Protein AF-A0A521TNI0-F1 (afdb_monomer)

pLDDT: mean 93.72, std 7.67, range [44.06, 98.88]

Foldseek 3Di:
DFQEAEEEEQADPCQQAPLAGHQQQFDQFNAGLVLVVLVLLVVLRNQHYEYEHEPVCQVVQVVSQVPGNHHYHYFYDDDCLEDLVSLLSCVVCCVPVVQQHKYWYAYSQKDFDSVVSNVLVVCVVVDPFQKEWEWEADPFDDQAWAFQDDPQFGQATDGRDDGPPGNHRTGTHRGMIGRGSVLLSVLLVVADSHDNCSNRSSVNVCSNPTGYGYDYDHTDIQRPDYNLSVLVVLLVVLVPADWDEAEDPQEAEDPQEEEETREYYEACEYEDHLFYEYDSEYAHANEYREHVEYEYSERAYHCEYRAHCEYAESEYHEYQEYEHNEYHYSEYEYANEYEAAQEYWDFADPVLDFDWEDRPNDTDGPVDRTHTEYEHHCEYEHHNEYGYHHEYEHHCEYEYHNHDDDHHHYHNYYHYDDDDDDDDDDPDDPPVCVVVVVVVVVVVVVVVVVVVD

Sequence (453 aa):
MLTPVAIILAGGANRRFWPLTQKSLLSFGNDTLLDRRIDELARAGFSDVILVANPDNADRMREAASRASGRAHVVIQAEPFGMGDAVLQCATLLEGLYASSPVFVNQVHDLVDPAIFRTIRGRLDADDADAFVVGVRLDRYFPGGYLSVSGDLATSVVEKPPPGTEPSNLMKIVADLVREPHALLTALRAVNPNPSDQYEQAWAQLMANRRVRIVSYDGPWVPIKYAWDVLRATALILDGLPAGLERADDVVIHPHATVSGHVRLGRGVKIFAGGAVVGPAIIGDGTIIGNGALVRGSIVGARCIVGFGAEIARSYVGNGCEFHTNYVGDSVLGDDVAFGSGTVTANLRLDERSIRIAVDGSRVDTGMTKIGALIGAHARTGINVSLMPGVRIGSGSAVGPGVHLHRDVPNGRLVTARQDLEDRPNPFTIDGDGRGRFRNAIRNASSAVEKHA

Solvent-accessible surface area (backbone atoms only — not comparable to full-atom values): 22813 Å² total; per-residue (Å²): 131,86,63,36,37,30,37,38,54,56,36,74,81,49,77,62,19,59,40,44,79,54,78,52,65,40,51,69,28,87,42,25,49,48,51,49,49,54,52,44,36,36,77,34,63,32,45,32,36,36,38,27,22,17,77,92,45,40,68,63,50,48,56,49,36,71,69,46,95,37,58,54,44,77,43,73,36,84,66,78,58,39,70,37,53,47,56,56,69,43,42,70,49,36,70,51,88,34,44,89,22,24,35,32,41,32,40,64,51,55,43,57,62,60,65,54,52,35,55,60,52,51,39,72,81,73,46,91,56,51,26,38,37,31,24,38,61,48,97,61,89,69,94,44,31,22,30,30,70,57,92,63,32,36,50,34,51,45,71,53,54,61,85,94,62,57,74,42,57,29,33,51,54,62,48,32,36,33,54,48,36,64,62,56,52,49,30,46,70,74,40,67,72,84,48,93,54,30,44,52,54,16,47,26,55,44,23,68,77,42,56,25,33,56,46,78,38,84,69,68,73,44,68,52,66,38,49,71,35,48,50,57,47,49,51,55,56,40,70,68,50,66,89,36,80,49,66,40,93,63,47,45,72,34,98,56,35,46,78,45,57,29,30,39,38,26,48,50,20,35,33,31,53,48,10,33,42,37,35,35,29,33,38,6,36,49,18,36,36,24,41,48,11,38,39,29,51,22,36,34,12,26,50,19,36,41,20,50,55,14,36,38,32,46,21,41,34,25,35,45,24,37,39,31,38,28,43,40,30,40,21,37,38,29,36,41,26,37,41,28,45,50,23,34,33,38,24,62,49,96,82,61,48,62,44,66,39,76,52,97,92,39,75,43,77,68,85,33,47,62,33,3,37,34,31,5,33,50,19,39,36,27,39,43,20,40,37,34,54,56,27,35,34,15,33,54,14,36,35,34,52,63,26,76,42,81,61,69,40,61,62,65,38,78,49,70,65,90,79,88,82,86,87,69,85,74,91,68,89,82,77,76,53,63,61,54,56,50,53,50,52,51,54,54,54,56,60,55,55,68,71,75,112

Nearest PDB structures (foldseek):
  5z0a-assembly2_F  TM=8.951E-01  e=1.487E-29  Sulfurisphaera tokodaii str. 7
  5z0a-assembly2_C-3  TM=9.070E-01  e=3.464E-29  Sulfurisphaera tokodaii str. 7
  5z0a-assembly1_E-2  TM=9.016E-01  e=4.669E-29  Sulfurisphaera tokodaii str. 7
  5z09-assembly2_E-2  TM=8.896E-01  e=5.390E-25  Sulfurisphaera tokodaii str. 7
  5z09-assembly1_F-3  TM=8.885E-01  e=3.232E-24  Sulfurisphaera tokodaii str. 7

Structure (mmCIF, N/CA/C/O backbone):
data_AF-A0A521TNI0-F1
#
_entry.id   AF-A0A521TNI0-F1
#
loop_
_atom_site.group_PDB
_atom_site.id
_atom_site.type_symbol
_atom_site.label_atom_id
_atom_site.label_alt_id
_atom_site.label_comp_id
_atom_site.label_asym_id
_atom_site.label_entity_id
_atom_site.label_seq_id
_atom_site.pdbx_PDB_ins_code
_atom_site.Cartn_x
_atom_site.Cartn_y
_atom_site.Cartn_z
_atom_site.occupancy
_atom_site.B_iso_or_equiv
_atom_site.auth_seq_id
_atom_site.auth_comp_id
_atom_site.auth_asym_id
_atom_site.auth_atom_id
_atom_site.pdbx_PDB_model_num
ATOM 1 N N . MET A 1 1 ? -30.157 -6.305 17.703 1.00 61.44 1 MET A N 1
ATOM 2 C CA . MET A 1 1 ? -28.689 -6.142 17.667 1.00 61.44 1 MET A CA 1
ATOM 3 C C . MET A 1 1 ? -28.397 -4.679 17.424 1.00 61.44 1 MET A C 1
ATOM 5 O O . MET A 1 1 ? -29.073 -4.079 16.592 1.00 61.44 1 MET A O 1
ATOM 9 N N . LEU A 1 2 ? -27.458 -4.100 18.167 1.00 73.81 2 LEU A N 1
ATOM 10 C CA . LEU A 1 2 ? -26.985 -2.746 17.887 1.00 73.81 2 LEU A CA 1
ATOM 11 C C . LEU A 1 2 ? -26.289 -2.762 16.521 1.00 73.81 2 LEU A C 1
ATOM 13 O O . LEU A 1 2 ? -25.481 -3.651 16.264 1.00 73.81 2 LEU A O 1
ATOM 17 N N . THR A 1 3 ? -26.627 -1.825 15.639 1.00 88.38 3 THR A N 1
ATOM 18 C CA . THR A 1 3 ? -25.982 -1.724 14.321 1.00 88.38 3 THR A CA 1
ATOM 19 C C . THR A 1 3 ? -24.891 -0.663 14.419 1.00 88.38 3 THR A C 1
ATOM 21 O O . THR A 1 3 ? -25.231 0.507 14.582 1.00 88.38 3 THR A O 1
ATOM 24 N N . PRO A 1 4 ? -23.601 -1.042 14.416 1.00 94.31 4 PRO A N 1
ATOM 25 C CA . PRO A 1 4 ? -22.523 -0.074 14.537 1.00 94.31 4 PRO A CA 1
ATOM 26 C C . PRO A 1 4 ? -22.300 0.701 13.232 1.00 94.31 4 PRO A C 1
ATOM 28 O O . PRO A 1 4 ? -22.422 0.137 12.144 1.00 94.31 4 PRO A O 1
ATOM 31 N N . VAL A 1 5 ? -21.893 1.965 13.354 1.00 97.00 5 VAL A N 1
ATOM 32 C CA . VAL A 1 5 ? -21.365 2.778 12.248 1.00 97.00 5 VAL A CA 1
ATOM 33 C C . VAL A 1 5 ? -19.837 2.761 12.282 1.00 97.00 5 VAL A C 1
ATOM 35 O O . VAL A 1 5 ? -19.244 2.874 13.356 1.00 97.00 5 VAL A O 1
ATOM 38 N N . ALA A 1 6 ? -19.182 2.624 11.128 1.00 98.00 6 ALA A N 1
ATOM 39 C CA . ALA A 1 6 ? -17.723 2.655 11.044 1.00 98.00 6 ALA A CA 1
ATOM 40 C C . ALA A 1 6 ? -17.197 4.007 10.542 1.00 98.00 6 ALA A C 1
ATOM 42 O O . ALA A 1 6 ? -17.558 4.465 9.466 1.00 98.00 6 ALA A O 1
ATOM 43 N N . ILE A 1 7 ? -16.288 4.627 11.287 1.00 98.31 7 ILE A N 1
ATOM 44 C CA . ILE A 1 7 ? -15.498 5.781 10.864 1.00 98.31 7 ILE A CA 1
ATOM 45 C C . ILE A 1 7 ? -14.183 5.271 10.282 1.00 98.31 7 ILE A C 1
ATOM 47 O O . ILE A 1 7 ? -13.397 4.633 10.982 1.00 98.31 7 ILE A O 1
ATOM 51 N N . ILE A 1 8 ? -13.919 5.585 9.016 1.00 97.38 8 ILE A N 1
ATOM 52 C CA . ILE A 1 8 ? -12.669 5.248 8.333 1.00 97.38 8 ILE A CA 1
ATOM 53 C C . ILE A 1 8 ? -11.822 6.517 8.215 1.00 97.38 8 ILE A C 1
ATOM 55 O O . ILE A 1 8 ? -12.169 7.457 7.497 1.00 97.38 8 ILE A O 1
ATOM 59 N N . LEU A 1 9 ? -10.692 6.547 8.920 1.00 95.19 9 LEU A N 1
ATOM 60 C CA . LEU A 1 9 ? -9.788 7.695 8.972 1.00 95.19 9 LEU A CA 1
ATOM 61 C C . LEU A 1 9 ? -8.837 7.701 7.767 1.00 95.19 9 LEU A C 1
ATOM 63 O O . LEU A 1 9 ? -7.798 7.050 7.809 1.00 95.19 9 LEU A O 1
ATOM 67 N N . ALA A 1 10 ? -9.145 8.459 6.710 1.00 90.38 10 ALA A N 1
ATOM 68 C CA . ALA A 1 10 ? -8.391 8.448 5.448 1.00 90.38 10 ALA A CA 1
ATOM 69 C C . ALA A 1 10 ? -7.751 9.802 5.050 1.00 90.38 10 ALA A C 1
ATOM 71 O O . ALA A 1 10 ? -7.158 9.891 3.971 1.00 90.38 10 ALA A O 1
ATOM 72 N N . GLY A 1 11 ? -7.825 10.832 5.905 1.00 80.31 11 GLY A N 1
ATOM 73 C CA . GLY A 1 11 ? -7.433 12.226 5.616 1.00 80.31 11 GLY A CA 1
ATOM 74 C C . GLY A 1 11 ? -5.975 12.635 5.898 1.00 80.31 11 GLY A C 1
ATOM 75 O O . GLY A 1 11 ? -5.643 13.814 5.806 1.00 80.31 11 GLY A O 1
ATOM 76 N N . GLY A 1 12 ? -5.074 11.710 6.243 1.00 80.50 12 GLY A N 1
ATOM 77 C CA . GLY A 1 12 ? -3.698 12.051 6.650 1.00 80.50 12 GLY A CA 1
ATOM 78 C C . GLY A 1 12 ? -2.855 12.789 5.586 1.00 80.50 12 GLY A C 1
ATOM 79 O O . GLY A 1 12 ? -2.975 12.542 4.391 1.00 80.50 12 GLY A O 1
ATOM 80 N N . ALA A 1 13 ? -1.922 13.642 6.033 1.00 68.19 13 ALA A N 1
ATOM 81 C CA . ALA A 1 13 ? -1.147 14.578 5.197 1.00 68.19 13 ALA A CA 1
ATOM 82 C C . ALA A 1 13 ? -0.066 13.965 4.264 1.00 68.19 13 ALA A C 1
ATOM 84 O O . ALA A 1 13 ? 0.705 14.709 3.666 1.00 68.19 13 ALA A O 1
ATOM 85 N N . ASN A 1 14 ? 0.069 12.634 4.183 1.00 79.56 14 ASN A N 1
ATOM 86 C CA . ASN A 1 14 ? 0.976 11.875 3.289 1.00 79.56 14 ASN A CA 1
ATOM 87 C C . ASN A 1 14 ? 2.470 12.302 3.198 1.00 79.56 14 ASN A C 1
ATOM 89 O O . ASN A 1 14 ? 3.205 11.747 2.386 1.00 79.56 14 ASN A O 1
ATOM 93 N N . ARG A 1 15 ? 2.979 13.207 4.050 1.00 79.56 15 ARG A N 1
ATOM 94 C CA . ARG A 1 15 ? 4.335 13.801 3.932 1.00 79.56 15 ARG A CA 1
ATOM 95 C C . ARG A 1 15 ? 5.477 12.778 3.854 1.00 79.56 15 ARG A C 1
ATOM 97 O O . ARG A 1 15 ? 6.391 12.917 3.051 1.00 79.56 15 ARG A O 1
ATOM 104 N N . ARG A 1 16 ? 5.394 11.707 4.649 1.00 87.62 16 ARG A N 1
ATOM 105 C CA . ARG A 1 16 ? 6.407 10.631 4.720 1.00 87.62 16 ARG A CA 1
ATOM 106 C C . ARG A 1 16 ? 6.285 9.590 3.600 1.00 87.62 16 ARG A C 1
ATOM 108 O O . ARG A 1 16 ? 7.073 8.649 3.551 1.00 87.62 16 ARG A O 1
ATOM 115 N N . PHE A 1 17 ? 5.291 9.740 2.727 1.00 91.94 17 PHE A N 1
ATOM 116 C CA . PHE A 1 17 ? 4.939 8.767 1.696 1.00 91.94 17 PHE A CA 1
ATOM 117 C C . PHE A 1 17 ? 5.571 9.059 0.328 1.00 91.94 17 PHE A C 1
ATOM 119 O O . PHE A 1 17 ? 5.416 8.275 -0.605 1.00 91.94 17 PHE A O 1
ATOM 126 N N . TRP A 1 18 ? 6.329 10.152 0.213 1.00 93.94 18 TRP A N 1
ATOM 127 C CA . TRP A 1 18 ? 7.060 10.502 -1.003 1.00 93.94 18 TRP A CA 1
ATOM 128 C C . TRP A 1 18 ? 8.010 9.360 -1.447 1.00 93.94 18 TRP A C 1
ATOM 130 O O . TRP A 1 18 ? 8.704 8.787 -0.596 1.00 93.94 18 TRP A O 1
ATOM 140 N N . PRO A 1 19 ? 8.081 9.017 -2.753 1.00 94.62 19 PRO A N 1
ATOM 141 C CA . PRO A 1 19 ? 7.598 9.778 -3.916 1.00 94.62 19 PRO A CA 1
ATOM 142 C C . PRO A 1 19 ? 6.149 9.522 -4.349 1.00 94.62 19 PRO A C 1
ATOM 144 O O . PRO A 1 19 ? 5.709 10.091 -5.349 1.00 94.62 19 PRO A O 1
ATOM 147 N N . LEU A 1 20 ? 5.401 8.713 -3.599 1.00 92.25 20 LEU A N 1
ATOM 148 C CA . LEU A 1 20 ? 3.971 8.508 -3.813 1.00 92.25 20 LEU A CA 1
ATOM 149 C C . LEU A 1 20 ? 3.151 9.592 -3.102 1.00 92.25 20 LEU A C 1
ATOM 151 O O . LEU A 1 20 ? 3.594 10.191 -2.123 1.00 92.25 20 LEU A O 1
ATOM 155 N N . THR A 1 21 ? 1.937 9.841 -3.591 1.00 82.50 21 THR A N 1
ATOM 156 C CA . THR A 1 21 ? 1.111 10.977 -3.142 1.00 82.50 21 THR A CA 1
ATOM 157 C C . THR A 1 21 ? -0.192 10.570 -2.455 1.00 82.50 21 THR A C 1
ATOM 159 O O . THR A 1 21 ? -0.723 11.348 -1.666 1.00 82.50 21 THR A O 1
ATOM 162 N N . GLN A 1 22 ? -0.711 9.363 -2.708 1.00 81.75 22 GLN A N 1
ATOM 163 C CA . GLN A 1 22 ? -2.065 8.970 -2.302 1.00 81.75 22 GLN A CA 1
ATOM 164 C C . GLN A 1 22 ? -2.085 7.611 -1.600 1.00 81.75 22 GLN A C 1
ATOM 166 O O . GLN A 1 22 ? -2.324 6.579 -2.215 1.00 81.75 22 GLN A O 1
ATOM 171 N N . LYS A 1 23 ? -1.848 7.617 -0.286 1.00 86.50 23 LYS A N 1
ATOM 172 C CA . LYS A 1 23 ? -1.715 6.403 0.532 1.00 86.50 23 LYS A CA 1
ATOM 173 C C . LYS A 1 23 ? -3.016 5.604 0.671 1.00 86.50 23 LYS A C 1
ATOM 175 O O . LYS A 1 23 ? -3.023 4.402 0.435 1.00 86.50 23 LYS A O 1
ATOM 180 N N . SER A 1 24 ? -4.118 6.274 1.024 1.00 85.56 24 SER A N 1
ATOM 181 C CA . SER A 1 24 ? -5.442 5.645 1.204 1.00 85.56 24 SER A CA 1
ATOM 182 C C . SER A 1 24 ? -6.034 5.115 -0.104 1.00 85.56 24 SER A C 1
ATOM 184 O O . SER A 1 24 ? -6.932 4.284 -0.089 1.00 85.56 24 SER A O 1
ATOM 186 N N . LEU A 1 25 ? -5.546 5.626 -1.234 1.00 85.69 25 LEU A N 1
ATOM 187 C CA . LEU A 1 25 ? -6.103 5.395 -2.562 1.00 85.69 25 LEU A CA 1
ATOM 188 C C . LEU A 1 25 ? -5.115 4.672 -3.490 1.00 85.69 25 LEU A C 1
ATOM 190 O O . LEU A 1 25 ? -5.261 4.725 -4.714 1.00 85.69 25 LEU A O 1
ATOM 194 N N . LEU A 1 26 ? -4.104 4.012 -2.911 1.00 88.62 26 LEU A N 1
ATOM 195 C CA . LEU A 1 26 ? -3.270 3.058 -3.637 1.00 88.62 26 LEU A CA 1
ATOM 196 C C . LEU A 1 26 ? -4.129 1.911 -4.147 1.00 88.62 26 LEU A C 1
ATOM 198 O O . LEU A 1 26 ? -4.954 1.390 -3.399 1.00 88.62 26 LEU A O 1
ATOM 202 N N . SER A 1 27 ? -3.923 1.543 -5.408 1.00 89.19 27 SER A N 1
ATOM 203 C CA . SER A 1 27 ? -4.718 0.542 -6.118 1.00 89.19 27 SER A CA 1
ATOM 204 C C . SER A 1 27 ? -3.983 -0.789 -6.151 1.00 89.19 27 SER A C 1
ATOM 206 O O . SER A 1 27 ? -2.860 -0.872 -6.635 1.00 89.19 27 SER A O 1
ATOM 208 N N . PHE A 1 28 ? -4.624 -1.845 -5.668 1.00 86.19 28 PHE A N 1
ATOM 209 C CA . PHE A 1 28 ? -4.089 -3.199 -5.696 1.00 86.19 28 PHE A CA 1
ATOM 210 C C . PHE A 1 28 ? -4.916 -4.037 -6.674 1.00 86.19 28 PHE A C 1
ATOM 212 O O . PHE A 1 28 ? -5.870 -4.713 -6.292 1.00 86.19 28 PHE A O 1
ATOM 219 N N . GLY A 1 29 ? -4.574 -3.943 -7.962 1.00 83.25 29 GLY A N 1
ATOM 220 C CA . GLY A 1 29 ? -5.472 -4.344 -9.044 1.00 83.25 29 GLY A CA 1
ATOM 221 C C . GLY A 1 29 ? -6.491 -3.236 -9.308 1.00 83.25 29 GLY A C 1
ATOM 222 O O . GLY A 1 29 ? -6.096 -2.096 -9.537 1.00 83.25 29 GLY A O 1
ATOM 223 N N . ASN A 1 30 ? -7.782 -3.562 -9.256 1.00 81.62 30 ASN A N 1
ATOM 224 C CA . ASN A 1 30 ? -8.858 -2.595 -9.513 1.00 81.62 30 ASN A CA 1
ATOM 225 C C . ASN A 1 30 ? -9.362 -1.887 -8.251 1.00 81.62 30 ASN A C 1
ATOM 227 O O . ASN A 1 30 ? -10.001 -0.844 -8.353 1.00 81.62 30 ASN A O 1
ATOM 231 N N . ASP A 1 31 ? -9.068 -2.440 -7.074 1.00 86.88 31 ASP A N 1
ATOM 232 C CA . ASP A 1 31 ? -9.579 -1.926 -5.808 1.00 86.88 31 ASP A CA 1
ATOM 233 C C . ASP A 1 31 ? -8.527 -1.053 -5.131 1.00 86.88 31 ASP A C 1
ATOM 235 O O . ASP A 1 31 ? -7.357 -1.442 -5.013 1.00 86.88 31 ASP A O 1
ATOM 239 N N . THR A 1 32 ? -8.933 0.110 -4.625 1.00 91.44 32 THR A N 1
ATOM 240 C CA . THR A 1 32 ? -8.064 0.878 -3.735 1.00 91.44 32 THR A CA 1
ATOM 241 C C . THR A 1 32 ? -8.020 0.268 -2.337 1.00 91.44 32 THR A C 1
ATOM 243 O O . THR A 1 32 ? -8.906 -0.486 -1.937 1.00 91.44 32 THR A O 1
ATOM 246 N N . LEU A 1 33 ? -7.006 0.626 -1.544 1.00 92.06 33 LEU A N 1
ATOM 247 C CA . LEU A 1 33 ? -6.948 0.254 -0.128 1.00 92.06 33 LEU A CA 1
ATOM 248 C C . LEU A 1 33 ? -8.233 0.650 0.627 1.00 92.06 33 LEU A C 1
ATOM 250 O O . LEU A 1 33 ? -8.713 -0.104 1.471 1.00 92.06 33 LEU A O 1
ATOM 254 N N . LEU A 1 34 ? -8.811 1.806 0.291 1.00 93.56 34 LEU A N 1
ATOM 255 C CA . LEU A 1 34 ? -10.093 2.246 0.827 1.00 93.56 34 LEU A CA 1
ATOM 256 C C . LEU A 1 34 ? -11.262 1.362 0.380 1.00 93.56 34 LEU A C 1
ATOM 258 O O . LEU A 1 34 ? -12.048 0.964 1.236 1.00 93.56 34 LEU A O 1
ATOM 262 N N . ASP A 1 35 ? -11.379 1.051 -0.917 1.00 92.88 35 ASP A N 1
ATOM 263 C CA . ASP A 1 35 ? -12.467 0.200 -1.430 1.00 92.88 35 ASP A CA 1
ATOM 264 C C . ASP A 1 35 ? -12.463 -1.156 -0.711 1.00 92.88 35 ASP A C 1
ATOM 266 O O . ASP A 1 35 ? -13.493 -1.616 -0.219 1.00 92.88 35 ASP A O 1
ATOM 270 N N . ARG A 1 36 ? -11.269 -1.742 -0.549 1.00 92.38 36 ARG A N 1
ATOM 271 C CA . ARG A 1 36 ? -11.074 -2.989 0.199 1.00 92.38 36 ARG A CA 1
ATOM 272 C C . ARG A 1 36 ? -11.520 -2.858 1.648 1.00 92.38 36 ARG A C 1
ATOM 274 O O . ARG A 1 36 ? -12.224 -3.732 2.137 1.00 92.38 36 ARG A O 1
ATOM 281 N N . ARG A 1 37 ? -11.154 -1.773 2.338 1.00 94.75 37 ARG A N 1
ATOM 282 C CA . ARG A 1 37 ? -11.538 -1.581 3.742 1.00 94.75 37 ARG A CA 1
ATOM 283 C C . ARG A 1 37 ? -13.046 -1.393 3.909 1.00 94.75 37 ARG A C 1
ATOM 285 O O . ARG A 1 37 ? -13.611 -1.937 4.853 1.00 94.75 37 ARG A O 1
ATOM 292 N N . ILE A 1 38 ? -13.707 -0.676 3.000 1.00 95.25 38 ILE A N 1
ATOM 293 C CA . ILE A 1 38 ? -15.173 -0.543 3.003 1.00 95.25 38 ILE A CA 1
ATOM 294 C C . ILE A 1 38 ? -15.829 -1.927 2.859 1.00 95.25 38 ILE A C 1
ATOM 296 O O . ILE A 1 38 ? -16.704 -2.273 3.650 1.00 95.25 38 ILE A O 1
ATOM 300 N N . ASP A 1 39 ? -15.372 -2.742 1.906 1.00 93.94 39 ASP A N 1
ATOM 301 C CA . ASP A 1 39 ? -15.882 -4.100 1.667 1.00 93.94 39 ASP A CA 1
ATOM 302 C C . ASP A 1 39 ? -15.596 -5.063 2.840 1.00 93.94 39 ASP A C 1
ATOM 304 O O . ASP A 1 39 ? -16.486 -5.785 3.296 1.00 93.94 39 ASP A O 1
ATOM 308 N N . GLU A 1 40 ? -14.385 -5.033 3.404 1.00 95.06 40 GLU A N 1
ATOM 309 C CA . GLU A 1 40 ? -13.995 -5.809 4.591 1.00 95.06 40 GLU A CA 1
ATOM 310 C C . GLU A 1 40 ? -14.896 -5.501 5.796 1.00 95.06 40 GLU A C 1
ATOM 312 O O . GLU A 1 40 ? -15.369 -6.420 6.474 1.00 95.06 40 GLU A O 1
ATOM 317 N N . LEU A 1 41 ? -15.173 -4.219 6.048 1.00 96.06 41 LEU A N 1
ATOM 318 C CA . LEU A 1 41 ? -16.036 -3.782 7.145 1.00 96.06 41 LEU A CA 1
ATOM 319 C C . LEU A 1 41 ? -17.506 -4.118 6.887 1.00 96.06 41 LEU A C 1
ATOM 321 O O . LEU A 1 41 ? -18.178 -4.620 7.791 1.00 96.06 41 LEU A O 1
ATOM 325 N N . ALA A 1 42 ? -17.988 -3.957 5.654 1.00 95.25 42 ALA A N 1
ATOM 326 C CA . ALA A 1 42 ? -19.336 -4.362 5.277 1.00 95.25 42 ALA A CA 1
ATOM 327 C C . ALA A 1 42 ? -19.558 -5.868 5.499 1.00 95.25 42 ALA A C 1
ATOM 329 O O . ALA A 1 42 ? -20.534 -6.260 6.142 1.00 95.25 42 ALA A O 1
ATOM 330 N N . ARG A 1 43 ? -18.618 -6.722 5.062 1.00 94.62 43 ARG A N 1
ATOM 331 C CA . ARG A 1 43 ? -18.651 -8.177 5.318 1.00 94.62 43 ARG A CA 1
ATOM 332 C C . ARG A 1 43 ? -18.549 -8.524 6.798 1.00 94.62 43 ARG A C 1
ATOM 334 O O . ARG A 1 43 ? -19.070 -9.554 7.225 1.00 94.62 43 ARG A O 1
ATOM 341 N N . ALA A 1 44 ? -17.885 -7.678 7.580 1.00 95.31 44 ALA A N 1
ATOM 342 C CA . ALA A 1 44 ? -17.835 -7.815 9.024 1.00 95.31 44 ALA A CA 1
ATOM 343 C C . ALA A 1 44 ? -19.107 -7.331 9.730 1.00 95.31 44 ALA A C 1
ATOM 345 O O . ALA A 1 44 ? -19.224 -7.538 10.931 1.00 95.31 44 ALA A O 1
ATOM 346 N N . GLY A 1 45 ? -20.072 -6.750 9.010 1.00 93.44 45 GLY A N 1
ATOM 347 C CA . GLY A 1 45 ? -21.346 -6.288 9.550 1.00 93.44 45 GLY A CA 1
ATOM 348 C C . GLY A 1 45 ? -21.348 -4.827 10.009 1.00 93.44 45 GLY A C 1
ATOM 349 O O . GLY A 1 45 ? -22.183 -4.476 10.842 1.00 93.44 45 GLY A O 1
ATOM 350 N N . PHE A 1 46 ? -20.433 -4.004 9.492 1.00 94.69 46 PHE A N 1
ATOM 351 C CA . PHE A 1 46 ? -20.453 -2.542 9.577 1.00 94.69 46 PHE A CA 1
ATOM 352 C C . PHE A 1 46 ? -20.932 -1.979 8.230 1.00 94.69 46 PHE A C 1
ATOM 354 O O . PHE A 1 46 ? -20.127 -1.670 7.355 1.00 94.69 46 PHE A O 1
ATOM 361 N N . SER A 1 47 ? -22.248 -1.931 8.014 1.00 87.94 47 SER A N 1
ATOM 362 C CA . SER A 1 47 ? -22.817 -1.528 6.718 1.00 87.94 47 SER A CA 1
ATOM 363 C C . SER A 1 47 ? -22.773 -0.019 6.479 1.00 87.94 47 SER A C 1
ATOM 365 O O . SER A 1 47 ? -22.582 0.409 5.343 1.00 87.94 47 SER A O 1
ATOM 367 N N . ASP A 1 48 ? -22.945 0.776 7.536 1.00 95.88 48 ASP A N 1
ATOM 368 C CA . ASP A 1 48 ? -22.922 2.234 7.453 1.00 95.88 48 ASP A CA 1
ATOM 369 C C . ASP A 1 48 ? -21.516 2.751 7.776 1.00 95.88 48 ASP A C 1
ATOM 371 O O . ASP A 1 48 ? -20.905 2.357 8.777 1.00 95.88 48 ASP A O 1
ATOM 375 N N . VAL A 1 49 ? -21.001 3.640 6.926 1.00 97.12 49 VAL A N 1
ATOM 376 C CA . VAL A 1 49 ? -19.634 4.160 7.007 1.00 97.12 49 VAL A CA 1
ATOM 377 C C . VAL A 1 49 ? -19.586 5.688 6.952 1.00 97.12 49 VAL A C 1
ATOM 379 O O . VAL A 1 49 ? -20.350 6.348 6.246 1.00 97.12 49 VAL A O 1
ATOM 382 N N . ILE A 1 50 ? -18.635 6.266 7.677 1.00 98.00 50 ILE A N 1
ATOM 383 C CA . ILE A 1 50 ? -18.260 7.677 7.626 1.00 98.00 50 ILE A CA 1
ATOM 384 C C . ILE A 1 50 ? -16.792 7.734 7.202 1.00 98.00 50 ILE A C 1
ATOM 386 O O . ILE A 1 50 ? -15.901 7.307 7.932 1.00 98.00 50 ILE A O 1
ATOM 390 N N . LEU A 1 51 ? -16.531 8.240 6.003 1.00 97.12 51 LEU A N 1
ATOM 391 C CA . LEU A 1 51 ? -15.190 8.396 5.455 1.00 97.12 51 LEU A CA 1
ATOM 392 C C . LEU A 1 51 ? -14.665 9.782 5.819 1.00 97.12 51 LEU A C 1
ATOM 394 O O . LEU A 1 51 ? -15.224 10.790 5.377 1.00 97.12 51 LEU A O 1
ATOM 398 N N . VAL A 1 52 ? -13.586 9.839 6.599 1.00 95.75 52 VAL A N 1
ATOM 399 C CA . VAL A 1 52 ? -12.920 11.108 6.904 1.00 95.75 52 VAL A CA 1
ATOM 400 C C . VAL A 1 52 ? -11.867 11.389 5.842 1.00 95.75 52 VAL A C 1
ATOM 402 O O . VAL A 1 52 ? -10.834 10.720 5.767 1.00 95.75 52 VAL A O 1
ATOM 405 N N . ALA A 1 53 ? -12.165 12.382 5.017 1.00 93.81 53 ALA A N 1
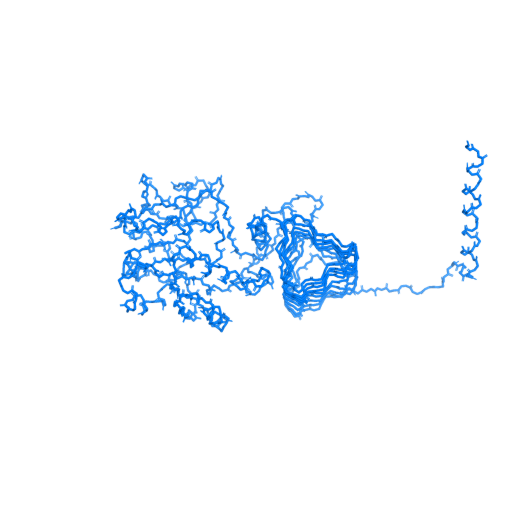ATOM 406 C CA . ALA A 1 53 ? -11.376 12.869 3.900 1.00 93.81 53 ALA A CA 1
ATOM 407 C C . ALA A 1 53 ? -10.567 14.115 4.289 1.00 93.81 53 ALA A C 1
ATOM 409 O O . ALA A 1 53 ? -10.809 14.733 5.323 1.00 93.81 53 ALA A O 1
ATOM 410 N N . ASN A 1 54 ? -9.653 14.524 3.417 1.00 91.12 54 ASN A N 1
ATOM 411 C CA . ASN A 1 54 ? -9.091 15.873 3.391 1.00 91.12 54 ASN A CA 1
ATOM 412 C C . ASN A 1 54 ? -9.499 16.568 2.075 1.00 91.12 54 ASN A C 1
ATOM 414 O O . ASN A 1 54 ? -10.056 15.905 1.191 1.00 91.12 54 ASN A O 1
ATOM 418 N N . PRO A 1 55 ? -9.264 17.884 1.914 1.00 90.62 55 PRO A N 1
ATOM 419 C CA . PRO A 1 55 ? -9.645 18.591 0.692 1.00 90.62 55 PRO A CA 1
ATOM 420 C C . PRO A 1 55 ? -9.082 17.950 -0.586 1.00 90.62 55 PRO A C 1
ATOM 422 O O . PRO A 1 55 ? -9.802 17.834 -1.575 1.00 90.62 55 PRO A O 1
ATOM 425 N N . ASP A 1 56 ? -7.845 17.447 -0.538 1.00 87.38 56 ASP A N 1
ATOM 426 C CA . ASP A 1 56 ? -7.143 16.879 -1.696 1.00 87.38 56 ASP A CA 1
ATOM 427 C C . ASP A 1 56 ? -7.714 15.534 -2.173 1.00 87.38 56 ASP A C 1
ATOM 429 O O . ASP A 1 56 ? -7.475 15.129 -3.313 1.00 87.38 56 ASP A O 1
ATOM 433 N N . ASN A 1 57 ? -8.428 14.796 -1.315 1.00 89.00 57 ASN A N 1
ATOM 434 C CA . ASN A 1 57 ? -8.958 13.470 -1.642 1.00 89.00 57 ASN A CA 1
ATOM 435 C C . ASN A 1 57 ? -10.490 13.362 -1.588 1.00 89.00 57 ASN A C 1
ATOM 437 O O . ASN A 1 57 ? -11.024 12.285 -1.862 1.00 89.00 57 ASN A O 1
ATOM 441 N N . ALA A 1 58 ? -11.196 14.459 -1.303 1.00 91.25 58 ALA A N 1
ATOM 442 C CA . ALA A 1 58 ? -12.642 14.476 -1.092 1.00 91.25 58 ALA A CA 1
ATOM 443 C C . ALA A 1 58 ? -13.445 13.861 -2.252 1.00 91.25 58 ALA A C 1
ATOM 445 O O . ALA A 1 58 ? -14.341 13.053 -2.011 1.00 91.25 58 ALA A O 1
ATOM 446 N N . ASP A 1 59 ? -13.116 14.184 -3.504 1.00 91.38 59 ASP A N 1
ATOM 447 C CA . ASP A 1 59 ? -13.862 13.671 -4.661 1.00 91.38 59 ASP A CA 1
ATOM 448 C C . ASP A 1 59 ? -13.695 12.160 -4.834 1.00 91.38 59 ASP A C 1
ATOM 450 O O . ASP A 1 59 ? -14.674 11.440 -5.022 1.00 91.38 59 ASP A O 1
ATOM 454 N N . ARG A 1 60 ? -12.472 11.654 -4.653 1.00 89.19 60 ARG A N 1
ATOM 455 C CA . ARG A 1 60 ? -12.190 10.211 -4.706 1.00 89.19 60 ARG A CA 1
ATOM 456 C C . ARG A 1 60 ? -12.840 9.463 -3.537 1.00 89.19 60 ARG A C 1
ATOM 458 O O . ARG A 1 60 ? -13.290 8.336 -3.711 1.00 89.19 60 ARG A O 1
ATOM 465 N N . MET A 1 61 ? -12.942 10.093 -2.363 1.00 91.50 61 MET A N 1
ATOM 466 C CA . MET A 1 61 ? -13.679 9.543 -1.217 1.00 91.50 61 MET A CA 1
ATOM 467 C C . MET A 1 61 ? -15.181 9.459 -1.499 1.00 91.50 61 MET A C 1
ATOM 469 O O . MET A 1 61 ? -15.805 8.463 -1.146 1.00 91.50 61 MET A O 1
ATOM 473 N N . ARG A 1 62 ? -15.768 10.462 -2.167 1.00 94.00 62 ARG A N 1
ATOM 474 C CA . ARG A 1 62 ? -17.181 10.426 -2.594 1.00 94.00 62 ARG A CA 1
ATOM 475 C C . ARG A 1 62 ? -17.437 9.333 -3.622 1.00 94.00 62 ARG A C 1
ATOM 477 O O . ARG A 1 62 ? -18.456 8.653 -3.547 1.00 94.00 62 ARG A O 1
ATOM 484 N N . GLU A 1 63 ? -16.505 9.134 -4.546 1.00 92.12 63 GLU A N 1
ATOM 485 C CA . GLU A 1 63 ? -16.588 8.052 -5.522 1.00 92.12 63 GLU A CA 1
ATOM 486 C C . GLU A 1 63 ? -16.568 6.674 -4.836 1.00 92.12 63 GLU A C 1
ATOM 488 O O . GLU A 1 63 ? -17.443 5.847 -5.090 1.00 92.12 63 GLU A O 1
ATOM 493 N N . ALA A 1 64 ? -15.645 6.452 -3.894 1.00 90.31 64 ALA A N 1
ATOM 494 C CA . ALA A 1 64 ? -15.597 5.224 -3.097 1.00 90.31 64 ALA A CA 1
ATOM 495 C C . ALA A 1 64 ? -16.861 5.032 -2.242 1.00 90.31 64 ALA A C 1
ATOM 497 O O . ALA A 1 64 ? -17.435 3.945 -2.218 1.00 90.31 64 ALA A O 1
ATOM 498 N N . ALA A 1 65 ? -17.351 6.100 -1.605 1.00 91.94 65 ALA A N 1
ATOM 499 C CA . ALA A 1 65 ? -18.602 6.089 -0.849 1.00 91.94 65 ALA A CA 1
ATOM 500 C C . ALA A 1 65 ? -19.802 5.661 -1.712 1.00 91.94 65 ALA A C 1
ATOM 502 O O . ALA A 1 65 ? -20.660 4.928 -1.231 1.00 91.94 65 ALA A O 1
ATOM 503 N N . SER A 1 66 ? -19.849 6.058 -2.989 1.00 92.56 66 SER A N 1
ATOM 504 C CA . SER A 1 66 ? -20.940 5.682 -3.904 1.00 92.56 66 SER A CA 1
ATOM 505 C C . SER A 1 66 ? -21.004 4.182 -4.221 1.00 92.56 66 SER A C 1
ATOM 507 O O . SER A 1 66 ? -22.049 3.694 -4.646 1.00 92.56 66 SER A O 1
ATOM 509 N N . ARG A 1 67 ? -19.903 3.451 -3.999 1.00 88.88 67 ARG A N 1
ATOM 510 C CA . ARG A 1 67 ? -19.808 1.995 -4.179 1.00 88.88 67 ARG A CA 1
ATOM 511 C C . ARG A 1 67 ? -20.039 1.207 -2.888 1.00 88.88 67 ARG A C 1
ATOM 513 O O . ARG A 1 67 ? -20.035 -0.022 -2.929 1.00 88.88 67 ARG A O 1
ATOM 520 N N . ALA A 1 68 ? -20.206 1.882 -1.750 1.00 90.12 68 ALA A N 1
ATOM 521 C CA . ALA A 1 68 ? -20.478 1.217 -0.485 1.00 90.12 68 ALA A CA 1
ATOM 522 C C . ALA A 1 68 ? -21.825 0.477 -0.536 1.00 90.12 68 ALA A C 1
ATOM 524 O O . ALA A 1 68 ? -22.779 0.923 -1.170 1.00 90.12 68 ALA A O 1
ATOM 525 N N . SER A 1 69 ? -21.909 -0.661 0.151 1.00 87.19 69 SER A N 1
ATOM 526 C CA . SER A 1 69 ? -23.127 -1.479 0.188 1.00 87.19 69 SER A CA 1
ATOM 527 C C . SER A 1 69 ? -24.231 -0.902 1.087 1.00 87.19 69 SER A C 1
ATOM 529 O O . SER A 1 69 ? -25.400 -1.228 0.886 1.00 87.19 69 SER A O 1
ATOM 531 N N . GLY A 1 70 ? -23.875 -0.064 2.068 1.00 89.81 70 GLY A N 1
ATOM 532 C CA . GLY A 1 70 ? -24.796 0.644 2.965 1.00 89.81 70 GLY A CA 1
ATOM 533 C C . GLY A 1 70 ? -24.673 2.167 2.869 1.00 89.81 70 GLY A C 1
ATOM 534 O O . GLY A 1 70 ? -24.210 2.700 1.859 1.00 89.81 70 GLY A O 1
ATOM 535 N N . ARG A 1 71 ? -25.112 2.900 3.905 1.00 94.44 71 ARG A N 1
ATOM 536 C CA . ARG A 1 71 ? -25.025 4.371 3.884 1.00 94.44 71 ARG A CA 1
ATOM 537 C C . ARG A 1 71 ? -23.573 4.800 4.022 1.00 94.44 71 ARG A C 1
ATOM 539 O O . ARG A 1 71 ? -22.891 4.384 4.951 1.00 94.44 71 ARG A O 1
ATOM 546 N N . ALA A 1 72 ? -23.123 5.686 3.144 1.00 96.38 72 ALA A N 1
ATOM 547 C CA . ALA A 1 72 ? -21.788 6.254 3.220 1.00 96.38 72 ALA A CA 1
ATOM 548 C C . ALA A 1 72 ? -21.853 7.780 3.305 1.00 96.38 72 ALA A C 1
ATOM 550 O O . ALA A 1 72 ? -22.494 8.441 2.486 1.00 96.38 72 ALA A O 1
ATOM 551 N N . HIS A 1 73 ? -21.165 8.341 4.294 1.00 97.00 73 HIS A N 1
ATOM 552 C CA . HIS A 1 73 ? -20.998 9.780 4.466 1.00 97.00 73 HIS A CA 1
ATOM 553 C C . HIS A 1 73 ? -19.539 10.155 4.241 1.00 97.00 73 HIS A C 1
ATOM 555 O O . HIS A 1 73 ? -18.646 9.432 4.670 1.00 97.00 73 HIS A O 1
ATOM 561 N N . VAL A 1 74 ? -19.286 11.303 3.616 1.00 97.31 74 VAL A N 1
ATOM 562 C CA . VAL A 1 74 ? -17.935 11.864 3.502 1.00 97.31 74 VAL A CA 1
ATOM 563 C C . VAL A 1 74 ? -17.867 13.126 4.345 1.00 97.31 74 VAL A C 1
ATOM 565 O O . VAL A 1 74 ? -18.629 14.065 4.120 1.00 97.31 74 VAL A O 1
ATOM 568 N N . VAL A 1 75 ? -16.949 13.139 5.306 1.00 96.88 75 VAL A N 1
ATOM 569 C CA . VAL A 1 75 ? -16.660 14.278 6.182 1.00 96.88 75 VAL A CA 1
ATOM 570 C C . VAL A 1 75 ? -15.269 14.789 5.837 1.00 96.88 75 VAL A C 1
ATOM 572 O O . VAL A 1 75 ? -14.336 14.001 5.722 1.00 96.88 75 VAL A O 1
ATOM 575 N N . ILE A 1 76 ? -15.119 16.098 5.648 1.00 95.38 76 ILE A N 1
ATOM 576 C CA . ILE A 1 76 ? -13.843 16.697 5.246 1.00 95.38 76 ILE A CA 1
ATOM 577 C C . ILE A 1 76 ? -13.177 17.312 6.473 1.00 95.38 76 ILE A C 1
ATOM 579 O O . ILE A 1 76 ? -13.675 18.285 7.031 1.00 95.38 76 ILE A O 1
ATOM 583 N N . GLN A 1 77 ? -12.022 16.774 6.849 1.00 92.19 77 GLN A N 1
ATOM 584 C CA . GLN A 1 77 ? -11.091 17.407 7.771 1.00 92.19 77 GLN A CA 1
ATOM 585 C C . GLN A 1 77 ? -10.254 18.419 6.978 1.00 92.19 77 GLN A C 1
ATOM 587 O O . GLN A 1 77 ? -9.362 18.031 6.225 1.00 92.19 77 GLN A O 1
ATOM 592 N N . ALA A 1 78 ? -10.573 19.710 7.104 1.00 87.50 78 ALA A N 1
ATOM 593 C CA . ALA A 1 78 ? -9.910 20.770 6.339 1.00 87.50 78 ALA A CA 1
ATOM 594 C C . ALA A 1 78 ? -8.405 20.860 6.644 1.00 87.50 78 ALA A C 1
ATOM 596 O O . ALA A 1 78 ? -7.600 20.976 5.724 1.00 87.50 78 ALA A O 1
ATOM 597 N N . GLU A 1 79 ? -8.042 20.746 7.923 1.00 85.62 79 GLU A N 1
ATOM 598 C CA . GLU A 1 79 ? -6.663 20.791 8.408 1.00 85.62 79 GLU A CA 1
ATOM 599 C C . GLU A 1 79 ? -6.329 19.495 9.164 1.00 85.62 79 GLU A C 1
ATOM 601 O O . GLU A 1 79 ? -7.099 19.084 10.034 1.00 85.62 79 GLU A O 1
ATOM 606 N N . PRO A 1 80 ? -5.201 18.822 8.877 1.00 80.38 80 PRO A N 1
ATOM 607 C CA . PRO A 1 80 ? -4.900 17.496 9.412 1.00 80.38 80 PRO A CA 1
ATOM 608 C C . PRO A 1 80 ? -4.336 17.557 10.845 1.00 80.38 80 PRO A C 1
ATOM 610 O O . PRO A 1 80 ? -3.187 17.173 11.079 1.00 80.38 80 PRO A O 1
ATOM 613 N N . PHE A 1 81 ? -5.137 18.009 11.817 1.00 84.69 81 PHE A N 1
ATOM 614 C CA . PHE A 1 81 ? -4.739 18.130 13.231 1.00 84.69 81 PHE A CA 1
ATOM 615 C C . PHE A 1 81 ? -4.620 16.793 13.981 1.00 84.69 81 PHE A C 1
ATOM 617 O O . PHE A 1 81 ? -4.236 16.763 15.144 1.00 84.69 81 PHE A O 1
ATOM 624 N N . GLY A 1 82 ? -4.878 15.670 13.311 1.00 87.31 82 GLY A N 1
ATOM 625 C CA . GLY A 1 82 ? -4.681 14.329 13.857 1.00 87.31 82 GLY A CA 1
ATOM 626 C C . GLY A 1 82 ? -5.949 13.484 13.828 1.00 87.31 82 GLY A C 1
ATOM 627 O O . GLY A 1 82 ? -6.986 13.891 13.305 1.00 87.31 82 GLY A O 1
ATOM 628 N N . MET A 1 83 ? -5.843 12.266 14.366 1.00 91.06 83 MET A N 1
ATOM 629 C CA . MET A 1 83 ? -6.938 11.288 14.355 1.00 91.06 83 MET A CA 1
ATOM 630 C C . MET A 1 83 ? -8.084 11.682 15.293 1.00 91.06 83 MET A C 1
ATOM 632 O O . MET A 1 83 ? -9.241 11.449 14.959 1.00 91.06 83 MET A O 1
ATOM 636 N N . GLY A 1 84 ? -7.779 12.303 16.437 1.00 92.31 84 GLY A N 1
ATOM 637 C CA . GLY A 1 84 ? -8.797 12.782 17.373 1.00 92.31 84 GLY A CA 1
ATOM 638 C C . GLY A 1 84 ? -9.676 13.867 16.756 1.00 92.31 84 GLY A C 1
ATOM 639 O O . GLY A 1 84 ? -10.896 13.718 16.719 1.00 92.31 84 GLY A O 1
ATOM 640 N N . ASP A 1 85 ? -9.057 14.896 16.175 1.00 91.81 85 ASP A N 1
ATOM 641 C CA . ASP A 1 85 ? -9.760 15.918 15.397 1.00 91.81 85 ASP A CA 1
ATOM 642 C C . ASP A 1 85 ? -10.565 15.313 14.234 1.00 91.81 85 ASP A C 1
ATOM 644 O O . ASP A 1 85 ? -11.736 15.643 14.069 1.00 91.81 85 ASP A O 1
ATOM 648 N N . ALA A 1 86 ? -10.004 14.350 13.495 1.00 92.88 86 ALA A N 1
ATOM 649 C CA . ALA A 1 86 ? -10.710 13.667 12.407 1.00 92.88 86 ALA A CA 1
ATOM 650 C C . ALA A 1 86 ? -12.024 13.004 12.874 1.00 92.88 86 ALA A C 1
ATOM 652 O O . ALA A 1 86 ? -13.041 13.078 12.181 1.00 92.88 86 ALA A O 1
ATOM 653 N N . VAL A 1 87 ? -12.034 12.398 14.067 1.00 95.69 87 VAL A N 1
ATOM 654 C CA . VAL A 1 87 ? -13.256 11.853 14.680 1.00 95.69 87 VAL A CA 1
ATOM 655 C C . VAL A 1 87 ? -14.201 12.973 15.132 1.00 95.69 87 VAL A C 1
ATOM 657 O O . VAL A 1 87 ? -15.410 12.860 14.931 1.00 95.69 87 VAL A O 1
ATOM 660 N N . LEU A 1 88 ? -13.684 14.076 15.686 1.00 95.25 88 LEU A N 1
ATOM 661 C CA . LEU A 1 88 ? -14.499 15.232 16.087 1.00 95.25 88 LEU A CA 1
ATOM 662 C C . LEU A 1 88 ? -15.229 15.885 14.906 1.00 95.25 88 LEU A C 1
ATOM 664 O O . LEU A 1 88 ? -16.364 16.328 15.082 1.00 95.25 88 LEU A O 1
ATOM 668 N N . GLN A 1 89 ? -14.658 15.870 13.697 1.00 95.81 89 GLN A N 1
ATOM 669 C CA . GLN A 1 89 ? -15.355 16.339 12.489 1.00 95.81 89 GLN A CA 1
ATOM 670 C C . GLN A 1 89 ? -16.641 15.536 12.198 1.00 95.81 89 GLN A C 1
ATOM 672 O O . GLN A 1 89 ? -17.547 16.022 11.523 1.00 95.81 89 GLN A O 1
ATOM 677 N N . CYS A 1 90 ? -16.766 14.318 12.736 1.00 97.50 90 CYS A N 1
ATOM 678 C CA . CYS A 1 90 ? -17.955 13.479 12.595 1.00 97.50 90 CYS A CA 1
ATOM 679 C C . CYS A 1 90 ? -19.044 13.775 13.647 1.00 97.50 90 CYS A C 1
ATOM 681 O O . CYS A 1 90 ? -20.104 13.148 13.600 1.00 97.50 90 CYS A O 1
ATOM 683 N N . ALA A 1 91 ? -18.819 14.705 14.588 1.00 97.31 91 ALA A N 1
ATOM 684 C CA . ALA A 1 91 ? -19.687 14.922 15.750 1.00 97.31 91 ALA A CA 1
ATOM 685 C C . ALA A 1 91 ? -21.160 15.149 15.383 1.00 97.31 91 ALA A C 1
ATOM 687 O O . ALA A 1 91 ? -22.024 14.521 15.978 1.00 97.31 91 ALA A O 1
ATOM 688 N N . THR A 1 92 ? -21.466 15.950 14.356 1.00 97.62 92 THR A N 1
ATOM 689 C CA . THR A 1 92 ? -22.857 16.193 13.930 1.00 97.62 92 THR A CA 1
ATOM 690 C C . THR A 1 92 ? -23.588 14.909 13.522 1.00 97.62 92 THR A C 1
ATOM 692 O O . THR A 1 92 ? -24.764 14.738 13.837 1.00 97.62 92 THR A O 1
ATOM 695 N N . LEU A 1 93 ? -22.904 13.981 12.843 1.00 97.69 93 LEU A N 1
ATOM 696 C CA . LEU A 1 93 ? -23.486 12.688 12.471 1.00 97.69 93 LEU A CA 1
ATOM 697 C C . LEU A 1 93 ? -23.628 11.774 13.691 1.00 97.69 93 LEU A C 1
ATOM 699 O O . LEU A 1 93 ? -24.648 11.103 13.829 1.00 97.69 93 LEU A O 1
ATOM 703 N N . LEU A 1 94 ? -22.625 11.766 14.571 1.00 97.44 94 LEU A N 1
ATOM 704 C CA . LEU A 1 94 ? -22.594 10.930 15.771 1.00 97.44 94 LEU A CA 1
ATOM 705 C C . LEU A 1 94 ? -23.568 11.388 16.861 1.00 97.44 94 LEU A C 1
ATOM 707 O O . LEU A 1 94 ? -24.075 10.548 17.585 1.00 97.44 94 LEU A O 1
ATOM 711 N N . GLU A 1 95 ? -23.842 12.684 16.984 1.00 96.75 95 GLU A N 1
ATOM 712 C CA . GLU A 1 95 ? -24.802 13.255 17.944 1.00 96.75 95 GLU A CA 1
ATOM 713 C C . GLU A 1 95 ? -26.223 13.328 17.369 1.00 96.75 95 GLU A C 1
ATOM 715 O O . GLU A 1 95 ? -27.188 13.449 18.120 1.00 96.75 95 GLU A O 1
ATOM 720 N N . GLY A 1 96 ? -26.357 13.246 16.043 1.00 96.38 96 GLY A N 1
ATOM 721 C CA . GLY A 1 96 ? -27.631 13.201 15.336 1.00 96.38 96 GLY A CA 1
ATOM 722 C C . GLY A 1 96 ? -27.988 11.783 14.901 1.00 96.38 96 GLY A C 1
ATOM 723 O O . GLY A 1 96 ? -28.528 10.991 15.669 1.00 96.38 96 GLY A O 1
ATOM 724 N N . LEU A 1 97 ? -27.694 11.468 13.637 1.00 96.12 97 LEU A N 1
ATOM 725 C CA . LEU A 1 97 ? -28.130 10.236 12.971 1.00 96.12 97 LEU A CA 1
ATOM 726 C C . LEU A 1 97 ? -27.696 8.952 13.698 1.00 96.12 97 LEU A C 1
ATOM 728 O O . LEU A 1 97 ? -28.454 7.985 13.727 1.00 96.12 97 LEU A O 1
ATOM 732 N N . TYR A 1 98 ? -26.500 8.947 14.286 1.00 96.75 98 TYR A N 1
ATOM 733 C CA . TYR A 1 98 ? -25.896 7.773 14.917 1.00 96.75 98 TYR A CA 1
ATOM 734 C C . TYR A 1 98 ? -25.830 7.867 16.452 1.00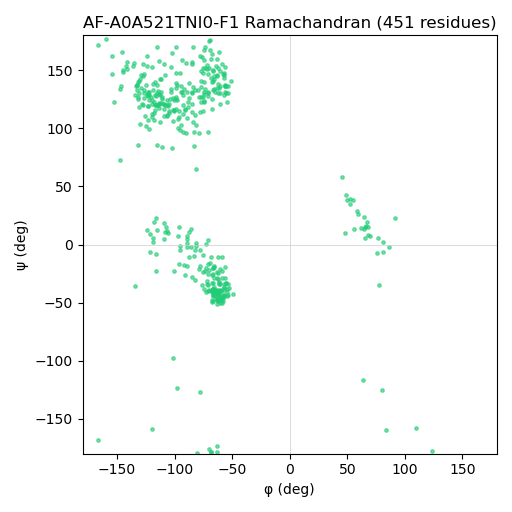 96.75 98 TYR A C 1
ATOM 736 O O . TYR A 1 98 ? -25.111 7.085 17.066 1.00 96.75 98 TYR A O 1
ATOM 744 N N . ALA A 1 99 ? -26.613 8.749 17.090 1.00 95.38 99 ALA A N 1
ATOM 745 C CA . ALA A 1 99 ? -26.578 8.985 18.544 1.00 95.38 99 ALA A CA 1
ATOM 746 C C . ALA A 1 99 ? -26.751 7.726 19.408 1.00 95.38 99 ALA A C 1
ATOM 748 O O . ALA A 1 99 ? -26.159 7.617 20.480 1.00 95.38 99 ALA A O 1
ATOM 749 N N . SER A 1 100 ? -27.547 6.764 18.936 1.00 93.81 100 SER A N 1
ATOM 750 C CA . SER A 1 100 ? -27.808 5.489 19.622 1.00 93.81 100 SER A CA 1
ATOM 751 C C . SER A 1 100 ? -27.110 4.290 18.970 1.00 93.81 100 SER A C 1
ATOM 753 O O . SER A 1 100 ? -27.447 3.145 19.268 1.00 93.81 100 SER A O 1
ATOM 755 N N . SER A 1 101 ? -26.176 4.531 18.047 1.00 95.62 101 SER A N 1
ATOM 756 C CA . SER A 1 101 ? -25.427 3.481 17.349 1.00 95.62 101 SER A CA 1
ATOM 757 C C . SER A 1 101 ? -24.017 3.376 17.927 1.00 95.62 101 SER A C 1
ATOM 759 O O . SER A 1 101 ? -23.359 4.406 18.061 1.00 95.62 101 SER A O 1
ATOM 761 N N . PRO A 1 102 ? -23.497 2.170 18.222 1.00 97.19 102 PRO A N 1
ATOM 762 C CA . PRO A 1 102 ? -22.083 2.015 18.531 1.00 97.19 102 PRO A CA 1
ATOM 763 C C . PRO A 1 102 ? -21.216 2.531 17.384 1.00 97.19 102 PRO A C 1
ATOM 765 O O . PRO A 1 102 ? -21.584 2.421 16.214 1.00 97.19 102 PRO A O 1
ATOM 768 N N . VAL A 1 103 ? -20.047 3.063 17.712 1.00 97.75 103 VAL A N 1
ATOM 769 C CA . VAL A 1 103 ? -19.105 3.605 16.733 1.00 97.75 103 VAL A CA 1
ATOM 770 C C . VAL A 1 103 ? -17.846 2.757 16.693 1.00 97.75 103 VAL A C 1
ATOM 772 O O . VAL A 1 103 ? -17.250 2.467 17.729 1.00 97.75 103 VAL A O 1
ATOM 775 N N . PHE A 1 104 ? -17.444 2.360 15.490 1.00 98.25 104 PHE A N 1
ATOM 776 C CA . PHE A 1 104 ? -16.175 1.700 15.222 1.00 98.25 104 PHE A CA 1
ATOM 777 C C . PHE A 1 104 ? -15.230 2.672 14.522 1.00 98.25 104 PHE A C 1
ATOM 779 O O . PHE A 1 104 ? -15.554 3.155 13.447 1.00 98.25 104 PHE A O 1
ATOM 786 N N . VAL A 1 105 ? -14.070 2.974 15.091 1.00 98.25 105 VAL A N 1
ATOM 787 C CA . VAL A 1 105 ? -13.066 3.850 14.477 1.00 98.25 105 VAL A CA 1
ATOM 788 C C . VAL A 1 105 ? -11.934 3.000 13.932 1.00 98.25 105 VAL A C 1
ATOM 790 O O . VAL A 1 105 ? -11.320 2.224 14.667 1.00 98.25 105 VAL A O 1
ATOM 793 N N . ASN A 1 106 ? -11.632 3.161 12.645 1.00 97.25 106 ASN A N 1
ATOM 794 C CA . ASN A 1 106 ? -10.581 2.412 11.984 1.00 97.25 106 ASN A CA 1
ATOM 795 C C . ASN A 1 106 ? -9.642 3.286 11.151 1.00 97.25 106 ASN A C 1
ATOM 797 O O . ASN A 1 106 ? -10.069 4.157 10.393 1.00 97.25 106 ASN A O 1
ATOM 801 N N . GLN A 1 107 ? -8.345 2.999 11.256 1.00 93.69 107 GLN A N 1
ATOM 802 C CA . GLN A 1 107 ? -7.334 3.536 10.356 1.00 93.69 107 GLN A CA 1
ATOM 803 C C . GLN A 1 107 ? -7.172 2.611 9.139 1.00 93.69 107 GLN A C 1
ATOM 805 O O . GLN A 1 107 ? -6.779 1.451 9.262 1.00 93.69 107 GLN A O 1
ATOM 810 N N . VAL A 1 108 ? -7.454 3.139 7.943 1.00 93.06 108 VAL A N 1
ATOM 811 C CA . VAL A 1 108 ? -7.342 2.416 6.662 1.00 93.06 108 VAL A CA 1
ATOM 812 C C . VAL A 1 108 ? -5.908 1.967 6.357 1.00 93.06 108 VAL A C 1
ATOM 814 O O . VAL A 1 108 ? -5.697 1.001 5.632 1.00 93.06 108 VAL A O 1
ATOM 817 N N . HIS A 1 109 ? -4.903 2.646 6.913 1.00 92.69 109 HIS A N 1
ATOM 818 C CA . HIS A 1 109 ? -3.488 2.343 6.673 1.00 92.69 109 HIS A CA 1
ATOM 819 C C . HIS A 1 109 ? -2.914 1.202 7.520 1.00 92.69 109 HIS A C 1
ATOM 821 O O . HIS A 1 109 ? -1.755 0.842 7.306 1.00 92.69 109 HIS A O 1
ATOM 827 N N . ASP A 1 110 ? -3.696 0.656 8.451 1.00 93.75 110 ASP A N 1
ATOM 828 C CA . ASP A 1 110 ? -3.356 -0.545 9.208 1.00 93.75 110 ASP A CA 1
ATOM 829 C C . ASP A 1 110 ? -3.977 -1.767 8.523 1.00 93.75 110 ASP A C 1
ATOM 831 O O . ASP A 1 110 ? -5.188 -2.028 8.602 1.00 93.75 110 ASP A O 1
ATOM 835 N N . LEU A 1 111 ? -3.133 -2.510 7.804 1.00 94.62 111 LEU A N 1
ATOM 836 C CA . LEU A 1 111 ? -3.534 -3.761 7.175 1.00 94.62 111 LEU A CA 1
ATOM 837 C C . LEU A 1 111 ? -3.406 -4.887 8.196 1.00 94.62 111 LEU A C 1
ATOM 839 O O . LEU A 1 111 ? -2.377 -5.032 8.856 1.00 94.62 111 LEU A O 1
ATOM 843 N N . VAL A 1 112 ? -4.473 -5.666 8.296 1.00 95.12 112 VAL A N 1
ATOM 844 C CA . VAL A 1 112 ? -4.670 -6.781 9.224 1.00 95.12 112 VAL A CA 1
ATOM 845 C C . VAL A 1 112 ? -5.499 -7.850 8.516 1.00 95.12 112 VAL A C 1
ATOM 847 O O . VAL A 1 112 ? -6.113 -7.565 7.487 1.00 95.12 112 VAL A O 1
ATOM 850 N N . ASP A 1 113 ? -5.552 -9.062 9.064 1.00 94.12 113 ASP A N 1
ATOM 851 C CA . ASP A 1 113 ? -6.517 -10.077 8.645 1.00 94.12 113 ASP A CA 1
ATOM 852 C C . ASP A 1 113 ? -7.945 -9.546 8.886 1.00 94.12 113 ASP A C 1
ATOM 854 O O . ASP A 1 113 ? -8.297 -9.258 10.038 1.00 94.12 113 ASP A O 1
ATOM 858 N N . PRO A 1 114 ? -8.798 -9.443 7.847 1.00 93.69 114 PRO A N 1
ATOM 859 C CA . PRO A 1 114 ? -10.166 -8.940 7.976 1.00 93.69 114 PRO A CA 1
ATOM 860 C C . PRO A 1 114 ? -11.039 -9.692 8.993 1.00 93.69 114 PRO A C 1
ATOM 862 O O . PRO A 1 114 ? -12.053 -9.159 9.454 1.00 93.69 114 PRO A O 1
ATOM 865 N N . ALA A 1 115 ? -10.674 -10.920 9.381 1.00 95.06 115 ALA A N 1
ATOM 866 C CA . ALA A 1 115 ? -11.361 -11.666 10.430 1.00 95.06 115 ALA A CA 1
ATOM 867 C C . ALA A 1 115 ? -11.414 -10.905 11.767 1.00 95.06 115 ALA A C 1
ATOM 869 O O . ALA A 1 115 ? -12.398 -11.054 12.497 1.00 95.06 115 ALA A O 1
ATOM 870 N N . ILE A 1 116 ? -10.435 -10.038 12.065 1.00 96.81 116 ILE A N 1
ATOM 871 C CA . ILE A 1 116 ? -10.428 -9.246 13.304 1.00 96.81 116 ILE A CA 1
ATOM 872 C C . ILE A 1 116 ? -11.639 -8.314 13.410 1.00 96.81 116 ILE A C 1
ATOM 874 O O . ILE A 1 116 ? -12.175 -8.138 14.504 1.00 96.81 116 ILE A O 1
ATOM 878 N N . PHE A 1 117 ? -12.136 -7.783 12.286 1.00 97.12 117 PHE A N 1
ATOM 879 C CA . PHE A 1 117 ? -13.307 -6.903 12.270 1.00 97.12 117 PHE A CA 1
ATOM 880 C C . PHE A 1 117 ? -14.581 -7.651 12.670 1.00 97.12 117 PHE A C 1
ATOM 882 O O . PHE A 1 117 ? -15.392 -7.130 13.435 1.00 97.12 117 PHE A O 1
ATOM 889 N N . ARG A 1 118 ? -14.730 -8.910 12.234 1.00 96.25 118 ARG A N 1
ATOM 890 C CA . ARG A 1 118 ? -15.826 -9.782 12.691 1.00 96.25 118 ARG A CA 1
ATOM 891 C C . ARG A 1 118 ? -15.699 -10.094 14.177 1.00 96.25 118 ARG A C 1
ATOM 893 O O . ARG A 1 118 ? -16.694 -10.029 14.896 1.00 96.25 118 ARG A O 1
ATOM 900 N N . THR A 1 119 ? -14.484 -10.390 14.637 1.00 96.81 119 THR A N 1
ATOM 901 C CA . THR A 1 119 ? -14.208 -10.697 16.045 1.00 96.81 119 THR A CA 1
ATOM 902 C C . THR A 1 119 ? -14.573 -9.532 16.960 1.00 96.81 119 THR A C 1
ATOM 904 O O . THR A 1 119 ? -15.304 -9.738 17.926 1.00 96.81 119 THR A O 1
ATOM 907 N N . ILE A 1 120 ? -14.115 -8.309 16.664 1.00 96.69 120 ILE A N 1
ATOM 908 C CA . ILE A 1 120 ? -14.424 -7.141 17.502 1.00 96.69 120 ILE A CA 1
ATOM 909 C C . ILE A 1 120 ? -15.907 -6.769 17.439 1.00 96.69 120 ILE A C 1
ATOM 911 O O . ILE A 1 120 ? -16.498 -6.492 18.479 1.00 96.69 120 ILE A O 1
ATOM 915 N N . ARG A 1 121 ? -16.552 -6.852 16.266 1.00 95.75 121 ARG A N 1
ATOM 916 C CA . ARG A 1 121 ? -18.001 -6.629 16.151 1.00 95.75 121 ARG A CA 1
ATOM 917 C C . ARG A 1 121 ? -18.790 -7.617 17.009 1.00 95.75 121 ARG A C 1
ATOM 919 O O . ARG A 1 121 ? -19.701 -7.209 17.721 1.00 95.75 121 ARG A O 1
ATOM 926 N N . GLY A 1 122 ? -18.425 -8.901 16.973 1.00 95.44 122 GLY A N 1
ATOM 927 C CA . GLY A 1 122 ? -19.083 -9.951 17.755 1.00 95.44 122 GLY A CA 1
ATOM 928 C C . GLY A 1 122 ? -19.042 -9.709 19.267 1.00 95.44 122 GLY A C 1
ATOM 929 O O . GLY A 1 122 ? -19.915 -10.188 19.988 1.00 95.44 122 GLY A O 1
ATOM 930 N N . ARG A 1 123 ? -18.089 -8.905 19.761 1.00 94.94 123 ARG A N 1
ATOM 931 C CA . ARG A 1 123 ? -18.039 -8.508 21.174 1.00 94.94 123 ARG A CA 1
ATOM 932 C C . ARG A 1 123 ? -19.199 -7.608 21.599 1.00 94.94 123 ARG A C 1
ATOM 934 O O . ARG A 1 123 ? -19.568 -7.659 22.766 1.00 94.94 123 ARG A O 1
ATOM 941 N N . LEU A 1 124 ? -19.827 -6.861 20.683 1.00 91.50 124 LEU A N 1
ATOM 942 C CA . LEU A 1 124 ? -21.010 -6.053 21.019 1.00 91.50 124 LEU A CA 1
ATOM 943 C C . LEU A 1 124 ? -22.182 -6.893 21.517 1.00 91.50 124 LEU A C 1
ATOM 945 O O . LEU A 1 124 ? -22.947 -6.416 22.356 1.00 91.50 124 LEU A O 1
ATOM 949 N N . ASP A 1 125 ? -22.324 -8.106 20.990 1.00 89.38 125 ASP A N 1
ATOM 950 C CA . ASP A 1 125 ? -23.415 -9.009 21.344 1.00 89.38 125 ASP A CA 1
ATOM 951 C C . ASP A 1 125 ? -23.029 -9.936 22.513 1.00 89.38 125 ASP A C 1
ATOM 953 O O . ASP A 1 125 ? -23.900 -10.389 23.250 1.00 89.38 125 ASP A O 1
ATOM 957 N N . ALA A 1 126 ? -21.732 -10.213 22.698 1.00 92.81 126 ALA A N 1
ATOM 958 C CA . ALA A 1 126 ? -21.239 -11.216 23.646 1.00 92.81 126 ALA A CA 1
ATOM 959 C C . ALA A 1 126 ? -20.807 -10.673 25.021 1.00 92.81 126 ALA A C 1
ATOM 961 O O . ALA A 1 126 ? -20.625 -11.461 25.945 1.00 92.81 126 ALA A O 1
ATOM 962 N N . ASP A 1 127 ? -20.578 -9.367 25.159 1.00 92.44 127 ASP A N 1
ATOM 963 C CA . ASP A 1 127 ? -19.924 -8.788 26.336 1.00 92.44 127 ASP A CA 1
ATOM 964 C C . ASP A 1 127 ? -20.484 -7.401 26.648 1.00 92.44 127 ASP A C 1
ATOM 966 O O . ASP A 1 127 ? -20.644 -6.608 25.737 1.00 92.44 127 ASP A O 1
ATOM 970 N N . ASP A 1 128 ? -20.762 -7.060 27.901 1.00 93.44 128 ASP A N 1
ATOM 971 C CA . ASP A 1 128 ? -21.380 -5.792 28.306 1.00 93.44 128 ASP A CA 1
ATOM 972 C C . ASP 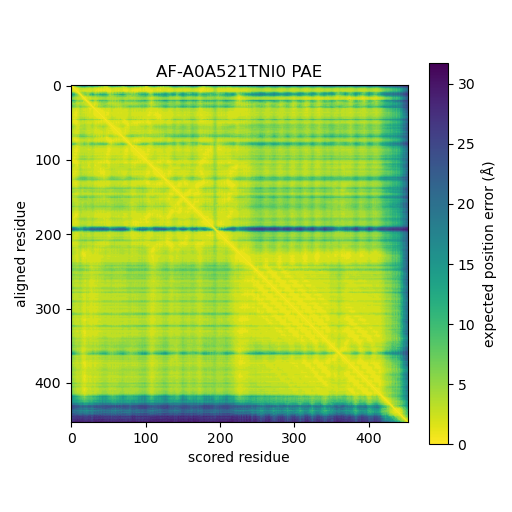A 1 128 ? -20.374 -4.641 28.550 1.00 93.44 128 ASP A C 1
ATOM 974 O O . ASP A 1 128 ? -20.740 -3.600 29.097 1.00 93.44 128 ASP A O 1
ATOM 978 N N . ALA A 1 129 ? -19.099 -4.789 28.172 1.00 96.38 129 ALA A N 1
ATOM 979 C CA . ALA A 1 129 ? -18.091 -3.727 28.258 1.00 96.38 129 ALA A CA 1
ATOM 980 C C . ALA A 1 129 ? -18.466 -2.457 27.471 1.00 96.38 129 ALA A C 1
ATOM 982 O O . ALA A 1 129 ? -19.084 -2.530 26.409 1.00 96.38 129 ALA A O 1
ATOM 983 N N . ASP A 1 130 ? -18.062 -1.289 27.982 1.00 97.38 130 ASP A N 1
ATOM 984 C CA . ASP A 1 130 ? -18.369 0.020 27.390 1.00 97.38 130 ASP A CA 1
ATOM 985 C C . ASP A 1 130 ? -17.686 0.214 26.025 1.00 97.38 130 ASP A C 1
ATOM 987 O O . ASP A 1 130 ? -18.219 0.879 25.129 1.00 97.38 130 ASP A O 1
ATOM 991 N N . ALA A 1 131 ? -16.489 -0.361 25.872 1.00 97.88 131 ALA A N 1
ATOM 992 C CA . ALA A 1 131 ? -15.689 -0.270 24.662 1.00 97.88 131 ALA A CA 1
ATOM 993 C C . ALA A 1 131 ? -14.735 -1.462 24.495 1.00 97.88 131 ALA A C 1
ATOM 995 O O . ALA A 1 131 ? -14.401 -2.169 25.450 1.00 97.88 131 ALA A O 1
ATOM 996 N N . PHE A 1 132 ? -14.254 -1.638 23.268 1.00 98.19 132 PHE A N 1
ATOM 997 C CA . PHE A 1 132 ? -13.286 -2.652 22.873 1.00 98.19 132 PHE A CA 1
ATOM 998 C C . PHE A 1 132 ? -12.175 -2.013 22.047 1.00 98.19 132 PHE A C 1
ATOM 1000 O O . PHE A 1 132 ? -12.442 -1.180 21.183 1.00 98.19 132 PHE A O 1
ATOM 1007 N N . VAL A 1 133 ? -10.935 -2.429 22.280 1.00 98.00 133 VAL A N 1
ATOM 1008 C CA . VAL A 1 133 ? -9.767 -1.995 21.501 1.00 98.00 133 VAL A CA 1
ATOM 1009 C C . VAL A 1 133 ? -9.016 -3.211 20.983 1.00 98.00 133 VAL A C 1
ATOM 1011 O O . VAL A 1 133 ? -8.964 -4.240 21.661 1.00 98.00 133 VAL A O 1
ATOM 1014 N N . VAL A 1 134 ? -8.411 -3.107 19.800 1.00 98.19 134 VAL A N 1
ATOM 1015 C CA . VAL A 1 134 ? -7.525 -4.162 19.293 1.00 98.19 134 VAL A CA 1
ATOM 1016 C C . VAL A 1 134 ? -6.094 -3.921 19.770 1.00 98.19 134 VAL A C 1
ATOM 1018 O O . VAL A 1 134 ? -5.501 -2.875 19.499 1.00 98.19 134 VAL A O 1
ATOM 1021 N N . GLY A 1 135 ? -5.538 -4.916 20.463 1.00 97.69 135 GLY A N 1
ATOM 1022 C CA . GLY A 1 135 ? -4.137 -4.954 20.875 1.00 97.69 135 GLY A CA 1
ATOM 1023 C C . GLY A 1 135 ? -3.359 -5.963 20.038 1.00 97.69 135 GLY A C 1
ATOM 1024 O O . GLY A 1 135 ? -3.565 -7.167 20.185 1.00 97.69 135 GLY A O 1
ATOM 1025 N N . VAL A 1 136 ? -2.462 -5.481 19.181 1.00 97.69 136 VAL A N 1
ATOM 1026 C CA . VAL A 1 136 ? -1.544 -6.315 18.399 1.00 97.69 136 VAL A CA 1
ATOM 1027 C C . VAL A 1 136 ? -0.413 -6.790 19.301 1.00 97.69 136 VAL A C 1
ATOM 1029 O O . VAL A 1 136 ? 0.240 -5.974 19.955 1.00 97.69 136 VAL A O 1
ATOM 1032 N N . ARG A 1 137 ? -0.165 -8.099 19.340 1.00 97.19 137 ARG A N 1
ATOM 1033 C CA . ARG A 1 137 ? 0.962 -8.657 20.088 1.00 97.19 137 ARG A CA 1
ATOM 1034 C C . ARG A 1 137 ? 2.256 -8.478 19.308 1.00 97.19 137 ARG A C 1
ATOM 1036 O O . ARG A 1 137 ? 2.346 -8.880 18.152 1.00 97.19 137 ARG A O 1
ATOM 1043 N N . LEU A 1 138 ? 3.259 -7.888 19.950 1.00 95.50 138 LEU A N 1
ATOM 1044 C CA . LEU A 1 138 ? 4.561 -7.639 19.345 1.00 95.50 138 LEU A CA 1
ATOM 1045 C C . LEU A 1 138 ? 5.675 -8.364 20.101 1.00 95.50 138 LEU A C 1
ATOM 1047 O O . LEU A 1 138 ? 5.799 -8.237 21.316 1.00 95.50 138 LEU A O 1
ATOM 1051 N N . ASP A 1 139 ? 6.542 -9.042 19.352 1.00 92.88 139 ASP A N 1
ATOM 1052 C CA . ASP A 1 139 ? 7.763 -9.665 19.889 1.00 92.88 139 ASP A CA 1
ATOM 1053 C C . ASP A 1 139 ? 8.958 -8.700 19.916 1.00 92.88 139 ASP A C 1
ATOM 1055 O O . ASP A 1 139 ? 10.024 -9.010 20.450 1.00 92.88 139 ASP A O 1
ATOM 1059 N N . ARG A 1 140 ? 8.817 -7.535 19.276 1.00 92.06 140 ARG A N 1
ATOM 1060 C CA . ARG A 1 140 ? 9.849 -6.500 19.175 1.00 92.06 140 ARG A CA 1
ATOM 1061 C C . ARG A 1 140 ? 9.213 -5.125 19.285 1.00 92.06 140 ARG A C 1
ATOM 1063 O O . ARG A 1 140 ? 8.075 -4.931 18.865 1.00 92.06 140 ARG A O 1
ATOM 1070 N N . TYR A 1 141 ? 9.980 -4.167 19.797 1.00 93.81 141 TYR A N 1
ATOM 1071 C CA . TYR A 1 141 ? 9.532 -2.784 19.900 1.00 93.81 141 TYR A CA 1
ATOM 1072 C C . TYR A 1 141 ? 9.095 -2.215 18.544 1.00 93.81 141 TYR A C 1
ATOM 1074 O O . TYR A 1 141 ? 9.798 -2.350 17.537 1.00 93.81 141 TYR A O 1
ATOM 1082 N N . PHE A 1 142 ? 7.970 -1.508 18.557 1.00 92.50 142 PHE A N 1
ATOM 1083 C CA . PHE A 1 142 ? 7.492 -0.667 17.474 1.00 92.50 142 PHE A CA 1
ATOM 1084 C C . PHE A 1 142 ? 7.071 0.691 18.055 1.00 92.50 142 PHE A C 1
ATOM 1086 O O . PHE A 1 142 ? 6.414 0.732 19.091 1.00 92.50 142 PHE A O 1
ATOM 1093 N N . PRO A 1 143 ? 7.399 1.826 17.414 1.00 90.81 143 PRO A N 1
ATOM 1094 C CA . PRO A 1 143 ? 7.005 3.136 17.922 1.00 90.81 143 PRO A CA 1
ATOM 1095 C C . PRO A 1 143 ? 5.491 3.376 17.763 1.00 90.81 143 PRO A C 1
ATOM 1097 O O . PRO A 1 143 ? 5.044 3.822 16.702 1.00 90.81 143 PRO A O 1
ATOM 1100 N N . GLY A 1 144 ? 4.726 3.129 18.829 1.00 91.69 144 GLY A N 1
ATOM 1101 C CA . GLY A 1 144 ? 3.277 3.350 18.919 1.00 91.69 144 GLY A CA 1
ATOM 1102 C C . GLY A 1 144 ? 2.755 3.289 20.360 1.00 91.69 144 GLY A C 1
ATOM 1103 O O . GLY A 1 144 ? 3.547 3.303 21.307 1.00 91.69 144 GLY A O 1
ATOM 1104 N N . GLY A 1 145 ? 1.432 3.230 20.518 1.00 94.00 145 GLY A N 1
ATOM 1105 C CA . GLY A 1 145 ? 0.762 3.218 21.819 1.00 94.00 145 GLY A CA 1
ATOM 1106 C C . GLY A 1 145 ? 0.668 1.819 22.419 1.00 94.00 145 GLY A C 1
ATOM 1107 O O . GLY A 1 145 ? -0.044 0.971 21.890 1.00 94.00 145 GLY A O 1
ATOM 1108 N N . TYR A 1 146 ? 1.344 1.568 23.539 1.00 97.19 146 TYR A N 1
ATOM 1109 C CA . TYR A 1 146 ? 1.290 0.283 24.245 1.00 97.19 146 TYR A CA 1
ATOM 1110 C C . TYR A 1 146 ? 0.237 0.293 25.351 1.00 97.19 146 TYR A C 1
ATOM 1112 O O . TYR A 1 146 ? 0.130 1.257 26.107 1.00 97.19 146 TYR A O 1
ATOM 1120 N N . LEU A 1 147 ? -0.537 -0.786 25.457 1.00 97.81 147 LEU A N 1
ATOM 1121 C CA . LEU A 1 147 ? -1.604 -0.918 26.446 1.00 97.81 147 LEU A CA 1
ATOM 1122 C C . LEU A 1 147 ? -1.038 -1.293 27.817 1.00 97.81 147 LEU A C 1
ATOM 1124 O O . LEU A 1 147 ? -0.263 -2.244 27.941 1.00 97.81 147 LEU A O 1
ATOM 1128 N N . SER A 1 148 ? -1.496 -0.601 28.855 1.00 97.50 148 SER A N 1
ATOM 1129 C CA . SER A 1 148 ? -1.429 -1.091 30.233 1.00 97.50 148 SER A CA 1
ATOM 1130 C C . SER A 1 148 ? -2.611 -2.025 30.478 1.00 97.50 148 SER A C 1
ATOM 1132 O O . SER A 1 148 ? -3.743 -1.702 30.110 1.00 97.50 148 SER A O 1
ATOM 1134 N N . VAL A 1 149 ? -2.354 -3.191 31.075 1.00 96.94 149 VAL A N 1
ATOM 1135 C CA . VAL A 1 149 ? -3.323 -4.296 31.126 1.00 96.94 149 VAL A CA 1
ATOM 1136 C C . VAL A 1 149 ? -3.571 -4.750 32.560 1.00 96.94 149 VAL A C 1
ATOM 1138 O O . VAL A 1 149 ? -2.631 -4.915 33.335 1.00 96.94 149 VAL A O 1
ATOM 1141 N N . SER A 1 150 ? -4.837 -4.995 32.899 1.00 96.31 150 SER A N 1
ATOM 1142 C CA . SER A 1 150 ? -5.252 -5.683 34.126 1.00 96.31 150 SER A CA 1
ATOM 1143 C C . SER A 1 150 ? -6.246 -6.786 33.765 1.00 96.31 150 SER A C 1
ATOM 1145 O O . SER A 1 150 ? -7.395 -6.509 33.425 1.00 96.31 150 SER A O 1
ATOM 1147 N N . GLY A 1 151 ? -5.790 -8.042 33.768 1.00 93.25 151 GLY A N 1
ATOM 1148 C CA . GLY A 1 151 ? -6.569 -9.158 33.227 1.00 93.25 151 GLY A CA 1
ATOM 1149 C C . GLY A 1 151 ? -6.804 -8.997 31.723 1.00 93.25 151 GLY A C 1
ATOM 1150 O O . GLY A 1 151 ? -5.855 -8.999 30.944 1.00 93.25 151 GLY A O 1
ATOM 1151 N N . ASP A 1 152 ? -8.062 -8.850 31.318 1.00 93.06 152 ASP A N 1
ATOM 1152 C CA . ASP A 1 152 ? -8.496 -8.613 29.935 1.00 93.06 152 ASP A CA 1
ATOM 1153 C C . ASP A 1 152 ? -8.950 -7.159 29.678 1.00 93.06 152 ASP A C 1
ATOM 1155 O O . ASP A 1 152 ? -9.489 -6.842 28.610 1.00 93.06 152 ASP A O 1
ATOM 1159 N N . LEU A 1 153 ? -8.709 -6.267 30.644 1.00 97.00 153 LEU A N 1
ATOM 1160 C CA . LEU A 1 153 ? -9.025 -4.845 30.566 1.00 97.00 153 LEU A CA 1
ATOM 1161 C C . LEU A 1 153 ? -7.802 -4.015 30.179 1.00 97.00 153 LEU A C 1
ATOM 1163 O O . LEU A 1 153 ? -6.704 -4.211 30.706 1.00 97.00 153 LEU A O 1
ATOM 1167 N N . ALA A 1 154 ? -8.023 -3.032 29.308 1.00 97.38 154 ALA A N 1
ATOM 1168 C CA . ALA A 1 154 ? -7.085 -1.948 29.061 1.00 97.38 154 ALA A CA 1
ATOM 1169 C C . ALA A 1 154 ? -7.307 -0.846 30.102 1.00 97.38 154 ALA A C 1
ATOM 1171 O O . ALA A 1 154 ? -8.403 -0.298 30.197 1.00 97.38 154 ALA A O 1
ATOM 1172 N N . THR A 1 155 ? -6.271 -0.521 30.876 1.00 96.94 155 THR A N 1
ATOM 1173 C CA . THR A 1 155 ? -6.340 0.494 31.943 1.00 96.94 155 THR A CA 1
ATOM 1174 C C . THR A 1 155 ? -5.748 1.837 31.530 1.00 96.94 155 THR A C 1
ATOM 1176 O O . THR A 1 155 ? -6.091 2.863 32.108 1.00 96.94 155 THR A O 1
ATOM 1179 N N . SER A 1 156 ? -4.860 1.847 30.535 1.00 96.31 156 SER A N 1
ATOM 1180 C CA . SER A 1 156 ? -4.282 3.052 29.937 1.00 96.31 156 SER A CA 1
ATOM 1181 C C . SER A 1 156 ? -3.577 2.704 28.620 1.00 96.31 156 SER A C 1
ATOM 1183 O O . SER A 1 156 ? -3.381 1.527 28.301 1.00 96.31 156 SER A O 1
ATOM 1185 N N . VAL A 1 157 ? -3.153 3.724 27.876 1.00 95.62 157 VAL A N 1
ATOM 1186 C CA . VAL A 1 157 ? -2.267 3.609 26.715 1.00 95.62 157 VAL A CA 1
ATOM 1187 C C . VAL A 1 157 ? -1.076 4.550 26.895 1.00 95.62 157 VAL A C 1
ATOM 1189 O O . VAL A 1 157 ? -1.240 5.724 27.218 1.00 95.62 157 VAL A O 1
ATOM 1192 N N . VAL A 1 158 ? 0.132 4.023 26.708 1.00 93.75 158 VAL A N 1
ATOM 1193 C CA . VAL A 1 158 ? 1.388 4.774 26.799 1.00 93.75 158 VAL A CA 1
ATOM 1194 C C . VAL A 1 158 ? 1.924 4.970 25.389 1.00 93.75 158 VAL A C 1
ATOM 1196 O O . VAL A 1 158 ? 2.323 4.005 24.737 1.00 93.75 158 VAL A O 1
ATOM 1199 N N . GLU A 1 159 ? 1.916 6.211 24.906 1.00 93.56 159 GLU A N 1
ATOM 1200 C CA . GLU A 1 159 ? 2.371 6.543 23.556 1.00 93.56 159 GLU A CA 1
ATOM 1201 C C . GLU A 1 159 ? 3.901 6.566 23.472 1.00 93.56 159 GLU A C 1
ATOM 1203 O O . GLU A 1 159 ? 4.563 7.320 24.184 1.00 93.56 159 GLU A O 1
ATOM 1208 N N . LYS A 1 160 ? 4.458 5.748 22.570 1.00 92.94 160 LYS A N 1
ATOM 1209 C CA . LYS A 1 160 ? 5.896 5.659 22.261 1.00 92.94 160 LYS A CA 1
ATOM 1210 C C . LYS A 1 160 ? 6.792 5.619 23.515 1.00 92.94 160 LYS A C 1
ATOM 1212 O O . LYS A 1 160 ? 7.688 6.461 23.642 1.00 92.94 160 LYS A O 1
ATOM 1217 N N . PRO A 1 161 ? 6.606 4.644 24.428 1.00 94.62 161 PRO A N 1
ATOM 1218 C CA . PRO A 1 161 ? 7.533 4.462 25.537 1.00 94.62 161 PRO A CA 1
ATOM 1219 C C . PRO A 1 161 ? 8.953 4.199 25.004 1.00 94.62 161 PRO A C 1
ATOM 1221 O O . PRO A 1 161 ? 9.108 3.717 23.871 1.00 94.62 161 PRO A O 1
ATOM 1224 N N . PRO A 1 162 ? 9.999 4.497 25.793 1.00 95.56 162 PRO A N 1
ATOM 1225 C CA . PRO A 1 162 ? 11.345 4.028 25.496 1.00 95.56 162 PRO A CA 1
ATOM 1226 C C . PRO A 1 162 ? 11.369 2.507 25.231 1.00 95.56 162 PRO A C 1
ATOM 1228 O O . PRO A 1 162 ? 10.668 1.759 25.915 1.00 95.56 162 PRO A O 1
ATOM 1231 N N . PRO A 1 163 ? 12.164 2.024 24.257 1.00 95.25 163 PRO A N 1
ATOM 1232 C CA . PRO A 1 163 ? 12.298 0.588 24.020 1.00 95.25 163 PRO A CA 1
ATOM 1233 C C . PRO A 1 163 ? 12.747 -0.151 25.288 1.00 95.25 163 PRO A C 1
ATOM 1235 O O . PRO A 1 163 ? 13.717 0.260 25.927 1.00 95.25 163 PRO A O 1
ATOM 1238 N N . GLY A 1 164 ? 12.065 -1.241 25.638 1.00 95.12 164 GLY A N 1
ATOM 1239 C CA . GLY A 1 164 ? 12.301 -2.011 26.864 1.00 95.12 164 GLY A CA 1
ATOM 1240 C C . GLY A 1 164 ? 11.550 -1.512 28.104 1.00 95.12 164 GLY A C 1
ATOM 1241 O O . GLY A 1 164 ? 11.685 -2.121 29.165 1.00 95.12 164 GLY A O 1
ATOM 1242 N N . THR A 1 165 ? 10.781 -0.422 28.007 1.00 96.62 165 THR A N 1
ATOM 1243 C CA . THR A 1 165 ? 9.919 0.073 29.097 1.00 96.62 165 THR A CA 1
ATOM 1244 C C . THR A 1 165 ? 8.435 0.017 28.733 1.00 96.62 165 THR A C 1
ATOM 1246 O O . THR A 1 165 ? 7.632 0.792 29.255 1.00 96.62 165 THR A O 1
ATOM 1249 N N . GLU A 1 166 ? 8.065 -0.838 27.784 1.00 97.00 166 GLU A N 1
ATOM 1250 C CA . GLU A 1 166 ? 6.687 -1.030 27.357 1.00 97.00 166 GLU A CA 1
ATOM 1251 C C . GLU A 1 166 ? 5.855 -1.631 28.512 1.00 97.00 166 GLU A C 1
ATOM 1253 O O . GLU A 1 166 ? 6.289 -2.594 29.146 1.00 97.00 166 GLU A O 1
ATOM 1258 N N . PRO A 1 167 ? 4.648 -1.108 28.808 1.00 96.75 167 PRO A N 1
ATOM 1259 C CA . PRO A 1 167 ? 3.804 -1.610 29.902 1.00 96.75 167 PRO A CA 1
ATOM 1260 C C . PRO A 1 167 ? 3.275 -3.034 29.664 1.00 96.75 167 PRO A C 1
ATOM 1262 O O . PRO A 1 167 ? 2.868 -3.717 30.602 1.00 96.75 167 PRO A O 1
ATOM 1265 N N . SER A 1 168 ? 3.256 -3.479 28.408 1.00 97.06 168 SER A N 1
ATOM 1266 C CA . SER A 1 168 ? 2.965 -4.847 27.989 1.00 97.06 168 SER A CA 1
ATOM 1267 C C . SER A 1 168 ? 3.514 -5.079 26.578 1.00 97.06 168 SER A C 1
ATOM 1269 O O . SER A 1 168 ? 4.000 -4.151 25.932 1.00 97.06 168 SER A O 1
ATOM 1271 N N . ASN A 1 169 ? 3.388 -6.302 26.059 1.00 96.56 169 ASN A N 1
ATOM 1272 C CA . ASN A 1 169 ? 3.684 -6.609 24.656 1.00 96.56 169 ASN A CA 1
ATOM 1273 C C . ASN A 1 169 ? 2.500 -6.358 23.703 1.00 96.56 169 ASN A C 1
ATOM 1275 O O . ASN A 1 169 ? 2.529 -6.827 22.565 1.00 96.56 169 ASN A O 1
ATOM 1279 N N . LEU A 1 170 ? 1.450 -5.663 24.154 1.00 97.44 170 LEU A N 1
ATOM 1280 C CA . LEU A 1 170 ? 0.274 -5.347 23.349 1.00 97.44 170 LEU A CA 1
ATOM 1281 C C . LEU A 1 170 ? 0.307 -3.882 22.922 1.00 97.44 170 LEU A C 1
ATOM 1283 O O . LEU A 1 170 ? 0.182 -2.976 23.746 1.00 97.44 170 LEU A O 1
ATOM 1287 N N . MET A 1 171 ? 0.431 -3.655 21.619 1.00 96.69 171 MET A N 1
ATOM 1288 C CA . MET A 1 171 ? 0.354 -2.329 21.022 1.00 96.69 171 MET A CA 1
ATOM 1289 C C . MET A 1 171 ? -1.048 -2.095 20.455 1.00 96.69 171 MET A C 1
ATOM 1291 O O . MET A 1 171 ? -1.565 -2.898 19.679 1.00 96.69 171 MET A O 1
ATOM 1295 N N . LYS A 1 172 ? -1.677 -0.991 20.843 1.00 96.38 172 LYS A N 1
ATOM 1296 C CA . LYS A 1 172 ? -2.993 -0.583 20.362 1.00 96.38 172 LYS A CA 1
ATOM 1297 C C . LYS A 1 172 ? -2.895 -0.130 18.904 1.00 96.38 172 LYS A C 1
ATOM 1299 O O . LYS A 1 172 ? -2.108 0.759 18.585 1.00 96.38 172 LYS A O 1
ATOM 1304 N N . ILE A 1 173 ? -3.739 -0.689 18.041 1.00 96.38 173 ILE A N 1
ATOM 1305 C CA . ILE A 1 173 ? -4.009 -0.130 16.706 1.00 96.38 173 ILE A CA 1
ATOM 1306 C C . ILE A 1 173 ? -5.345 0.612 16.712 1.00 96.38 173 ILE A C 1
ATOM 1308 O O . ILE A 1 173 ? -6.154 0.454 17.628 1.00 96.38 173 ILE A O 1
ATOM 1312 N N . VAL A 1 174 ? -5.601 1.427 15.688 1.00 96.00 174 VAL A N 1
ATOM 1313 C CA . VAL A 1 174 ? -6.901 2.094 15.538 1.00 96.00 174 VAL A CA 1
ATOM 1314 C C . VAL A 1 174 ? -7.876 1.134 14.863 1.00 96.00 174 VAL A C 1
ATOM 1316 O O . VAL A 1 174 ? -8.037 1.100 13.641 1.00 96.00 174 VAL A O 1
ATOM 1319 N N . ALA A 1 175 ? -8.486 0.307 15.700 1.00 97.06 175 ALA A N 1
ATOM 1320 C CA . ALA A 1 175 ? -9.622 -0.551 15.408 1.00 97.06 175 ALA A CA 1
ATOM 1321 C C . ALA A 1 175 ? -10.429 -0.623 16.705 1.00 97.06 175 ALA A C 1
ATOM 1323 O O . ALA A 1 175 ? -10.367 -1.598 17.451 1.00 97.06 175 ALA A O 1
ATOM 1324 N N . ASP A 1 176 ? -11.102 0.479 17.014 1.00 97.50 176 ASP A N 1
ATOM 1325 C CA . ASP A 1 176 ? -11.685 0.710 18.326 1.00 97.50 176 ASP A CA 1
ATOM 1326 C C . ASP A 1 176 ? -13.201 0.782 18.242 1.00 97.50 176 ASP A C 1
ATOM 1328 O O . ASP A 1 176 ? -13.740 1.432 17.355 1.00 97.50 176 ASP A O 1
ATOM 1332 N N . LEU A 1 177 ? -13.898 0.149 19.177 1.00 97.88 177 LEU A N 1
ATOM 1333 C CA . LEU A 1 177 ? -15.351 0.073 19.199 1.00 97.88 177 LEU A CA 1
ATOM 1334 C C . LEU A 1 177 ? -15.887 0.651 20.503 1.00 97.88 177 LEU A C 1
ATOM 1336 O O . LEU A 1 177 ? -15.524 0.176 21.573 1.00 97.88 177 LEU A O 1
ATOM 1340 N N . VAL A 1 178 ? -16.776 1.637 20.429 1.00 97.31 178 VAL A N 1
ATOM 1341 C CA . VAL A 1 178 ? -17.393 2.280 21.599 1.00 97.31 178 VAL A CA 1
ATOM 1342 C C . VAL A 1 178 ? -18.908 2.155 21.494 1.00 97.31 178 VAL A C 1
ATOM 1344 O O . VAL A 1 178 ? -19.477 2.460 20.447 1.00 97.31 178 VAL A O 1
ATOM 1347 N N . ARG A 1 179 ? -19.580 1.712 22.564 1.00 96.19 179 ARG A N 1
ATOM 1348 C CA . ARG A 1 179 ? -21.048 1.552 22.570 1.00 96.19 179 ARG A CA 1
ATOM 1349 C C . ARG A 1 179 ? -21.794 2.872 22.437 1.00 96.19 179 ARG A C 1
ATOM 1351 O O . ARG A 1 179 ? -22.807 2.929 21.748 1.00 96.19 179 ARG A O 1
ATOM 1358 N N . GLU A 1 180 ? -21.281 3.907 23.090 1.00 95.19 180 GLU A N 1
ATOM 1359 C CA . GLU A 1 180 ? -21.891 5.231 23.152 1.00 95.19 180 GLU A CA 1
ATOM 1360 C C . GLU A 1 180 ? -20.959 6.270 22.513 1.00 95.19 180 GLU A C 1
ATOM 1362 O O . GLU A 1 180 ? -19.951 6.646 23.122 1.00 95.19 180 GLU A O 1
ATOM 1367 N N . PRO A 1 181 ? -21.279 6.790 21.314 1.00 95.31 181 PRO A N 1
ATOM 1368 C CA . PRO A 1 181 ? -20.444 7.786 20.640 1.00 95.31 181 PRO A CA 1
ATOM 1369 C C . PRO A 1 181 ? -20.166 9.027 21.495 1.00 95.31 181 PRO A C 1
ATOM 1371 O O . PRO A 1 181 ? -19.075 9.596 21.437 1.00 95.31 181 PRO A O 1
ATOM 1374 N N . HIS A 1 182 ? -21.126 9.424 22.337 1.00 95.44 182 HIS A N 1
ATOM 1375 C CA . HIS A 1 182 ? -20.989 10.576 23.224 1.00 95.44 182 HIS A CA 1
ATOM 1376 C C . HIS A 1 182 ? -19.830 10.434 24.224 1.00 95.44 182 HIS A C 1
ATOM 1378 O O . HIS A 1 182 ? -19.160 11.425 24.523 1.00 95.44 182 HIS A O 1
ATOM 1384 N N . ALA A 1 183 ? -19.538 9.217 24.699 1.00 95.62 183 ALA A N 1
ATOM 1385 C CA . ALA A 1 183 ? -18.409 8.977 25.595 1.00 95.62 183 ALA A CA 1
ATOM 1386 C C . ALA A 1 183 ? -17.074 9.278 24.894 1.00 95.62 183 ALA A C 1
ATOM 1388 O O . ALA A 1 183 ? -16.230 9.983 25.448 1.00 95.62 183 ALA A O 1
ATOM 1389 N N . LEU A 1 184 ? -16.920 8.817 23.647 1.00 95.62 184 LEU A N 1
ATOM 1390 C CA . LEU A 1 184 ? -15.730 9.076 22.834 1.00 95.62 184 LEU A CA 1
ATOM 1391 C C . LEU A 1 184 ? -15.568 10.568 22.519 1.00 95.62 184 LEU A C 1
ATOM 1393 O O . LEU A 1 184 ? -14.489 11.124 22.714 1.00 95.62 184 LEU A O 1
ATOM 1397 N N . LEU A 1 185 ? -16.643 11.231 22.085 1.00 96.56 185 LEU A N 1
ATOM 1398 C CA . LEU A 1 185 ? -16.622 12.666 21.789 1.00 96.56 185 LEU A CA 1
ATOM 1399 C C .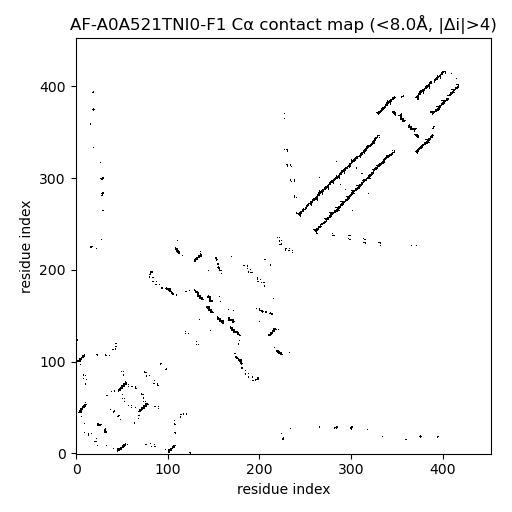 LEU A 1 185 ? -16.287 13.508 23.025 1.00 96.56 185 LEU A C 1
ATOM 1401 O O . LEU A 1 185 ? -15.534 14.474 22.921 1.00 96.56 185 LEU A O 1
ATOM 1405 N N . THR A 1 186 ? -16.813 13.139 24.194 1.00 95.81 186 THR A N 1
ATOM 1406 C CA . THR A 1 186 ? -16.517 13.829 25.457 1.00 95.81 186 THR A CA 1
ATOM 1407 C C . THR A 1 186 ? -15.039 13.711 25.816 1.00 95.81 186 THR A C 1
ATOM 1409 O O . THR A 1 186 ? -14.405 14.726 26.094 1.00 95.81 186 THR A O 1
ATOM 1412 N N . ALA A 1 187 ? -14.468 12.505 25.737 1.00 94.75 187 ALA A N 1
ATOM 1413 C CA . ALA A 1 187 ? -13.046 12.294 26.006 1.00 94.75 187 ALA A CA 1
ATOM 1414 C C . ALA A 1 187 ? -12.148 13.068 25.025 1.00 94.75 187 ALA A C 1
ATOM 1416 O O . ALA A 1 187 ? -11.170 13.686 25.435 1.00 94.75 187 ALA A O 1
ATOM 1417 N N . LEU A 1 188 ? -12.511 13.104 23.738 1.00 94.06 188 LEU A N 1
ATOM 1418 C CA . LEU A 1 188 ? -11.779 13.858 22.714 1.00 94.06 188 LEU A CA 1
ATOM 1419 C C . LEU A 1 188 ? -11.839 15.378 22.922 1.00 94.06 188 LEU A C 1
ATOM 1421 O O . LEU A 1 188 ? -10.853 16.068 22.674 1.00 94.06 188 LEU A O 1
ATOM 1425 N N . ARG A 1 189 ? -12.976 15.910 23.385 1.00 94.12 189 ARG A N 1
ATOM 1426 C CA . ARG A 1 189 ? -13.142 17.343 23.696 1.00 94.12 189 ARG A CA 1
ATOM 1427 C C . ARG A 1 189 ? -12.425 17.760 24.983 1.00 94.12 189 ARG A C 1
ATOM 1429 O O . ARG A 1 189 ? -12.133 18.940 25.150 1.00 94.12 189 ARG A O 1
ATOM 1436 N N . ALA A 1 190 ? -12.161 16.817 25.886 1.00 91.62 190 ALA A N 1
ATOM 1437 C CA . ALA A 1 190 ? -11.504 17.065 27.168 1.00 91.62 190 ALA A CA 1
ATOM 1438 C C . ALA A 1 190 ? -9.966 17.107 27.084 1.00 91.62 190 ALA A C 1
ATOM 1440 O O . ALA A 1 190 ? -9.310 17.486 28.055 1.00 91.62 190 ALA A O 1
ATOM 1441 N N . VAL A 1 191 ? -9.379 16.720 25.950 1.00 87.81 191 VAL A N 1
ATOM 1442 C CA . VAL A 1 191 ? -7.929 16.762 25.708 1.00 87.81 191 VAL A CA 1
ATOM 1443 C C . VAL A 1 191 ? -7.551 17.940 24.815 1.00 87.81 191 VAL A C 1
ATOM 1445 O O . VAL A 1 191 ? -8.344 18.412 24.001 1.00 87.81 191 VAL A O 1
ATOM 1448 N N . ASN A 1 192 ? -6.316 18.425 24.955 1.00 75.69 192 ASN A N 1
ATOM 1449 C CA . ASN A 1 192 ? -5.803 19.491 24.100 1.00 75.69 192 ASN A CA 1
ATOM 1450 C C . ASN A 1 192 ? -5.767 19.007 22.635 1.00 75.69 192 ASN A C 1
ATOM 1452 O O . ASN A 1 192 ? -5.213 17.937 22.384 1.00 75.69 192 ASN A O 1
ATOM 1456 N N . PRO A 1 193 ? -6.301 19.769 21.664 1.00 64.81 193 PRO A N 1
ATOM 1457 C CA . PRO A 1 193 ? -6.326 19.364 20.258 1.00 64.81 193 PRO A CA 1
ATOM 1458 C C . PRO A 1 193 ? -4.952 19.314 19.570 1.00 64.81 193 PRO A C 1
ATOM 1460 O O . PRO A 1 193 ? -4.874 18.843 18.442 1.00 64.81 193 PRO A O 1
ATOM 1463 N N . ASN A 1 194 ? -3.885 19.829 20.198 1.00 64.94 194 ASN A N 1
ATOM 1464 C CA . ASN A 1 194 ? -2.653 20.195 19.490 1.00 64.94 194 ASN A CA 1
ATOM 1465 C C . ASN A 1 194 ? -1.385 19.322 19.675 1.00 64.94 194 ASN A C 1
ATOM 1467 O O . ASN A 1 194 ? -0.325 19.747 19.208 1.00 64.94 194 ASN A O 1
ATOM 1471 N N . PRO A 1 195 ? -1.410 18.123 20.290 1.00 62.22 195 PRO A N 1
ATOM 1472 C CA . PRO A 1 195 ? -0.333 17.156 20.105 1.00 62.22 195 PRO A CA 1
ATOM 1473 C C . PRO A 1 195 ? -0.775 15.939 19.270 1.00 62.22 195 PRO A C 1
ATOM 1475 O O . PRO A 1 195 ? -1.949 15.579 19.195 1.00 62.22 195 PRO A O 1
ATOM 1478 N N . SER A 1 196 ? 0.195 15.280 18.624 1.00 68.56 196 SER A N 1
ATOM 1479 C CA . SER A 1 196 ? -0.042 14.133 17.729 1.00 68.56 196 SER A CA 1
ATOM 1480 C C . SER A 1 196 ? -0.667 12.906 18.404 1.00 68.56 196 SER A C 1
ATOM 1482 O O . SER A 1 196 ? -1.022 11.966 17.702 1.00 68.56 196 SER A O 1
ATOM 1484 N N . ASP A 1 197 ? -0.737 12.904 19.734 1.00 81.44 197 ASP A N 1
ATOM 1485 C CA . ASP A 1 197 ? -1.237 11.840 20.604 1.00 81.44 197 ASP A CA 1
ATOM 1486 C C . ASP A 1 197 ? -2.608 12.174 21.235 1.00 81.44 197 ASP A C 1
ATOM 1488 O O . ASP A 1 197 ? -3.024 11.521 22.190 1.00 81.44 197 ASP A O 1
ATOM 1492 N N . GLN A 1 198 ? -3.335 13.186 20.728 1.00 88.81 198 GLN A N 1
ATOM 1493 C CA . GLN A 1 198 ? -4.675 13.556 21.223 1.00 88.81 198 GLN A CA 1
ATOM 1494 C C . GLN A 1 198 ? -5.610 12.337 21.330 1.00 88.81 198 GLN A C 1
ATOM 1496 O O . GLN A 1 198 ? -6.356 12.192 22.300 1.00 88.81 198 GLN A O 1
ATOM 1501 N N . TYR A 1 199 ? -5.582 11.461 20.323 1.00 91.50 199 TYR A N 1
ATOM 1502 C CA . TYR A 1 199 ? -6.446 10.286 20.269 1.00 91.50 199 TYR A CA 1
ATOM 1503 C C . TYR A 1 199 ? -6.094 9.288 21.381 1.00 91.50 199 TYR A C 1
ATOM 1505 O O . TYR A 1 199 ? -6.975 8.792 22.080 1.00 91.50 199 TYR A O 1
ATOM 1513 N N . GLU A 1 200 ? -4.805 9.043 21.596 1.00 91.75 200 GLU A N 1
ATOM 1514 C CA . GLU A 1 200 ? -4.276 8.194 22.658 1.00 91.75 200 GLU A CA 1
ATOM 1515 C C . GLU A 1 200 ? -4.586 8.773 24.047 1.00 91.75 200 GLU A C 1
ATOM 1517 O O . GLU A 1 200 ? -5.039 8.037 24.923 1.00 91.75 200 GLU A O 1
ATOM 1522 N N . GLN A 1 201 ? -4.450 10.089 24.242 1.00 91.38 201 GLN A N 1
ATOM 1523 C CA . GLN A 1 201 ? -4.823 10.755 25.498 1.00 91.38 201 GLN A CA 1
ATOM 1524 C C . GLN A 1 201 ? -6.322 10.615 25.803 1.00 91.38 201 GLN A C 1
ATOM 1526 O O . GLN A 1 201 ? -6.695 10.327 26.942 1.00 91.38 201 GLN A O 1
ATOM 1531 N N . ALA A 1 202 ? -7.192 10.764 24.799 1.00 93.75 202 ALA A N 1
ATOM 1532 C CA . ALA A 1 202 ? -8.631 10.553 24.966 1.00 93.75 202 ALA A CA 1
ATOM 1533 C C . ALA A 1 202 ? -8.950 9.095 25.339 1.00 93.75 202 ALA A C 1
ATOM 1535 O O . ALA A 1 202 ? -9.774 8.839 26.219 1.00 93.75 202 ALA A O 1
ATOM 1536 N N . TRP A 1 203 ? -8.254 8.128 24.734 1.00 95.44 203 TRP A N 1
ATOM 1537 C CA . TRP A 1 203 ? -8.379 6.719 25.108 1.00 95.44 203 TRP A CA 1
ATOM 1538 C C . TRP A 1 203 ? -7.889 6.431 26.524 1.00 95.44 203 TRP A C 1
ATOM 1540 O O . TRP A 1 203 ? -8.557 5.685 27.236 1.00 95.44 203 TRP A O 1
ATOM 1550 N N . ALA A 1 204 ? -6.793 7.047 26.970 1.00 93.50 204 ALA A N 1
ATOM 1551 C CA . ALA A 1 204 ? -6.341 6.928 28.353 1.00 93.50 204 ALA A CA 1
ATOM 1552 C C . ALA A 1 204 ? -7.410 7.439 29.342 1.00 93.50 204 ALA A C 1
ATOM 1554 O O . ALA A 1 204 ? -7.667 6.791 30.357 1.00 93.50 204 ALA A O 1
ATOM 1555 N N . GLN A 1 205 ? -8.102 8.542 29.023 1.00 92.69 205 GLN A N 1
ATOM 1556 C CA . GLN A 1 205 ? -9.227 9.034 29.833 1.00 92.69 205 GLN A CA 1
ATOM 1557 C C . GLN A 1 205 ? -10.435 8.085 29.822 1.00 92.69 205 GLN A C 1
ATOM 1559 O O . GLN A 1 205 ? -11.055 7.875 30.867 1.00 92.69 205 GLN A O 1
ATOM 1564 N N . LEU A 1 206 ? -10.778 7.501 28.668 1.00 94.75 206 LEU A N 1
ATOM 1565 C CA . LEU A 1 206 ? -11.850 6.505 28.576 1.00 94.75 206 LEU A CA 1
ATOM 1566 C C . LEU A 1 206 ? -11.526 5.262 29.409 1.00 94.75 206 LEU A C 1
ATOM 1568 O O . LEU A 1 206 ? -12.357 4.839 30.206 1.00 94.75 206 LEU A O 1
ATOM 1572 N N . MET A 1 207 ? -10.315 4.718 29.275 1.00 96.62 207 MET A N 1
ATOM 1573 C CA . MET A 1 207 ? -9.856 3.527 30.003 1.00 96.62 207 MET A CA 1
ATOM 1574 C C . MET A 1 207 ? -9.826 3.730 31.523 1.00 96.62 207 MET A C 1
ATOM 1576 O O . MET A 1 207 ? -10.062 2.785 32.269 1.00 96.62 207 MET A O 1
ATOM 1580 N N . ALA A 1 208 ? -9.597 4.960 31.991 1.00 93.62 208 ALA A N 1
ATOM 1581 C CA . ALA A 1 208 ? -9.625 5.278 33.417 1.00 93.62 208 ALA A CA 1
ATOM 1582 C C . ALA A 1 208 ? -11.039 5.247 34.031 1.00 93.62 208 ALA A C 1
ATOM 1584 O O . ALA A 1 208 ? -11.174 5.046 35.236 1.00 93.62 208 ALA A O 1
ATOM 1585 N N . ASN A 1 209 ? -12.086 5.459 33.226 1.00 93.06 209 ASN A N 1
ATOM 1586 C CA . ASN A 1 209 ? -13.454 5.678 33.715 1.00 93.06 209 ASN A CA 1
ATOM 1587 C C . ASN A 1 209 ? -14.478 4.658 33.194 1.00 93.06 209 ASN A C 1
ATOM 1589 O O . ASN A 1 209 ? -15.642 4.700 33.591 1.00 93.06 209 ASN A O 1
ATOM 1593 N N . ARG A 1 210 ? -14.083 3.778 32.272 1.00 95.69 210 ARG A N 1
ATOM 1594 C CA . ARG A 1 210 ? -14.965 2.838 31.571 1.00 95.69 210 ARG A CA 1
ATOM 1595 C C . ARG A 1 210 ? -14.325 1.460 31.502 1.00 95.69 210 ARG A C 1
ATOM 1597 O O . ARG A 1 210 ? -13.103 1.326 31.483 1.00 95.69 210 ARG A O 1
ATOM 1604 N N . ARG A 1 211 ? -15.150 0.420 31.403 1.00 97.06 211 ARG A N 1
ATOM 1605 C CA . ARG A 1 211 ? -14.679 -0.950 31.201 1.00 97.06 211 ARG A CA 1
ATOM 1606 C C . ARG A 1 211 ? -14.320 -1.137 29.729 1.00 97.06 211 ARG A C 1
ATOM 1608 O O . ARG A 1 211 ? -15.188 -1.413 28.904 1.00 97.06 211 ARG A O 1
ATOM 1615 N N . VAL A 1 212 ? -13.035 -0.976 29.413 1.00 98.12 212 VAL A N 1
ATOM 1616 C CA . VAL A 1 212 ? -12.487 -1.162 28.063 1.00 98.12 212 VAL A CA 1
ATOM 1617 C C . VAL A 1 212 ? -11.817 -2.528 27.964 1.00 98.12 212 VAL A C 1
ATOM 1619 O O . VAL A 1 212 ? -10.822 -2.783 28.641 1.00 98.12 212 VAL A O 1
ATOM 1622 N N . ARG A 1 213 ? -12.344 -3.413 27.117 1.00 98.06 213 ARG A N 1
ATOM 1623 C CA . ARG A 1 213 ? -11.794 -4.762 26.919 1.00 98.06 213 ARG A CA 1
ATOM 1624 C C . ARG A 1 213 ? -10.841 -4.839 25.740 1.00 98.06 213 ARG A C 1
ATOM 1626 O O . ARG A 1 213 ? -11.022 -4.174 24.720 1.00 98.06 213 ARG A O 1
ATOM 1633 N N . ILE A 1 214 ? -9.844 -5.704 25.870 1.00 98.12 214 ILE A N 1
ATOM 1634 C CA . ILE A 1 214 ? -8.849 -5.936 24.826 1.00 98.12 214 ILE A CA 1
ATOM 1635 C C . ILE A 1 214 ? -9.298 -7.096 23.940 1.00 98.12 214 ILE A C 1
ATOM 1637 O O . ILE A 1 214 ? -9.577 -8.198 24.411 1.00 98.12 214 ILE A O 1
ATOM 1641 N N . VAL A 1 215 ? -9.308 -6.865 22.631 1.00 97.62 215 VAL A N 1
ATOM 1642 C CA . VAL A 1 215 ? -9.334 -7.920 21.618 1.00 97.62 215 VAL A CA 1
ATOM 1643 C C . VAL A 1 215 ? -7.895 -8.135 21.159 1.00 97.62 215 VAL A C 1
ATOM 1645 O O . VAL A 1 215 ? -7.355 -7.340 20.392 1.00 97.62 215 VAL A O 1
ATOM 1648 N N . SER A 1 216 ? -7.242 -9.177 21.674 1.00 96.25 216 SER A N 1
ATOM 1649 C CA . SER A 1 216 ? -5.870 -9.506 21.274 1.00 96.25 216 SER A CA 1
ATOM 1650 C C . SER A 1 216 ? -5.815 -9.972 19.819 1.00 96.25 216 SER A C 1
ATOM 1652 O O . SER A 1 216 ? -6.689 -10.713 19.365 1.00 96.25 216 SER A O 1
ATOM 1654 N N . TYR A 1 217 ? -4.780 -9.540 19.105 1.00 97.31 217 TYR A N 1
ATOM 1655 C CA . TYR A 1 217 ? -4.528 -9.901 17.718 1.00 97.31 217 TYR A CA 1
ATOM 1656 C C . TYR A 1 217 ? -3.079 -10.363 17.539 1.00 97.31 217 TYR A C 1
ATOM 1658 O O . TYR A 1 217 ? -2.143 -9.593 17.752 1.00 97.31 217 TYR A O 1
ATOM 1666 N N . ASP A 1 218 ? -2.918 -11.618 17.127 1.00 96.00 218 ASP A N 1
ATOM 1667 C CA . ASP A 1 218 ? -1.619 -12.266 16.890 1.00 96.00 218 ASP A CA 1
ATOM 1668 C C . ASP A 1 218 ? -1.348 -12.492 15.385 1.00 96.00 218 ASP A C 1
ATOM 1670 O O . ASP A 1 218 ? -0.374 -13.138 15.005 1.00 96.00 218 ASP A O 1
ATOM 1674 N N . GLY A 1 219 ? -2.239 -11.998 14.516 1.00 94.38 219 GLY A N 1
ATOM 1675 C CA . GLY A 1 219 ? -2.125 -12.139 13.066 1.00 94.38 219 GLY A CA 1
ATOM 1676 C C . GLY A 1 219 ? -1.165 -11.127 12.423 1.00 94.38 219 GLY A C 1
ATOM 1677 O O . GLY A 1 219 ? -0.591 -10.270 13.100 1.00 94.38 219 GLY A O 1
ATOM 1678 N N . PRO A 1 220 ? -1.002 -11.175 11.089 1.00 93.38 220 PRO A N 1
ATOM 1679 C CA . PRO A 1 220 ? -0.135 -10.246 10.373 1.00 93.38 220 PRO A CA 1
ATOM 1680 C C . PRO A 1 220 ? -0.634 -8.803 10.500 1.00 93.38 220 PRO A C 1
ATOM 1682 O O . PRO A 1 220 ? -1.819 -8.527 10.312 1.00 93.38 220 PRO A O 1
ATOM 1685 N N . TRP A 1 221 ? 0.272 -7.870 10.779 1.00 95.06 221 TRP A N 1
ATOM 1686 C CA . TRP A 1 221 ? -0.023 -6.439 10.821 1.00 95.06 221 TRP A CA 1
ATOM 1687 C C . TRP A 1 221 ? 1.015 -5.664 10.013 1.00 95.06 221 TRP A C 1
ATOM 1689 O O . TRP A 1 221 ? 2.221 -5.786 10.238 1.00 95.06 221 TRP A O 1
ATOM 1699 N N . VAL A 1 222 ? 0.539 -4.872 9.053 1.00 94.56 222 VAL A N 1
ATOM 1700 C CA . VAL A 1 222 ? 1.381 -4.020 8.209 1.00 94.56 222 VAL A CA 1
ATOM 1701 C C . VAL A 1 222 ? 0.887 -2.576 8.311 1.00 94.56 222 VAL A C 1
ATOM 1703 O O . VAL A 1 222 ? -0.096 -2.219 7.654 1.00 94.56 222 VAL A O 1
ATOM 1706 N N . PRO A 1 223 ? 1.573 -1.720 9.092 1.00 93.38 223 PRO A N 1
ATOM 1707 C CA . PRO A 1 223 ? 1.309 -0.293 9.087 1.00 93.38 223 PRO A CA 1
ATOM 1708 C C . PRO A 1 223 ? 1.963 0.320 7.853 1.00 93.38 223 PRO A C 1
ATOM 1710 O O . PRO A 1 223 ? 3.190 0.369 7.733 1.00 93.38 223 PRO A O 1
ATOM 1713 N N . ILE A 1 224 ? 1.164 0.837 6.926 1.00 93.19 224 ILE A N 1
ATOM 1714 C CA . ILE A 1 224 ? 1.720 1.630 5.832 1.00 93.19 224 ILE A CA 1
ATOM 1715 C C . ILE A 1 224 ? 2.101 2.981 6.434 1.00 93.19 224 ILE A C 1
ATOM 1717 O O . ILE A 1 224 ? 1.251 3.657 7.001 1.00 93.19 224 ILE A O 1
ATOM 1721 N N . LYS A 1 225 ? 3.354 3.421 6.337 1.00 90.94 225 LYS A N 1
ATOM 1722 C CA . LYS A 1 225 ? 3.794 4.745 6.826 1.00 90.94 225 LYS A CA 1
ATOM 1723 C C . LYS A 1 225 ? 4.666 5.470 5.808 1.00 90.94 225 LYS A C 1
ATOM 1725 O O . LYS A 1 225 ? 4.549 6.689 5.669 1.00 90.94 225 LYS A O 1
ATOM 1730 N N . TYR A 1 226 ? 5.478 4.713 5.089 1.00 94.50 226 TYR A N 1
ATOM 1731 C CA . TYR A 1 226 ? 6.418 5.146 4.070 1.00 94.50 226 TYR A CA 1
ATOM 1732 C C . TYR A 1 226 ? 6.150 4.420 2.749 1.00 94.50 226 TYR A C 1
ATOM 1734 O O . TYR A 1 226 ? 5.516 3.367 2.728 1.00 94.50 226 TYR A O 1
ATOM 1742 N N . ALA A 1 227 ? 6.670 4.950 1.640 1.00 95.19 227 ALA A N 1
ATOM 1743 C CA . ALA A 1 227 ? 6.468 4.361 0.313 1.00 95.19 227 ALA A CA 1
ATOM 1744 C C . ALA A 1 227 ? 6.947 2.900 0.208 1.00 95.19 227 ALA A C 1
ATOM 1746 O O . ALA A 1 227 ? 6.327 2.106 -0.488 1.00 95.19 227 ALA A O 1
ATOM 1747 N N . TRP A 1 228 ? 8.014 2.515 0.916 1.00 96.69 228 TRP A N 1
ATOM 1748 C CA . TRP A 1 228 ? 8.504 1.130 0.902 1.00 96.69 228 TRP A CA 1
ATOM 1749 C C . TRP A 1 228 ? 7.603 0.152 1.667 1.00 96.69 228 TRP A C 1
ATOM 1751 O O . TRP A 1 228 ? 7.640 -1.042 1.381 1.00 96.69 228 TRP A O 1
ATOM 1761 N N . ASP A 1 229 ? 6.752 0.623 2.588 1.00 96.19 229 ASP A N 1
ATOM 1762 C CA . ASP A 1 229 ? 5.809 -0.257 3.296 1.00 96.19 229 ASP A CA 1
ATOM 1763 C C . ASP A 1 229 ? 4.764 -0.852 2.337 1.00 96.19 229 ASP A C 1
ATOM 1765 O O . ASP A 1 229 ? 4.182 -1.898 2.625 1.00 96.19 229 ASP A O 1
ATOM 1769 N N . VAL A 1 230 ? 4.589 -0.252 1.153 1.00 97.12 230 VAL A N 1
ATOM 1770 C CA . VAL A 1 230 ? 3.762 -0.795 0.066 1.00 97.12 230 VAL A CA 1
ATOM 1771 C C . VAL A 1 230 ? 4.239 -2.180 -0.373 1.00 97.12 230 VAL A C 1
ATOM 1773 O O . VAL A 1 230 ? 3.414 -2.996 -0.770 1.00 97.12 230 VAL A O 1
ATOM 1776 N N . LEU A 1 231 ? 5.530 -2.503 -0.249 1.00 97.88 231 LEU A N 1
ATOM 1777 C CA . LEU A 1 231 ? 6.040 -3.846 -0.554 1.00 97.88 231 LEU A CA 1
ATOM 1778 C C . LEU A 1 231 ? 5.504 -4.891 0.432 1.00 97.88 231 LEU A C 1
ATOM 1780 O O . LEU A 1 231 ? 5.058 -5.959 0.020 1.00 97.88 231 LEU A O 1
ATOM 1784 N N . ARG A 1 232 ? 5.487 -4.568 1.733 1.00 96.56 232 ARG A N 1
ATOM 1785 C CA . ARG A 1 232 ? 4.899 -5.441 2.764 1.00 96.56 232 ARG A CA 1
ATOM 1786 C C . ARG A 1 232 ? 3.385 -5.546 2.598 1.00 96.56 232 ARG A C 1
ATOM 1788 O O . ARG A 1 232 ? 2.838 -6.634 2.730 1.00 96.56 232 ARG A O 1
ATOM 1795 N N . ALA A 1 233 ? 2.723 -4.438 2.258 1.00 95.75 233 ALA A N 1
ATOM 1796 C CA . ALA A 1 233 ? 1.292 -4.430 1.963 1.00 95.75 233 ALA A CA 1
ATOM 1797 C C . ALA A 1 233 ? 0.963 -5.300 0.740 1.00 95.75 233 ALA A C 1
ATOM 1799 O O . ALA A 1 233 ? 0.017 -6.079 0.775 1.00 95.75 233 ALA A O 1
ATOM 1800 N N . THR A 1 234 ? 1.784 -5.215 -0.309 1.00 96.50 234 THR A N 1
ATOM 1801 C CA . THR A 1 234 ? 1.684 -6.049 -1.514 1.00 96.50 234 THR A CA 1
ATOM 1802 C C . THR A 1 234 ? 1.794 -7.522 -1.150 1.00 96.50 234 THR A C 1
ATOM 1804 O O . THR A 1 234 ? 0.918 -8.290 -1.527 1.00 96.50 234 THR A O 1
ATOM 1807 N N . ALA A 1 235 ? 2.810 -7.908 -0.372 1.00 96.44 235 ALA A N 1
ATOM 1808 C CA . ALA A 1 235 ? 2.972 -9.288 0.081 1.00 96.44 235 ALA A CA 1
ATOM 1809 C C . ALA A 1 235 ? 1.748 -9.780 0.871 1.00 96.44 235 ALA A C 1
ATOM 1811 O O . ALA A 1 235 ? 1.179 -10.805 0.520 1.00 96.44 235 ALA A O 1
ATOM 1812 N N . LEU A 1 236 ? 1.272 -9.005 1.852 1.00 95.19 236 LEU A N 1
ATOM 1813 C CA . LEU A 1 236 ? 0.110 -9.382 2.661 1.00 95.19 236 LEU A CA 1
ATOM 1814 C C . LEU A 1 236 ? -1.177 -9.532 1.827 1.00 95.19 236 LEU A C 1
ATOM 1816 O O . LEU A 1 236 ? -1.962 -10.449 2.051 1.00 95.19 236 LEU A O 1
ATOM 1820 N N . ILE A 1 237 ? -1.400 -8.647 0.852 1.00 94.50 237 ILE A N 1
ATOM 1821 C CA . ILE A 1 237 ? -2.560 -8.727 -0.050 1.00 94.50 237 ILE A CA 1
ATOM 1822 C C . ILE A 1 237 ? -2.463 -9.955 -0.960 1.00 94.50 237 ILE A C 1
ATOM 1824 O O . ILE A 1 237 ? -3.470 -10.617 -1.206 1.00 94.50 237 ILE A O 1
ATOM 1828 N N . LEU A 1 238 ? -1.263 -10.255 -1.454 1.00 95.81 238 LEU A N 1
ATOM 1829 C CA . LEU A 1 238 ? -0.986 -11.419 -2.288 1.00 95.81 238 LEU A CA 1
ATOM 1830 C C . LEU A 1 238 ? -1.153 -12.739 -1.522 1.00 95.81 238 LEU A C 1
ATOM 1832 O O . LEU A 1 238 ? -1.715 -13.681 -2.076 1.00 95.81 238 LEU A O 1
ATOM 1836 N N . ASP A 1 239 ? -0.735 -12.789 -0.257 1.00 94.19 239 ASP A N 1
ATOM 1837 C CA . ASP A 1 239 ? -0.902 -13.952 0.625 1.00 94.19 239 ASP A CA 1
ATOM 1838 C C . ASP A 1 239 ? -2.382 -14.240 0.930 1.00 94.19 239 ASP A C 1
ATOM 1840 O O . AS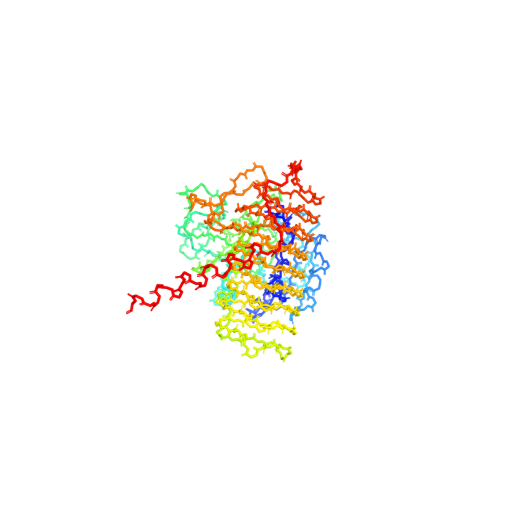P A 1 239 ? -2.765 -15.389 1.142 1.00 94.19 239 ASP A O 1
ATOM 1844 N N . GLY A 1 240 ? -3.230 -13.207 0.912 1.00 91.62 240 GLY A N 1
ATOM 1845 C CA . GLY A 1 240 ? -4.677 -13.327 1.096 1.00 91.62 240 GLY A CA 1
ATOM 1846 C C . GLY A 1 240 ? -5.459 -13.749 -0.154 1.00 91.62 240 GLY A C 1
ATOM 1847 O O . GLY A 1 240 ? -6.690 -13.800 -0.102 1.00 91.62 240 GLY A O 1
ATOM 1848 N N . LEU A 1 241 ? -4.796 -14.005 -1.290 1.00 93.12 241 LEU A N 1
ATOM 1849 C CA . LEU A 1 241 ? -5.482 -14.440 -2.507 1.00 93.12 241 LEU A CA 1
ATOM 1850 C C . LEU A 1 241 ? -6.055 -15.858 -2.361 1.00 93.12 241 LEU A C 1
ATOM 1852 O O . LEU A 1 241 ? -5.411 -16.734 -1.779 1.00 93.12 241 LEU A O 1
ATOM 1856 N N . PRO A 1 242 ? -7.240 -16.128 -2.940 1.00 92.25 242 PRO A N 1
ATOM 1857 C CA . PRO A 1 242 ? -7.773 -17.480 -2.986 1.00 92.25 242 PRO A CA 1
ATOM 1858 C C . PRO A 1 242 ? -6.868 -18.398 -3.816 1.00 92.25 242 PRO A C 1
ATOM 1860 O O . PRO A 1 242 ? -6.169 -17.973 -4.741 1.00 92.25 242 PRO A O 1
ATOM 1863 N N . ALA A 1 243 ? -6.910 -19.693 -3.505 1.00 94.81 243 ALA A N 1
ATOM 1864 C CA . ALA A 1 243 ? -6.104 -20.671 -4.211 1.00 94.81 243 ALA A CA 1
ATOM 1865 C C . ALA A 1 243 ? -6.557 -20.841 -5.672 1.00 94.81 243 ALA A C 1
ATOM 1867 O O . ALA A 1 243 ? -7.707 -21.181 -5.941 1.00 94.81 243 ALA A O 1
ATOM 1868 N N . GLY A 1 244 ? -5.622 -20.679 -6.610 1.00 96.62 244 GLY A N 1
ATOM 1869 C CA . GLY A 1 244 ? -5.817 -20.981 -8.030 1.00 96.62 244 GLY A CA 1
ATOM 1870 C C . GLY A 1 244 ? -5.869 -19.730 -8.904 1.00 96.62 244 GLY A C 1
ATOM 1871 O O . GLY A 1 244 ? -5.334 -18.687 -8.536 1.00 96.62 244 GLY A O 1
ATOM 1872 N N . LEU A 1 245 ? -6.479 -19.858 -10.082 1.00 97.38 245 LEU A N 1
ATOM 1873 C CA . LEU A 1 245 ? -6.632 -18.770 -11.047 1.00 97.38 245 LEU A CA 1
ATOM 1874 C C . LEU A 1 245 ? -8.045 -18.181 -10.968 1.00 97.38 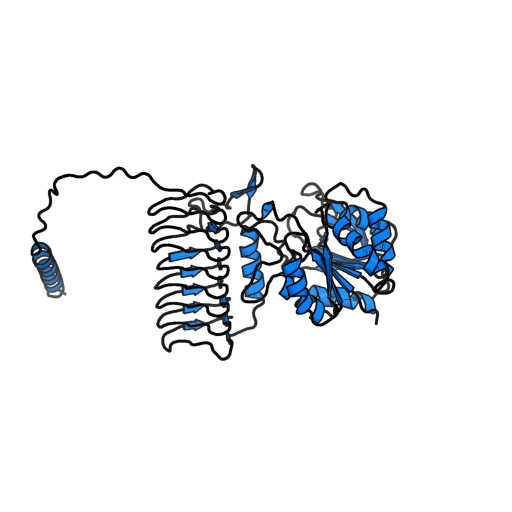245 LEU A C 1
ATOM 1876 O O . LEU A 1 245 ? -9.014 -18.837 -11.341 1.00 97.38 245 LEU A O 1
ATOM 1880 N N . GLU A 1 246 ? -8.138 -16.923 -10.554 1.00 96.69 246 GLU A N 1
ATOM 1881 C CA . GLU A 1 246 ? -9.324 -16.077 -10.672 1.00 96.69 246 GLU A CA 1
ATOM 1882 C C . GLU A 1 246 ? -9.160 -15.177 -11.905 1.00 96.69 246 GLU A C 1
ATOM 1884 O O . GLU A 1 246 ? -8.151 -14.484 -12.043 1.00 96.69 246 GLU A O 1
ATOM 1889 N N . ARG A 1 247 ? -10.116 -15.184 -12.837 1.00 96.00 247 ARG A N 1
ATOM 1890 C CA . ARG A 1 247 ? -10.034 -14.359 -14.051 1.00 96.00 247 ARG A CA 1
ATOM 1891 C C . ARG A 1 247 ? -11.397 -13.842 -14.484 1.00 96.00 247 ARG A C 1
ATOM 1893 O O . ARG A 1 247 ? -12.391 -14.542 -14.318 1.00 96.00 247 ARG A O 1
ATOM 1900 N N . ALA A 1 248 ? -11.410 -12.660 -15.088 1.00 95.31 248 ALA A N 1
ATOM 1901 C CA . ALA A 1 248 ? -12.557 -12.173 -15.845 1.00 95.31 248 ALA A CA 1
ATOM 1902 C C . ALA A 1 248 ? -12.778 -12.980 -17.144 1.00 95.31 248 ALA A C 1
ATOM 1904 O O . ALA A 1 248 ? -11.861 -13.631 -17.656 1.00 95.31 248 ALA A O 1
ATOM 1905 N N . ASP A 1 249 ? -13.994 -12.912 -17.691 1.00 94.50 249 ASP A N 1
ATOM 1906 C CA . ASP A 1 249 ? -14.417 -13.712 -18.852 1.00 94.50 249 ASP A CA 1
ATOM 1907 C C . ASP A 1 249 ? -13.697 -13.344 -20.161 1.00 94.50 249 ASP A C 1
ATOM 1909 O O . ASP A 1 249 ? -13.547 -14.180 -21.049 1.00 94.50 249 ASP A O 1
ATOM 1913 N N . ASP A 1 250 ? -13.230 -12.102 -20.291 1.00 97.38 250 ASP A N 1
ATOM 1914 C CA . ASP A 1 250 ? -12.604 -11.544 -21.497 1.00 97.38 250 ASP A CA 1
ATOM 1915 C C . ASP A 1 250 ? -11.062 -11.605 -21.482 1.00 97.38 250 ASP A C 1
ATOM 1917 O O . ASP A 1 250 ? -10.394 -10.961 -22.296 1.00 97.38 250 ASP A O 1
ATOM 1921 N N . VAL A 1 251 ? -10.479 -12.400 -20.577 1.00 98.44 251 VAL A N 1
ATOM 1922 C CA . VAL A 1 251 ? -9.028 -12.621 -20.488 1.00 98.44 251 VAL A CA 1
ATOM 1923 C C . VAL A 1 251 ? -8.532 -13.537 -21.609 1.00 98.44 251 VAL A C 1
ATOM 1925 O O . VAL A 1 251 ? -9.014 -14.657 -21.786 1.00 98.44 251 VAL A O 1
ATOM 1928 N N . VAL A 1 252 ? -7.484 -13.105 -22.318 1.00 98.50 252 VAL A N 1
ATOM 1929 C CA . VAL A 1 252 ? -6.864 -13.863 -23.417 1.00 98.50 252 VAL A CA 1
ATOM 1930 C C . VAL A 1 252 ? -5.487 -14.371 -23.001 1.00 98.50 252 VAL A C 1
ATOM 1932 O O . VAL A 1 252 ? -4.565 -13.589 -22.779 1.00 98.50 252 VAL A O 1
ATOM 1935 N N . ILE A 1 253 ? -5.323 -15.693 -22.944 1.00 98.56 253 ILE A N 1
ATOM 1936 C CA . ILE A 1 253 ? -4.052 -16.355 -22.618 1.00 98.56 253 ILE A CA 1
ATOM 1937 C C . ILE A 1 253 ? -3.610 -17.164 -23.835 1.00 98.56 253 ILE A C 1
ATOM 1939 O O . ILE A 1 253 ? -4.324 -18.061 -24.282 1.00 98.56 253 ILE A O 1
ATOM 1943 N N . HIS A 1 254 ? -2.440 -16.848 -24.386 1.00 98.69 254 HIS A N 1
ATOM 1944 C CA . HIS A 1 254 ? -1.880 -17.597 -25.506 1.00 98.69 254 HIS A CA 1
ATOM 1945 C C . HIS A 1 254 ? -1.576 -19.058 -25.103 1.00 98.69 254 HIS A C 1
ATOM 1947 O O . HIS A 1 254 ? -1.073 -19.273 -24.001 1.00 98.69 254 HIS A O 1
ATOM 1953 N N . PRO A 1 255 ? -1.732 -20.066 -25.988 1.00 98.31 255 PRO A N 1
ATOM 1954 C CA . PRO A 1 255 ? -1.442 -21.482 -25.682 1.00 98.31 255 PRO A CA 1
ATOM 1955 C C . PRO A 1 255 ? -0.006 -21.822 -25.235 1.00 98.31 255 PRO A C 1
ATOM 1957 O O . PRO A 1 255 ? 0.267 -22.938 -24.811 1.00 98.31 255 PRO A O 1
ATOM 1960 N N . HIS A 1 256 ? 0.925 -20.876 -25.363 1.00 98.19 256 HIS A N 1
ATOM 1961 C CA . HIS A 1 256 ? 2.333 -21.014 -24.961 1.00 98.19 256 HIS A CA 1
ATOM 1962 C C . HIS A 1 256 ? 2.705 -20.057 -23.824 1.00 98.19 256 HIS A C 1
ATOM 1964 O O . HIS A 1 256 ? 3.884 -19.814 -23.584 1.00 98.19 256 HIS A O 1
ATOM 1970 N N . ALA A 1 257 ? 1.713 -19.435 -23.193 1.00 98.56 257 ALA A N 1
ATOM 1971 C CA . ALA A 1 257 ? 1.897 -18.659 -21.982 1.00 98.56 257 ALA A CA 1
ATOM 1972 C C . ALA A 1 257 ? 1.722 -19.555 -20.749 1.00 98.56 257 ALA A C 1
ATOM 1974 O O . ALA A 1 257 ? 1.025 -20.569 -20.802 1.00 98.56 257 ALA A O 1
ATOM 1975 N N . THR A 1 258 ? 2.311 -19.144 -19.630 1.00 98.50 258 THR A N 1
ATOM 1976 C CA . THR A 1 258 ? 2.223 -19.861 -18.355 1.00 98.50 258 THR A CA 1
ATOM 1977 C C . THR A 1 258 ? 1.512 -19.001 -17.324 1.00 98.50 258 THR A C 1
ATOM 1979 O O . THR A 1 258 ? 1.909 -17.868 -17.069 1.00 98.50 258 THR A O 1
ATOM 1982 N N . VAL A 1 259 ? 0.488 -19.553 -16.678 1.00 98.56 259 VAL A N 1
ATOM 1983 C CA . VAL A 1 259 ? -0.114 -18.966 -15.476 1.00 98.56 259 VAL A CA 1
ATOM 1984 C C . VAL A 1 259 ? -0.172 -20.050 -14.413 1.00 98.56 259 VAL A C 1
ATOM 1986 O O . VAL A 1 259 ? -0.748 -21.111 -14.644 1.00 98.56 259 VAL A O 1
ATOM 1989 N N . SER A 1 260 ? 0.463 -19.817 -13.268 1.00 98.06 260 SER A N 1
ATOM 1990 C CA . SER A 1 260 ? 0.604 -20.828 -12.212 1.00 98.06 260 SER A CA 1
ATOM 1991 C C . SER A 1 260 ? 0.543 -20.199 -10.829 1.00 98.06 260 SER A C 1
ATOM 1993 O O . SER A 1 260 ? 1.024 -19.085 -10.662 1.00 98.06 260 SER A O 1
ATOM 1995 N N . GLY A 1 261 ? 0.052 -20.923 -9.823 1.00 97.31 261 GLY A N 1
ATOM 1996 C CA . GLY A 1 261 ? -0.083 -20.412 -8.453 1.00 97.31 261 GLY A CA 1
ATOM 1997 C C . GLY A 1 261 ? -1.365 -19.598 -8.250 1.00 97.31 261 GLY A C 1
ATOM 1998 O O . GLY A 1 261 ? -2.329 -19.762 -8.994 1.00 97.31 261 GLY A O 1
ATOM 1999 N N . HIS A 1 262 ? -1.387 -18.756 -7.216 1.00 97.94 262 HIS A N 1
ATOM 2000 C CA . HIS A 1 262 ? -2.543 -17.924 -6.861 1.00 97.94 262 HIS A CA 1
ATOM 2001 C C . HIS A 1 262 ? -2.537 -16.645 -7.701 1.00 97.94 262 HIS A C 1
ATOM 2003 O O . HIS A 1 262 ? -1.694 -15.774 -7.507 1.00 97.94 262 HIS A O 1
ATOM 2009 N N . VAL A 1 263 ? -3.410 -16.543 -8.698 1.00 98.38 263 VAL A N 1
ATOM 2010 C CA . VAL A 1 263 ? -3.363 -15.443 -9.668 1.00 98.38 263 VAL A CA 1
ATOM 2011 C C . VAL A 1 263 ? -4.747 -14.855 -9.863 1.00 98.38 263 VAL A C 1
ATOM 2013 O O . VAL A 1 263 ? -5.697 -15.593 -10.106 1.00 98.38 263 VAL A O 1
ATOM 2016 N N . ARG A 1 264 ? -4.840 -13.524 -9.822 1.00 98.06 264 ARG A N 1
ATOM 2017 C CA . ARG A 1 264 ? -6.030 -12.776 -10.231 1.00 98.06 264 ARG A CA 1
ATOM 2018 C C . ARG A 1 264 ? -5.755 -11.989 -11.508 1.00 98.06 264 ARG A C 1
ATOM 2020 O O . ARG A 1 264 ? -4.823 -11.188 -11.539 1.00 98.06 264 ARG A O 1
ATOM 2027 N N . LEU A 1 265 ? -6.574 -12.191 -12.538 1.00 98.19 265 LEU A N 1
ATOM 2028 C CA . LEU A 1 265 ? -6.505 -11.478 -13.816 1.00 98.19 265 LEU A CA 1
ATOM 2029 C C . LEU A 1 265 ? -7.769 -10.635 -14.031 1.00 98.19 265 LEU A C 1
ATOM 2031 O O . LEU A 1 265 ? -8.879 -11.169 -14.085 1.00 98.19 265 LEU A O 1
ATOM 2035 N N . GLY A 1 266 ? -7.581 -9.324 -14.166 1.00 97.56 266 GLY A N 1
ATOM 2036 C CA . GLY A 1 266 ? -8.629 -8.354 -14.465 1.00 97.56 266 GLY A CA 1
ATOM 2037 C C . GLY A 1 266 ? -9.197 -8.476 -15.881 1.00 97.56 266 GLY A C 1
ATOM 2038 O O . GLY A 1 266 ? -8.728 -9.260 -16.709 1.00 97.56 266 GLY A O 1
ATOM 2039 N N . ARG A 1 267 ? -10.215 -7.668 -16.169 1.00 97.94 267 ARG A N 1
ATOM 2040 C CA . ARG A 1 267 ? -10.917 -7.628 -17.454 1.00 97.94 267 ARG A CA 1
ATOM 2041 C C . ARG A 1 267 ? -9.979 -7.258 -18.591 1.00 97.94 267 ARG A C 1
ATOM 2043 O O . ARG A 1 267 ? -9.177 -6.338 -18.464 1.00 97.94 267 ARG A O 1
ATOM 2050 N N . GLY A 1 268 ? -10.081 -7.951 -19.716 1.00 98.19 268 GLY A N 1
ATOM 2051 C CA . GLY A 1 268 ? -9.330 -7.646 -20.933 1.00 98.19 268 GLY A CA 1
ATOM 2052 C C . GLY A 1 268 ? -7.812 -7.829 -20.820 1.00 98.19 268 GLY A C 1
ATOM 2053 O O . GLY A 1 268 ? -7.086 -7.335 -21.687 1.00 98.19 268 GLY A O 1
ATOM 2054 N N . VAL A 1 269 ? -7.317 -8.517 -19.782 1.00 98.69 269 VAL A N 1
ATOM 2055 C CA . VAL A 1 269 ? -5.898 -8.884 -19.666 1.00 98.69 269 VAL A CA 1
ATOM 2056 C C . VAL A 1 269 ? -5.494 -9.797 -20.822 1.00 98.69 269 VAL A C 1
ATOM 2058 O O . VAL A 1 269 ? -6.223 -10.721 -21.194 1.00 98.69 269 VAL A O 1
ATOM 2061 N N . LYS A 1 270 ? -4.305 -9.556 -21.384 1.00 98.81 270 LYS A N 1
ATOM 2062 C CA . LYS A 1 270 ? -3.750 -10.347 -22.492 1.00 98.81 270 LYS A CA 1
ATOM 2063 C C . LYS A 1 270 ? -2.361 -10.855 -22.142 1.00 98.81 270 LYS A C 1
ATOM 2065 O O . LYS A 1 270 ? -1.482 -10.061 -21.821 1.00 98.81 270 LYS A O 1
ATOM 2070 N N . ILE A 1 271 ? -2.149 -12.163 -22.255 1.00 98.81 271 ILE A N 1
ATOM 2071 C CA . ILE A 1 271 ? -0.853 -12.809 -22.022 1.00 98.81 271 ILE A CA 1
ATOM 2072 C C . ILE A 1 271 ? -0.392 -13.468 -23.322 1.00 98.81 271 ILE A C 1
ATOM 2074 O O . ILE A 1 271 ? -1.018 -14.410 -23.813 1.00 98.81 271 ILE A O 1
ATOM 2078 N N . PHE A 1 272 ? 0.692 -12.949 -23.896 1.00 98.62 272 PHE A N 1
ATOM 2079 C CA . PHE A 1 272 ? 1.240 -13.390 -25.178 1.00 98.62 272 PHE A CA 1
ATOM 2080 C C . PHE A 1 272 ? 2.168 -14.608 -25.042 1.00 98.62 272 PHE A C 1
ATOM 2082 O O . PHE A 1 272 ? 2.527 -15.031 -23.946 1.00 98.62 272 PHE A O 1
ATOM 2089 N N . ALA A 1 273 ? 2.552 -15.205 -26.177 1.00 98.50 273 ALA A N 1
ATOM 2090 C CA . ALA A 1 273 ? 3.347 -16.434 -26.221 1.00 98.50 273 ALA A CA 1
ATOM 2091 C C . ALA A 1 273 ? 4.661 -16.318 -25.427 1.00 98.50 273 ALA A C 1
ATOM 2093 O O . ALA A 1 273 ? 5.421 -15.366 -25.617 1.00 98.50 273 ALA A O 1
ATOM 2094 N N . GLY A 1 274 ? 4.936 -17.295 -24.561 1.00 98.12 274 GLY A N 1
ATOM 2095 C CA . GLY A 1 274 ? 6.097 -17.308 -23.670 1.00 98.12 274 GLY A CA 1
ATOM 2096 C C . GLY A 1 274 ? 5.984 -16.376 -22.460 1.00 98.12 274 GLY A C 1
ATOM 2097 O O . GLY A 1 274 ? 6.861 -16.415 -21.606 1.00 98.12 274 GLY A O 1
ATOM 2098 N N . GLY A 1 275 ? 4.944 -15.540 -22.374 1.00 98.62 275 GLY A N 1
ATOM 2099 C CA . GLY A 1 275 ? 4.668 -14.736 -21.187 1.00 98.62 275 GLY A CA 1
ATOM 2100 C C . GLY A 1 275 ? 4.285 -15.623 -20.001 1.00 98.62 275 GLY A C 1
ATOM 2101 O O . GLY A 1 275 ? 3.571 -16.614 -20.163 1.00 98.62 275 GLY A O 1
ATOM 2102 N N . ALA A 1 276 ? 4.754 -15.272 -18.809 1.00 98.69 276 ALA A N 1
ATOM 2103 C CA . ALA A 1 276 ? 4.559 -16.038 -17.591 1.00 98.69 276 ALA A CA 1
ATOM 2104 C C . ALA A 1 276 ? 4.065 -15.151 -16.443 1.00 98.69 276 ALA A C 1
ATOM 2106 O O . ALA A 1 276 ? 4.656 -14.116 -16.137 1.00 98.69 276 ALA A O 1
ATOM 2107 N N . VAL A 1 277 ? 3.004 -15.591 -15.770 1.00 98.81 277 VAL A N 1
ATOM 2108 C CA . VAL A 1 277 ? 2.520 -15.015 -14.512 1.00 98.81 277 VAL A CA 1
ATOM 2109 C C . VAL A 1 277 ? 2.578 -16.100 -13.442 1.00 98.81 277 VAL A C 1
ATOM 2111 O O . VAL A 1 277 ? 1.821 -17.071 -13.474 1.00 98.81 277 VAL A O 1
ATOM 2114 N N . VAL A 1 278 ? 3.506 -15.947 -12.502 1.00 98.62 278 VAL A N 1
ATOM 2115 C CA . VAL A 1 278 ? 3.758 -16.910 -11.428 1.00 98.62 278 VAL A CA 1
ATOM 2116 C C . VAL A 1 278 ? 3.293 -16.314 -10.105 1.00 98.62 278 VAL A C 1
ATOM 2118 O O . VAL A 1 278 ? 3.865 -15.353 -9.593 1.00 98.62 278 VAL A O 1
ATOM 2121 N N . GLY A 1 279 ? 2.228 -16.892 -9.567 1.00 96.62 279 GLY A N 1
ATOM 2122 C CA . GLY A 1 279 ? 1.586 -16.465 -8.342 1.00 96.62 279 GLY A CA 1
ATOM 2123 C C . GLY A 1 279 ? 2.481 -16.570 -7.094 1.00 96.62 279 GLY A C 1
ATOM 2124 O O . GLY A 1 279 ? 3.454 -17.328 -7.093 1.00 96.62 279 GLY A O 1
ATOM 2125 N N . PRO A 1 280 ? 2.138 -15.835 -6.022 1.00 98.31 280 PRO A N 1
ATOM 2126 C CA . PRO A 1 280 ? 0.940 -15.010 -5.929 1.00 98.31 280 PRO A CA 1
ATOM 2127 C C . PRO A 1 280 ? 1.052 -13.720 -6.767 1.00 98.31 280 PRO A C 1
ATOM 2129 O O . PRO A 1 280 ? 2.103 -13.078 -6.778 1.00 98.31 280 PRO A O 1
ATOM 2132 N N . ALA A 1 281 ? 0.020 -13.374 -7.545 1.00 98.44 281 ALA A N 1
ATOM 2133 C CA . ALA A 1 281 ? 0.054 -12.203 -8.430 1.00 98.44 281 ALA A CA 1
ATOM 2134 C C . ALA A 1 281 ? -1.339 -11.627 -8.731 1.00 98.44 281 ALA A C 1
ATOM 2136 O O . ALA A 1 281 ? -2.309 -12.368 -8.886 1.00 98.44 281 ALA A O 1
ATOM 2137 N N . ILE A 1 282 ? -1.418 -10.303 -8.889 1.00 98.44 282 ILE A N 1
ATOM 2138 C CA . ILE A 1 282 ? -2.619 -9.604 -9.376 1.00 98.44 282 ILE A CA 1
ATOM 2139 C C . ILE A 1 282 ? -2.239 -8.802 -10.615 1.00 98.44 282 ILE A C 1
ATOM 2141 O O . ILE A 1 282 ? -1.293 -8.017 -10.569 1.00 98.44 282 ILE A O 1
ATOM 2145 N N . ILE A 1 283 ? -2.989 -8.984 -11.700 1.00 98.50 283 ILE A N 1
ATOM 2146 C CA . ILE A 1 283 ? -2.849 -8.236 -12.950 1.00 98.50 283 ILE A CA 1
ATOM 2147 C C . ILE A 1 283 ? -4.148 -7.463 -13.192 1.00 98.50 283 ILE A C 1
ATOM 2149 O O . ILE A 1 283 ? -5.201 -8.076 -13.356 1.00 98.50 283 ILE A O 1
ATOM 2153 N N . GLY A 1 284 ? -4.079 -6.132 -13.179 1.00 97.81 284 GLY A N 1
ATOM 2154 C CA . GLY A 1 284 ? -5.230 -5.242 -13.332 1.00 97.81 284 GLY A CA 1
ATOM 2155 C C . GLY A 1 284 ? -5.782 -5.178 -14.757 1.00 97.81 284 GLY A C 1
ATOM 2156 O O . GLY A 1 284 ? -5.177 -5.671 -15.710 1.00 97.81 284 GLY A O 1
ATOM 2157 N N . ASP A 1 285 ? -6.945 -4.544 -14.895 1.00 98.06 285 ASP A N 1
ATOM 2158 C CA . ASP A 1 285 ? -7.714 -4.510 -16.142 1.00 98.06 285 ASP A CA 1
ATOM 2159 C C . ASP A 1 285 ? -6.927 -3.962 -17.341 1.00 98.06 285 ASP A C 1
ATOM 2161 O O . ASP A 1 285 ? -6.243 -2.946 -17.256 1.00 98.06 285 ASP A O 1
ATOM 2165 N N . GLY A 1 286 ? -7.058 -4.607 -18.498 1.00 98.12 286 GLY A N 1
ATOM 2166 C CA . GLY A 1 286 ? -6.473 -4.177 -19.767 1.00 98.12 286 GLY A CA 1
ATOM 2167 C C . GLY A 1 286 ? -4.950 -4.296 -19.841 1.00 98.12 286 GLY A C 1
ATOM 2168 O O . GLY A 1 286 ? -4.359 -3.819 -20.809 1.00 98.12 286 GLY A O 1
ATOM 2169 N N . THR A 1 287 ? -4.304 -4.905 -18.845 1.00 98.69 287 THR A N 1
ATOM 2170 C CA . THR A 1 287 ? -2.849 -5.069 -18.827 1.00 98.69 287 THR A CA 1
ATOM 2171 C C . THR A 1 287 ? -2.381 -6.145 -19.804 1.00 98.69 287 THR A C 1
ATOM 2173 O O . THR A 1 287 ? -2.982 -7.214 -19.948 1.00 98.69 287 THR A O 1
ATOM 2176 N N . ILE A 1 288 ? -1.270 -5.853 -20.477 1.00 98.88 288 ILE A N 1
ATOM 2177 C CA . ILE A 1 288 ? -0.617 -6.726 -21.444 1.00 98.88 288 ILE A CA 1
ATOM 2178 C C . ILE A 1 288 ? 0.656 -7.308 -20.833 1.00 98.88 288 ILE A C 1
ATOM 2180 O O . ILE A 1 288 ? 1.565 -6.574 -20.448 1.00 98.88 288 ILE A O 1
ATOM 2184 N N . ILE A 1 289 ? 0.745 -8.636 -20.822 1.00 98.81 289 ILE A N 1
ATOM 2185 C CA . ILE A 1 289 ? 1.971 -9.383 -20.544 1.00 98.81 289 ILE A CA 1
ATOM 2186 C C . ILE A 1 289 ? 2.539 -9.859 -21.881 1.00 98.81 289 ILE A C 1
ATOM 2188 O O . ILE A 1 289 ? 1.979 -10.740 -22.538 1.00 98.81 289 ILE A O 1
ATOM 2192 N N . GLY A 1 290 ? 3.619 -9.215 -22.313 1.00 98.56 290 GLY A N 1
ATOM 2193 C CA . GLY A 1 290 ? 4.259 -9.422 -23.605 1.00 98.56 290 GLY A CA 1
ATOM 2194 C C . GLY A 1 290 ? 4.975 -10.765 -23.735 1.00 98.56 290 GLY A C 1
ATOM 2195 O O . GLY A 1 290 ? 5.076 -11.561 -22.799 1.00 98.56 290 GLY A O 1
ATOM 2196 N N . ASN A 1 291 ? 5.490 -11.026 -24.935 1.00 98.50 291 ASN A N 1
ATOM 2197 C CA . ASN A 1 291 ? 6.195 -12.267 -25.231 1.00 98.50 291 ASN A CA 1
ATOM 2198 C C . ASN A 1 291 ? 7.435 -12.447 -24.343 1.00 98.50 291 ASN A C 1
ATOM 2200 O O . ASN A 1 291 ? 8.263 -11.544 -24.229 1.00 98.50 291 ASN A O 1
ATOM 2204 N N . GLY A 1 292 ? 7.571 -13.622 -23.727 1.00 97.94 292 GLY A N 1
ATOM 2205 C CA . GLY A 1 292 ? 8.708 -13.944 -22.855 1.00 97.94 292 GLY A CA 1
ATOM 2206 C C . GLY A 1 292 ? 8.799 -13.122 -21.562 1.00 97.94 292 GLY A C 1
ATOM 2207 O O . GLY A 1 292 ? 9.796 -13.242 -20.857 1.00 97.94 292 GLY A O 1
ATOM 2208 N N . ALA A 1 293 ? 7.813 -12.272 -21.257 1.00 98.75 293 ALA A N 1
ATOM 2209 C CA . ALA A 1 293 ? 7.785 -11.500 -20.020 1.00 98.75 293 ALA A CA 1
ATOM 2210 C C . ALA A 1 293 ? 7.486 -12.395 -18.807 1.00 98.75 293 ALA A C 1
ATOM 2212 O O . ALA A 1 293 ? 6.759 -13.378 -18.929 1.00 98.75 293 ALA A O 1
ATOM 2213 N N . LEU A 1 294 ? 7.981 -12.028 -17.627 1.00 98.88 294 LEU A N 1
ATOM 2214 C CA . LEU A 1 294 ? 7.751 -12.737 -16.371 1.00 98.88 294 LEU A CA 1
ATOM 2215 C C . LEU A 1 294 ? 7.241 -11.781 -15.291 1.00 98.88 294 LEU A C 1
ATOM 2217 O O . LEU A 1 294 ? 7.942 -10.862 -14.876 1.00 98.88 294 LEU A O 1
ATOM 2221 N N . VAL A 1 295 ? 6.048 -12.039 -14.766 1.00 98.88 295 VAL A N 1
ATOM 2222 C CA . VAL A 1 295 ? 5.530 -11.381 -13.561 1.00 98.88 295 VAL A CA 1
ATOM 2223 C C . VAL A 1 295 ? 5.466 -12.400 -12.434 1.00 98.88 295 VAL A C 1
ATOM 2225 O O . VAL A 1 295 ? 4.880 -13.467 -12.605 1.00 98.88 295 VAL A O 1
ATOM 2228 N N . ARG A 1 296 ? 6.064 -12.093 -11.277 1.00 98.62 296 ARG A N 1
ATOM 2229 C CA . ARG A 1 296 ? 6.065 -13.011 -10.127 1.00 98.62 296 ARG A CA 1
ATOM 2230 C C . ARG A 1 296 ? 6.042 -12.318 -8.772 1.00 98.62 296 ARG A C 1
ATOM 2232 O O . ARG A 1 296 ? 6.836 -11.408 -8.533 1.00 98.62 296 ARG A O 1
ATOM 2239 N N . GLY A 1 297 ? 5.183 -12.782 -7.865 1.00 98.19 297 GLY A N 1
ATOM 2240 C CA . GLY A 1 297 ? 5.064 -12.196 -6.524 1.00 98.19 297 GLY A CA 1
ATOM 2241 C C . GLY A 1 297 ? 4.682 -10.712 -6.543 1.00 98.19 297 GLY A C 1
ATOM 2242 O O . GLY A 1 297 ? 5.093 -9.981 -5.652 1.00 98.19 297 GLY A O 1
ATOM 2243 N N . SER A 1 298 ? 4.005 -10.241 -7.593 1.00 98.62 298 SER A N 1
ATOM 2244 C CA . SER A 1 298 ? 3.838 -8.813 -7.886 1.00 98.62 298 SER A CA 1
ATOM 2245 C C . SER A 1 298 ? 2.373 -8.447 -8.079 1.00 98.62 298 SER A C 1
ATOM 2247 O O . SER A 1 298 ? 1.557 -9.268 -8.505 1.00 98.62 298 SER A O 1
ATOM 2249 N N . ILE A 1 299 ? 2.070 -7.177 -7.834 1.00 98.56 299 ILE A N 1
ATOM 2250 C CA . ILE A 1 299 ? 0.810 -6.554 -8.227 1.00 98.56 299 ILE A CA 1
ATOM 2251 C C . ILE A 1 299 ? 1.122 -5.576 -9.355 1.00 98.56 299 ILE A C 1
ATOM 2253 O O . ILE A 1 299 ? 1.928 -4.662 -9.185 1.00 98.56 299 ILE A O 1
ATOM 2257 N N . VAL A 1 300 ? 0.496 -5.792 -10.510 1.00 98.56 300 VAL A N 1
ATOM 2258 C CA . VAL A 1 300 ? 0.571 -4.912 -11.676 1.00 98.56 300 VAL A CA 1
ATOM 2259 C C . VAL A 1 300 ? -0.805 -4.306 -11.895 1.00 98.56 300 VAL A C 1
ATOM 2261 O O . VAL A 1 300 ? -1.773 -5.044 -12.064 1.00 98.56 300 VAL A O 1
ATOM 2264 N N . GLY A 1 301 ? -0.889 -2.977 -11.867 1.00 97.56 301 GLY A N 1
ATOM 2265 C CA . GLY A 1 301 ? -2.125 -2.219 -12.037 1.00 97.56 301 GLY A CA 1
ATOM 2266 C C . GLY A 1 301 ? -2.772 -2.393 -13.410 1.00 97.56 301 GLY A C 1
ATOM 2267 O O . GLY A 1 301 ? -2.360 -3.218 -14.229 1.00 97.56 301 GLY A O 1
ATOM 2268 N N . ALA A 1 302 ? -3.821 -1.617 -13.652 1.00 97.44 302 ALA A N 1
ATOM 2269 C CA . ALA A 1 302 ? -4.568 -1.621 -14.901 1.00 97.44 302 ALA A CA 1
ATOM 2270 C C . ALA A 1 302 ? -3.815 -0.896 -16.027 1.00 97.44 302 ALA A C 1
ATOM 2272 O O . ALA A 1 302 ? -3.099 0.073 -15.785 1.00 97.44 302 ALA A O 1
ATOM 2273 N N . ARG A 1 303 ? -4.062 -1.305 -17.275 1.00 98.06 303 ARG A N 1
ATOM 2274 C CA . ARG A 1 303 ? -3.562 -0.689 -18.517 1.00 98.06 303 ARG A CA 1
ATOM 2275 C C . ARG A 1 303 ? -2.036 -0.624 -18.602 1.00 98.06 303 ARG A C 1
ATOM 2277 O O . ARG A 1 303 ? -1.492 0.271 -19.239 1.00 98.06 303 ARG A O 1
ATOM 2284 N N . CYS A 1 304 ? -1.347 -1.559 -17.959 1.00 98.69 304 CYS A N 1
ATOM 2285 C CA . CYS A 1 304 ? 0.103 -1.657 -18.031 1.00 98.69 304 CYS A CA 1
ATOM 2286 C C . CYS A 1 304 ? 0.548 -2.462 -19.257 1.00 98.69 304 CYS A C 1
ATOM 2288 O O . CYS A 1 304 ? -0.178 -3.320 -19.764 1.00 98.69 304 CYS A O 1
ATOM 2290 N N . ILE A 1 305 ? 1.786 -2.239 -19.692 1.00 98.88 305 ILE A N 1
ATOM 2291 C CA . ILE A 1 305 ? 2.453 -3.034 -20.724 1.00 98.88 305 ILE A CA 1
ATOM 2292 C C . ILE A 1 305 ? 3.751 -3.577 -20.136 1.00 98.88 305 ILE A C 1
ATOM 2294 O O . ILE A 1 305 ? 4.722 -2.844 -19.965 1.00 98.88 305 ILE A O 1
ATOM 2298 N N . VAL A 1 306 ? 3.786 -4.876 -19.845 1.00 98.75 306 VAL A N 1
ATOM 2299 C CA . VAL A 1 306 ? 5.018 -5.587 -19.489 1.00 98.75 306 VAL A CA 1
ATOM 2300 C C . VAL A 1 306 ? 5.624 -6.130 -20.781 1.00 98.75 306 VAL A C 1
ATOM 2302 O O . VAL A 1 306 ? 5.178 -7.154 -21.297 1.00 98.75 306 VAL A O 1
ATOM 2305 N N . GLY A 1 307 ? 6.576 -5.392 -21.352 1.00 97.06 307 GLY A N 1
ATOM 2306 C CA . GLY A 1 307 ? 7.136 -5.653 -22.677 1.00 97.06 307 GLY A CA 1
ATOM 2307 C C . GLY A 1 307 ? 7.984 -6.920 -22.798 1.00 97.06 307 GLY A C 1
ATOM 2308 O O . GLY A 1 307 ? 8.145 -7.705 -21.866 1.00 97.06 307 GLY A O 1
ATOM 2309 N N . PHE A 1 308 ? 8.516 -7.130 -24.005 1.00 97.62 308 PHE A N 1
ATOM 2310 C CA . PHE A 1 308 ? 9.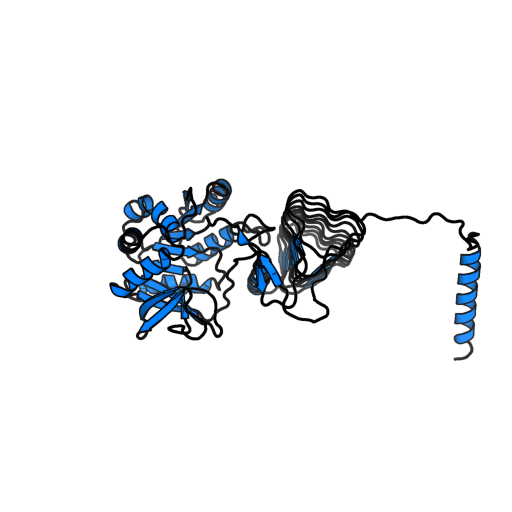254 -8.340 -24.365 1.00 97.62 308 PHE A CA 1
ATOM 2311 C C . PHE A 1 308 ? 10.416 -8.624 -23.403 1.00 97.62 308 PHE A C 1
ATOM 2313 O O . PHE A 1 308 ? 11.322 -7.800 -23.247 1.00 97.62 308 PHE A O 1
ATOM 2320 N N . GLY A 1 309 ? 10.402 -9.812 -22.793 1.00 97.31 309 GLY A N 1
ATOM 2321 C CA . GLY A 1 309 ? 11.472 -10.272 -21.907 1.00 97.31 309 GLY A CA 1
ATOM 2322 C C . GLY A 1 309 ? 11.646 -9.461 -20.618 1.00 97.31 309 GLY A C 1
ATOM 2323 O O . GLY A 1 309 ? 12.680 -9.606 -19.969 1.00 97.31 309 GLY A O 1
ATOM 2324 N N . ALA A 1 310 ? 10.696 -8.592 -20.246 1.00 98.69 310 ALA A N 1
ATOM 2325 C CA . ALA A 1 310 ? 10.740 -7.922 -18.949 1.00 98.69 310 ALA A CA 1
ATOM 2326 C C . ALA A 1 310 ? 10.450 -8.890 -17.800 1.00 98.69 310 ALA A C 1
ATOM 2328 O O . ALA A 1 310 ? 9.603 -9.772 -17.915 1.00 98.69 310 ALA A O 1
ATOM 2329 N N . GLU A 1 311 ? 11.087 -8.653 -16.658 1.00 98.81 311 GLU A N 1
ATOM 2330 C CA . GLU A 1 311 ? 10.779 -9.317 -15.399 1.00 98.81 311 GLU A CA 1
ATOM 2331 C C . GLU A 1 311 ? 10.304 -8.297 -14.356 1.00 98.81 311 GLU A C 1
ATOM 2333 O O . GLU A 1 311 ? 11.035 -7.370 -14.003 1.00 98.81 311 GLU A O 1
ATOM 2338 N N . ILE A 1 312 ? 9.097 -8.504 -13.822 1.00 98.88 312 ILE A N 1
ATOM 2339 C CA . ILE A 1 312 ? 8.536 -7.751 -12.694 1.00 98.88 312 ILE A CA 1
ATOM 2340 C C . ILE A 1 312 ? 8.407 -8.692 -11.491 1.00 98.88 312 ILE A C 1
ATOM 2342 O O . ILE A 1 312 ? 7.506 -9.535 -11.421 1.00 98.88 312 ILE A O 1
ATOM 2346 N N . ALA A 1 313 ? 9.298 -8.546 -10.515 1.00 98.75 313 ALA A N 1
ATOM 2347 C CA . ALA A 1 313 ? 9.427 -9.453 -9.382 1.00 98.75 313 ALA A CA 1
ATOM 2348 C C . ALA A 1 313 ? 9.218 -8.739 -8.039 1.00 98.75 313 ALA A C 1
ATOM 2350 O O . ALA A 1 313 ? 9.916 -7.770 -7.739 1.00 98.75 313 ALA A O 1
ATOM 2351 N N . ARG A 1 314 ? 8.313 -9.254 -7.196 1.00 98.69 314 ARG A N 1
ATOM 2352 C CA . ARG A 1 314 ? 8.056 -8.746 -5.830 1.00 98.69 314 ARG A CA 1
ATOM 2353 C C . ARG A 1 314 ? 7.778 -7.243 -5.771 1.00 98.69 314 ARG A C 1
ATOM 2355 O O . ARG A 1 314 ? 8.223 -6.567 -4.851 1.00 98.69 314 ARG A O 1
ATOM 2362 N N . SER A 1 315 ? 7.107 -6.709 -6.785 1.00 98.75 315 SER A N 1
ATOM 2363 C CA . SER A 1 315 ? 6.941 -5.265 -6.955 1.00 98.75 315 SER A CA 1
ATOM 2364 C C . SER A 1 315 ? 5.473 -4.854 -6.948 1.00 98.75 315 SER A C 1
ATOM 2366 O O . SER A 1 315 ? 4.592 -5.622 -7.339 1.00 98.75 315 SER A O 1
ATOM 2368 N N . TYR A 1 316 ? 5.239 -3.614 -6.531 1.00 98.56 316 TYR A N 1
ATOM 2369 C CA . TYR A 1 316 ? 3.990 -2.899 -6.749 1.00 98.56 316 TYR A CA 1
ATOM 2370 C C . TYR A 1 316 ? 4.162 -1.988 -7.961 1.00 98.56 316 TYR A C 1
ATOM 2372 O O . TYR A 1 316 ? 5.063 -1.145 -7.986 1.00 98.56 316 TYR A O 1
ATOM 2380 N N . VAL A 1 317 ? 3.295 -2.143 -8.953 1.00 98.44 317 VAL A N 1
ATOM 2381 C CA . VAL A 1 317 ? 3.274 -1.317 -10.158 1.00 98.44 317 VAL A CA 1
ATOM 2382 C C . VAL A 1 317 ? 1.895 -0.683 -10.289 1.00 98.44 317 VAL A C 1
ATOM 2384 O O . VAL A 1 317 ? 0.904 -1.402 -10.400 1.00 98.44 317 VAL A O 1
ATOM 2387 N N . GLY A 1 318 ? 1.843 0.650 -10.269 1.00 97.19 318 GLY A N 1
ATOM 2388 C CA . GLY A 1 318 ? 0.630 1.433 -10.492 1.00 97.19 318 GLY A CA 1
ATOM 2389 C C . GLY A 1 318 ? 0.045 1.254 -11.894 1.00 97.19 318 GLY A C 1
ATOM 2390 O O . GLY A 1 318 ? 0.541 0.482 -12.713 1.00 97.19 318 GLY A O 1
ATOM 2391 N N . ASN A 1 319 ? -1.036 1.967 -12.174 1.00 96.94 319 ASN A N 1
ATOM 2392 C CA . ASN A 1 319 ? -1.752 1.871 -13.445 1.00 96.94 319 ASN A CA 1
ATOM 2393 C C . ASN A 1 319 ? -0.956 2.509 -14.590 1.00 96.94 319 ASN A C 1
ATOM 2395 O O . ASN A 1 319 ? -0.174 3.417 -14.351 1.00 96.94 319 ASN A O 1
ATOM 2399 N N . GLY A 1 320 ? -1.172 2.081 -15.834 1.00 97.81 320 GLY A N 1
ATOM 2400 C CA . GLY A 1 320 ? -0.619 2.744 -17.021 1.00 97.81 320 GLY A CA 1
ATOM 2401 C C . GLY A 1 320 ? 0.902 2.652 -17.165 1.00 97.81 320 GLY A C 1
ATOM 2402 O O . GLY A 1 320 ? 1.493 3.415 -17.924 1.00 97.81 320 GLY A O 1
ATOM 2403 N N . CYS A 1 321 ? 1.565 1.762 -16.420 1.00 98.69 321 CYS A N 1
ATOM 2404 C CA . CYS A 1 321 ? 3.016 1.636 -16.494 1.00 98.69 321 CYS A CA 1
ATOM 2405 C C . CYS A 1 321 ? 3.461 0.872 -17.745 1.00 98.69 321 CYS A C 1
ATOM 2407 O O . CYS A 1 321 ? 2.881 -0.156 -18.099 1.00 98.69 321 CYS A O 1
ATOM 2409 N N . GLU A 1 322 ? 4.549 1.319 -18.363 1.00 98.75 322 GLU A N 1
ATOM 2410 C CA . GLU A 1 322 ? 5.092 0.727 -19.586 1.00 98.75 322 GLU A CA 1
ATOM 2411 C C . GLU A 1 322 ? 6.549 0.294 -19.406 1.00 98.75 322 GLU A C 1
ATOM 2413 O O . GLU A 1 322 ? 7.413 1.060 -18.970 1.00 98.75 322 GLU A O 1
ATOM 2418 N N . PHE A 1 323 ? 6.832 -0.947 -19.788 1.00 98.69 323 PHE A N 1
ATOM 2419 C CA . PHE A 1 323 ? 8.154 -1.556 -19.722 1.00 98.69 323 PHE A CA 1
ATOM 2420 C C . PHE A 1 323 ? 8.527 -2.146 -21.082 1.00 98.69 323 PHE A C 1
ATOM 2422 O O . PHE A 1 323 ? 7.680 -2.694 -21.787 1.00 98.69 323 PHE A O 1
ATOM 2429 N N . HIS A 1 324 ? 9.809 -2.080 -21.428 1.00 96.00 324 HIS A N 1
ATOM 2430 C CA . HIS A 1 324 ? 10.403 -2.785 -22.564 1.00 96.00 324 HIS A CA 1
ATOM 2431 C C . HIS A 1 324 ? 11.079 -4.076 -22.080 1.00 96.00 324 HIS A C 1
ATOM 2433 O O . HIS A 1 324 ? 10.425 -4.908 -21.466 1.00 96.00 324 HIS A O 1
ATOM 2439 N N . THR A 1 325 ? 12.375 -4.262 -22.341 1.00 97.25 325 THR A N 1
ATOM 2440 C CA . THR A 1 325 ? 13.185 -5.324 -21.736 1.00 97.25 325 THR A CA 1
ATOM 2441 C C . THR A 1 325 ? 13.837 -4.752 -20.479 1.00 97.25 325 THR A C 1
ATOM 2443 O O . THR A 1 325 ? 14.839 -4.037 -20.561 1.00 97.25 325 THR A O 1
ATOM 2446 N N . ASN A 1 326 ? 13.223 -5.006 -19.321 1.00 98.62 326 ASN A N 1
ATOM 2447 C CA . ASN A 1 326 ? 13.603 -4.434 -18.026 1.00 98.62 326 ASN A CA 1
ATOM 2448 C C . ASN A 1 326 ? 13.617 -5.491 -16.913 1.00 98.62 326 ASN A C 1
ATOM 2450 O O . ASN A 1 326 ? 12.881 -6.469 -16.986 1.00 98.62 326 ASN A O 1
ATOM 2454 N N . TYR A 1 327 ? 14.383 -5.246 -15.846 1.00 98.75 327 TYR A N 1
ATOM 2455 C CA . TYR A 1 327 ? 14.232 -5.960 -14.571 1.00 98.75 327 TYR A CA 1
ATOM 2456 C C . TYR A 1 327 ? 13.764 -4.982 -13.488 1.00 98.75 327 TYR A C 1
ATOM 2458 O O . TYR A 1 327 ? 14.457 -4.001 -13.193 1.00 98.75 327 TYR A O 1
ATOM 2466 N N . VAL A 1 328 ? 12.597 -5.264 -12.902 1.00 98.88 328 VAL A N 1
ATOM 2467 C CA . VAL A 1 328 ? 11.955 -4.478 -11.840 1.00 98.88 328 VAL A CA 1
ATOM 2468 C C . VAL A 1 328 ? 11.739 -5.382 -10.629 1.00 98.88 328 VAL A C 1
ATOM 2470 O O . VAL A 1 328 ? 10.811 -6.188 -10.586 1.00 98.88 328 VAL A O 1
ATOM 2473 N N . GLY A 1 329 ? 12.637 -5.281 -9.653 1.00 98.62 329 GLY A N 1
ATOM 2474 C CA . GLY A 1 329 ? 12.680 -6.120 -8.458 1.00 98.62 329 GLY A CA 1
ATOM 2475 C C . GLY A 1 329 ? 12.417 -5.321 -7.187 1.00 98.62 329 GLY A C 1
ATOM 2476 O O . GLY A 1 329 ? 13.050 -4.286 -6.990 1.00 98.62 329 GLY A O 1
ATOM 2477 N N . ASP A 1 330 ? 11.529 -5.805 -6.316 1.00 98.81 330 ASP A N 1
ATOM 2478 C CA . ASP A 1 330 ? 11.258 -5.240 -4.981 1.00 98.81 330 ASP A CA 1
ATOM 2479 C C . ASP A 1 330 ? 11.008 -3.718 -5.013 1.00 98.81 330 ASP A C 1
ATOM 2481 O O . ASP A 1 330 ? 11.499 -2.968 -4.169 1.00 98.81 330 ASP A O 1
ATOM 2485 N N . SER A 1 331 ? 10.308 -3.247 -6.046 1.00 98.88 331 SER A N 1
ATOM 2486 C CA . SER A 1 331 ? 10.137 -1.827 -6.363 1.00 98.88 331 SER A CA 1
ATOM 2487 C C . SER A 1 331 ? 8.688 -1.376 -6.199 1.00 98.88 331 SER A C 1
ATOM 2489 O O . SER A 1 331 ? 7.756 -2.180 -6.247 1.00 98.88 331 SER A O 1
ATOM 2491 N N . VAL A 1 332 ? 8.501 -0.071 -6.011 1.00 98.69 332 VAL A N 1
ATOM 2492 C CA . VAL A 1 332 ? 7.182 0.555 -5.875 1.00 98.69 332 VAL A CA 1
ATOM 2493 C C . VAL A 1 332 ? 7.069 1.676 -6.893 1.00 98.69 332 VAL A C 1
ATOM 2495 O O . VAL A 1 332 ? 7.757 2.689 -6.779 1.00 98.69 332 VAL A O 1
ATOM 2498 N N . LEU A 1 333 ? 6.224 1.488 -7.899 1.00 98.50 333 LEU A N 1
ATOM 2499 C CA . LEU A 1 333 ? 6.028 2.431 -8.994 1.00 98.50 333 LEU A CA 1
ATOM 2500 C C . LEU A 1 333 ? 4.621 3.025 -8.897 1.00 98.50 333 LEU A C 1
ATOM 2502 O O . LEU A 1 333 ? 3.643 2.290 -8.773 1.00 98.50 333 LEU A O 1
ATOM 2506 N N . GLY A 1 334 ? 4.530 4.353 -8.935 1.00 97.50 334 GLY A N 1
ATOM 2507 C CA . GLY A 1 334 ? 3.275 5.079 -9.094 1.00 97.50 334 GLY A CA 1
ATOM 2508 C C . GLY A 1 334 ? 2.693 4.922 -10.498 1.00 97.50 334 GLY A C 1
ATOM 2509 O O . GLY A 1 334 ? 3.230 4.192 -11.328 1.00 97.50 334 GLY A O 1
ATOM 2510 N N . ASP A 1 335 ? 1.596 5.625 -10.755 1.00 96.88 335 ASP A N 1
ATOM 2511 C CA . ASP A 1 335 ? 0.882 5.526 -12.028 1.00 96.88 335 ASP A CA 1
ATOM 2512 C C . ASP A 1 335 ? 1.671 6.142 -13.194 1.00 96.88 335 ASP A C 1
ATOM 2514 O O . ASP A 1 335 ? 2.471 7.066 -13.028 1.00 96.88 335 ASP A O 1
ATOM 2518 N N . ASP A 1 336 ? 1.426 5.631 -14.393 1.00 98.06 336 ASP A N 1
ATOM 2519 C CA . ASP A 1 336 ? 1.970 6.083 -15.665 1.00 98.06 336 ASP A CA 1
ATOM 2520 C C . ASP A 1 336 ? 3.497 6.201 -15.665 1.00 98.06 336 ASP A C 1
ATOM 2522 O O . ASP A 1 336 ? 4.027 7.165 -16.209 1.00 98.06 336 ASP A O 1
ATOM 2526 N N . VAL A 1 337 ? 4.234 5.279 -15.040 1.00 98.75 337 VAL A N 1
ATOM 2527 C CA . VAL A 1 337 ? 5.707 5.231 -15.110 1.00 98.75 337 VAL A CA 1
ATOM 2528 C C . VAL A 1 337 ? 6.142 4.488 -16.372 1.00 98.75 337 VAL A C 1
ATOM 2530 O O . VAL A 1 337 ? 5.615 3.418 -16.657 1.00 98.75 337 VAL A O 1
ATOM 2533 N N . ALA A 1 338 ? 7.135 5.000 -17.108 1.00 98.81 338 ALA A N 1
ATOM 2534 C CA . ALA A 1 338 ? 7.678 4.278 -18.265 1.00 98.81 338 ALA A CA 1
ATOM 2535 C C . ALA A 1 338 ? 9.196 4.101 -18.209 1.00 98.81 338 ALA A C 1
ATOM 2537 O O . ALA A 1 338 ? 9.946 5.054 -17.955 1.00 98.81 338 ALA A O 1
ATOM 2538 N N . PHE A 1 339 ? 9.643 2.876 -18.479 1.00 98.75 339 PHE A N 1
ATOM 2539 C CA . PHE A 1 339 ? 11.050 2.501 -18.508 1.00 98.75 339 PHE A CA 1
ATOM 2540 C C . PHE A 1 339 ? 11.524 2.238 -19.934 1.00 98.75 339 PHE A C 1
ATOM 2542 O O . PHE A 1 339 ? 11.069 1.308 -20.593 1.00 98.75 339 PHE A O 1
ATOM 2549 N N . GLY A 1 340 ? 12.515 3.009 -20.384 1.00 98.50 340 GLY A N 1
ATOM 2550 C CA . GLY A 1 340 ? 13.301 2.684 -21.567 1.00 98.50 340 GLY A CA 1
ATOM 2551 C C . GLY A 1 340 ? 13.962 1.306 -21.460 1.00 98.50 340 GLY A C 1
ATOM 2552 O O . GLY A 1 340 ? 14.259 0.809 -20.371 1.00 98.50 340 GLY A O 1
ATOM 2553 N N . SER A 1 341 ? 14.207 0.677 -22.611 1.00 98.31 341 SER A N 1
ATOM 2554 C CA . SER A 1 341 ? 14.852 -0.640 -22.672 1.00 98.31 341 SER A CA 1
ATOM 2555 C C . SER A 1 341 ? 16.202 -0.644 -21.955 1.00 98.31 341 SER A C 1
ATOM 2557 O O . SER A 1 341 ? 16.998 0.283 -22.108 1.00 98.31 341 SER A O 1
ATOM 2559 N N . GLY A 1 342 ? 16.471 -1.692 -21.180 1.00 98.25 342 GLY A N 1
ATOM 2560 C CA . GLY A 1 342 ? 17.708 -1.827 -20.413 1.00 98.25 342 GLY A CA 1
ATOM 2561 C C . GLY A 1 342 ? 17.728 -1.054 -19.094 1.00 98.25 342 GLY A C 1
ATOM 2562 O O . GLY A 1 342 ? 18.738 -1.105 -18.396 1.00 98.25 342 GLY A O 1
ATOM 2563 N N . THR A 1 343 ? 16.647 -0.364 -18.709 1.00 98.75 343 THR A N 1
ATOM 2564 C CA . THR A 1 343 ? 16.520 0.126 -17.329 1.00 98.75 343 THR A CA 1
ATOM 2565 C C . THR A 1 343 ? 16.389 -1.038 -16.353 1.00 98.75 343 THR A C 1
ATOM 2567 O O . THR A 1 343 ? 15.581 -1.947 -16.571 1.00 98.75 343 THR A O 1
ATOM 2570 N N . VAL A 1 344 ? 17.162 -0.995 -15.268 1.00 98.62 344 VAL A N 1
ATOM 2571 C CA . VAL A 1 344 ? 17.217 -2.040 -14.238 1.00 98.62 344 VAL A CA 1
ATOM 2572 C C . VAL A 1 344 ? 17.146 -1.421 -12.844 1.00 98.62 344 VAL A C 1
ATOM 2574 O O . VAL A 1 344 ? 17.839 -0.444 -12.550 1.00 98.62 344 VAL A O 1
ATOM 2577 N N . THR A 1 345 ? 16.348 -2.024 -11.960 1.00 98.69 345 THR A N 1
ATOM 2578 C CA . THR A 1 345 ? 16.339 -1.708 -10.524 1.00 98.69 345 THR A CA 1
ATOM 2579 C C . THR A 1 345 ? 17.233 -2.688 -9.765 1.00 98.69 345 THR A C 1
ATOM 2581 O O . THR A 1 345 ? 16.882 -3.861 -9.607 1.00 98.69 345 THR A O 1
ATOM 2584 N N . ALA A 1 346 ? 18.370 -2.226 -9.252 1.00 98.19 346 ALA A N 1
ATOM 2585 C CA . ALA A 1 346 ? 19.115 -2.988 -8.261 1.00 98.19 346 ALA A CA 1
ATOM 2586 C C . ALA A 1 346 ? 18.331 -2.974 -6.944 1.00 98.19 346 ALA A C 1
ATOM 2588 O O . ALA A 1 346 ? 17.907 -1.919 -6.483 1.00 98.19 346 ALA A O 1
ATOM 2589 N N . ASN A 1 347 ? 18.143 -4.143 -6.340 1.00 97.94 347 ASN A N 1
ATOM 2590 C CA . ASN A 1 347 ? 17.312 -4.320 -5.150 1.00 97.94 347 ASN A CA 1
ATOM 2591 C C . ASN A 1 347 ? 18.088 -4.792 -3.919 1.00 97.94 347 ASN A C 1
ATOM 2593 O O . ASN A 1 347 ? 17.512 -4.838 -2.843 1.00 97.94 347 ASN A O 1
ATOM 2597 N N . LEU A 1 348 ? 19.364 -5.150 -4.055 1.00 98.06 348 LEU A N 1
ATOM 2598 C CA . LEU A 1 348 ? 20.205 -5.661 -2.976 1.00 98.06 348 LEU A CA 1
ATOM 2599 C C . LEU A 1 348 ? 21.513 -4.873 -2.936 1.00 98.06 348 LEU A C 1
ATOM 2601 O O . LEU A 1 348 ? 22.136 -4.612 -3.966 1.00 98.06 348 LEU A O 1
ATOM 2605 N N . ARG A 1 349 ? 21.928 -4.483 -1.734 1.00 97.06 349 ARG A N 1
ATOM 2606 C CA . ARG A 1 349 ? 23.243 -3.880 -1.513 1.00 97.06 349 ARG A CA 1
ATOM 2607 C C . ARG A 1 349 ? 24.322 -4.958 -1.530 1.00 97.06 349 ARG A C 1
ATOM 2609 O O . ARG A 1 349 ? 24.090 -6.059 -1.050 1.00 97.06 349 ARG A O 1
ATOM 2616 N N . LEU A 1 350 ? 25.527 -4.604 -1.971 1.00 97.06 350 LEU A N 1
ATOM 2617 C CA . LEU A 1 350 ? 26.669 -5.529 -1.977 1.00 97.06 350 LEU A CA 1
ATOM 2618 C C . LEU A 1 350 ? 27.092 -5.998 -0.575 1.00 97.06 350 LEU A C 1
ATOM 2620 O O . LEU A 1 350 ? 27.701 -7.050 -0.452 1.00 97.06 350 LEU A O 1
ATOM 2624 N N . ASP A 1 351 ? 26.786 -5.226 0.473 1.00 97.19 351 ASP A N 1
ATOM 2625 C CA . ASP A 1 351 ? 27.041 -5.609 1.868 1.00 97.19 351 ASP A CA 1
ATOM 2626 C C . ASP A 1 351 ? 25.876 -6.375 2.516 1.00 97.19 351 ASP A C 1
ATOM 2628 O O . ASP A 1 351 ? 25.945 -6.683 3.704 1.00 97.19 351 ASP A O 1
ATOM 2632 N N . GLU A 1 352 ? 24.798 -6.624 1.762 1.00 97.06 352 GLU A N 1
ATOM 2633 C CA . GLU A 1 352 ? 23.578 -7.334 2.175 1.00 97.06 352 GLU A CA 1
ATOM 2634 C C . GLU A 1 352 ? 22.868 -6.752 3.414 1.00 97.06 352 GLU A C 1
ATOM 2636 O O . GLU A 1 352 ? 21.958 -7.361 3.981 1.00 97.06 352 GLU A O 1
ATOM 2641 N N . ARG A 1 353 ? 23.241 -5.536 3.835 1.00 97.12 353 ARG A N 1
ATOM 2642 C CA . ARG A 1 353 ? 22.646 -4.865 4.996 1.00 97.12 353 ARG A CA 1
ATOM 2643 C C . ARG A 1 353 ? 21.283 -4.267 4.662 1.00 97.12 353 ARG A C 1
ATOM 2645 O O . ARG A 1 353 ? 20.951 -4.016 3.504 1.00 97.12 353 ARG A O 1
ATOM 2652 N N . SER A 1 354 ? 20.523 -3.969 5.717 1.00 97.19 354 SER A N 1
ATOM 2653 C CA . SER A 1 354 ? 19.245 -3.262 5.608 1.00 97.19 354 SER A CA 1
ATOM 2654 C C . SER A 1 354 ? 19.391 -1.941 4.845 1.00 97.19 354 SER A C 1
ATOM 2656 O O . SER A 1 354 ? 20.334 -1.167 5.054 1.00 97.19 354 SER A O 1
ATOM 2658 N N . ILE A 1 355 ? 18.445 -1.680 3.949 1.00 97.50 355 ILE A N 1
ATOM 2659 C CA . ILE A 1 355 ? 18.410 -0.476 3.125 1.00 97.50 355 ILE A CA 1
ATOM 2660 C C . ILE A 1 355 ? 17.907 0.690 3.977 1.00 97.50 355 ILE A C 1
ATOM 2662 O O . ILE A 1 355 ? 16.938 0.569 4.727 1.00 97.50 355 ILE A O 1
ATOM 2666 N N . ARG A 1 356 ? 18.580 1.840 3.859 1.00 96.44 356 ARG A N 1
ATOM 2667 C CA . ARG A 1 356 ? 18.256 3.063 4.604 1.00 96.44 356 ARG A CA 1
ATOM 2668 C C . ARG A 1 356 ? 17.903 4.205 3.667 1.00 96.44 356 ARG A C 1
ATOM 2670 O O . ARG A 1 356 ? 18.742 4.598 2.848 1.00 96.44 356 ARG A O 1
ATOM 2677 N N . ILE A 1 357 ? 16.721 4.784 3.853 1.00 95.88 357 ILE A N 1
ATOM 2678 C CA . ILE A 1 357 ? 16.131 5.797 2.967 1.00 95.88 357 ILE A CA 1
ATOM 2679 C C . ILE A 1 357 ? 15.956 7.113 3.733 1.00 95.88 357 ILE A C 1
ATOM 2681 O O . ILE A 1 357 ? 15.616 7.115 4.914 1.00 95.88 357 ILE A O 1
ATOM 2685 N N . ALA A 1 358 ? 16.240 8.244 3.085 1.00 92.12 358 ALA A N 1
ATOM 2686 C CA . ALA A 1 358 ? 16.143 9.559 3.718 1.00 92.12 358 ALA A CA 1
ATOM 2687 C C . ALA A 1 358 ? 14.677 10.002 3.871 1.00 92.12 358 ALA A C 1
ATOM 2689 O O . ALA A 1 358 ? 13.948 10.062 2.896 1.00 92.12 358 ALA A O 1
ATOM 2690 N N . VAL A 1 359 ? 14.218 10.382 5.055 1.00 89.69 359 VAL A N 1
ATOM 2691 C CA . VAL A 1 359 ? 12.898 10.992 5.267 1.00 89.69 359 VAL A CA 1
ATOM 2692 C C . VAL A 1 359 ? 13.076 12.192 6.177 1.00 89.69 359 VAL A C 1
ATOM 2694 O O . VAL A 1 359 ? 13.732 12.074 7.209 1.00 89.69 359 VAL A O 1
ATOM 2697 N N . ASP A 1 360 ? 12.549 13.346 5.765 1.00 85.62 360 ASP A N 1
ATOM 2698 C CA . ASP A 1 360 ? 12.636 14.606 6.515 1.00 85.62 360 ASP A CA 1
ATOM 2699 C C . ASP A 1 360 ? 14.071 14.921 6.992 1.00 85.62 360 ASP A C 1
ATOM 2701 O O . ASP A 1 360 ? 14.318 15.285 8.138 1.00 85.62 360 ASP A O 1
ATOM 2705 N N . GLY A 1 361 ? 15.054 14.705 6.110 1.00 84.25 361 GLY A N 1
ATOM 2706 C CA . GLY A 1 361 ? 16.477 14.947 6.382 1.00 84.25 361 GLY A CA 1
ATOM 2707 C C . GLY A 1 361 ? 17.209 13.845 7.164 1.00 84.25 361 GLY A C 1
ATOM 2708 O O . GLY A 1 361 ? 18.431 13.899 7.265 1.00 84.25 361 GLY A O 1
ATOM 2709 N N . SER A 1 362 ? 16.515 12.814 7.655 1.00 88.88 362 SER A N 1
ATOM 2710 C CA . SER A 1 362 ? 17.101 11.724 8.453 1.00 88.88 362 SER A CA 1
ATOM 2711 C C . SER A 1 362 ? 17.093 10.387 7.708 1.00 88.88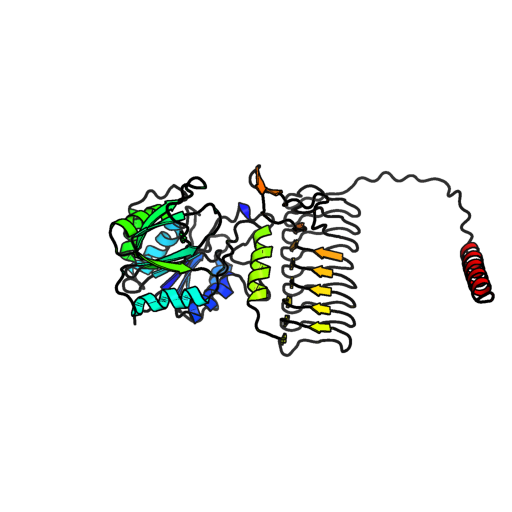 362 SER A C 1
ATOM 2713 O O . SER A 1 362 ? 16.134 10.069 7.013 1.00 88.88 362 SER A O 1
ATOM 2715 N N . ARG A 1 363 ? 18.135 9.551 7.844 1.00 92.88 363 ARG A N 1
ATOM 2716 C CA . ARG A 1 363 ? 18.137 8.199 7.244 1.00 92.88 363 ARG A CA 1
ATOM 2717 C C . ARG A 1 363 ? 17.388 7.215 8.137 1.00 92.88 363 ARG A C 1
ATOM 2719 O O . ARG A 1 363 ? 17.878 6.853 9.201 1.00 92.88 363 ARG A O 1
ATOM 2726 N N . VAL A 1 364 ? 16.236 6.757 7.665 1.00 94.56 364 VAL A N 1
ATOM 2727 C CA . VAL A 1 364 ? 15.400 5.763 8.338 1.00 94.56 364 VAL A CA 1
ATOM 2728 C C . VAL A 1 364 ? 15.821 4.367 7.887 1.00 94.56 364 VAL A C 1
ATOM 2730 O O . VAL A 1 364 ? 15.985 4.119 6.691 1.00 94.56 364 VAL A O 1
ATOM 2733 N N . ASP A 1 365 ? 16.017 3.463 8.845 1.00 95.06 365 ASP A N 1
ATOM 2734 C CA . ASP A 1 365 ? 16.208 2.041 8.566 1.00 95.06 365 ASP A CA 1
ATOM 2735 C C . ASP A 1 365 ? 14.866 1.408 8.187 1.00 95.06 365 ASP A C 1
ATOM 2737 O O . ASP A 1 365 ? 13.893 1.510 8.932 1.00 95.06 365 ASP A O 1
ATOM 2741 N N . THR A 1 366 ? 14.798 0.792 7.009 1.00 95.31 366 THR A N 1
ATOM 2742 C CA . THR A 1 366 ? 13.555 0.189 6.501 1.00 95.31 366 THR A CA 1
ATOM 2743 C C . THR A 1 366 ? 13.260 -1.167 7.154 1.00 95.31 366 THR A C 1
ATOM 2745 O O . THR A 1 366 ? 12.128 -1.659 7.110 1.00 95.31 366 THR A O 1
ATOM 2748 N N . GLY A 1 367 ? 14.278 -1.790 7.760 1.00 94.25 367 GLY A N 1
ATOM 2749 C CA . GLY A 1 367 ? 14.235 -3.179 8.213 1.00 94.25 367 GLY A CA 1
ATOM 2750 C C . GLY A 1 367 ? 14.143 -4.188 7.063 1.00 94.25 367 GLY A C 1
ATOM 2751 O O . GLY A 1 367 ? 13.687 -5.309 7.280 1.00 94.25 367 GLY A O 1
ATOM 2752 N N . MET A 1 368 ? 14.502 -3.795 5.836 1.00 96.44 368 MET A N 1
ATOM 2753 C CA . MET A 1 368 ? 14.434 -4.633 4.638 1.00 96.44 368 MET A CA 1
ATOM 2754 C C . MET A 1 368 ? 15.807 -4.708 3.974 1.00 96.44 368 MET A C 1
ATOM 2756 O O . MET A 1 368 ? 16.427 -3.689 3.674 1.00 96.44 368 MET A O 1
ATOM 2760 N N . THR A 1 369 ? 16.277 -5.924 3.700 1.00 97.50 369 THR A N 1
ATOM 2761 C CA . THR A 1 369 ? 17.526 -6.156 2.954 1.00 97.50 369 THR A CA 1
ATOM 2762 C C . THR A 1 369 ? 17.348 -5.984 1.447 1.00 97.50 369 THR A C 1
ATOM 2764 O O . THR A 1 369 ? 18.327 -5.730 0.746 1.00 97.50 369 THR A O 1
ATOM 2767 N N . LYS A 1 370 ? 16.105 -6.091 0.949 1.00 98.31 370 LYS A N 1
ATOM 2768 C CA . LYS A 1 370 ? 15.761 -5.915 -0.464 1.00 98.31 370 LYS A CA 1
ATOM 2769 C C . LYS A 1 370 ? 14.712 -4.833 -0.689 1.00 98.31 370 LYS A C 1
ATOM 2771 O O . LYS A 1 370 ? 13.595 -4.958 -0.201 1.00 98.31 370 LYS A O 1
ATOM 2776 N N . ILE A 1 371 ? 15.087 -3.802 -1.441 1.00 98.56 371 ILE A N 1
ATOM 2777 C CA . ILE A 1 371 ? 14.249 -2.702 -1.938 1.00 98.56 371 ILE A CA 1
ATOM 2778 C C . ILE A 1 371 ? 14.914 -2.210 -3.225 1.00 98.56 371 ILE A C 1
ATOM 2780 O O . ILE A 1 371 ? 16.079 -1.813 -3.204 1.00 98.56 371 ILE A O 1
ATOM 2784 N N . GLY A 1 372 ? 14.176 -2.235 -4.330 1.00 98.56 372 GLY A N 1
ATOM 2785 C CA . GLY A 1 372 ? 14.568 -1.647 -5.606 1.00 98.56 372 GLY A CA 1
ATOM 2786 C C . GLY A 1 372 ? 14.375 -0.135 -5.623 1.00 98.56 372 GLY A C 1
ATOM 2787 O O . GLY A 1 372 ? 14.871 0.571 -4.747 1.00 98.56 372 GLY A O 1
ATOM 2788 N N . ALA A 1 373 ? 13.654 0.378 -6.616 1.00 98.50 373 ALA A N 1
ATOM 2789 C CA . ALA A 1 373 ? 13.369 1.806 -6.734 1.00 98.50 373 ALA A CA 1
ATOM 2790 C C . ALA A 1 373 ? 11.967 2.150 -6.208 1.00 98.50 373 ALA A C 1
ATOM 2792 O O . ALA A 1 373 ? 11.026 1.367 -6.344 1.00 98.50 373 ALA A O 1
ATOM 2793 N N . LEU A 1 374 ? 11.820 3.350 -5.645 1.00 98.62 374 LEU A N 1
ATOM 2794 C CA . LEU A 1 374 ? 10.518 3.936 -5.323 1.00 98.62 374 LEU A CA 1
ATOM 2795 C C . LEU A 1 374 ? 10.286 5.099 -6.290 1.00 98.62 374 LEU A C 1
ATOM 2797 O O . LEU A 1 374 ? 11.102 6.015 -6.362 1.00 98.62 374 LEU A O 1
ATOM 2801 N N . ILE A 1 375 ? 9.218 5.068 -7.075 1.00 98.62 375 ILE A N 1
ATOM 2802 C CA . ILE A 1 375 ? 9.050 5.974 -8.215 1.00 98.62 375 ILE A CA 1
ATOM 2803 C C . ILE A 1 375 ? 7.661 6.599 -8.167 1.00 98.62 375 ILE A C 1
ATOM 2805 O O . ILE A 1 375 ? 6.661 5.900 -8.054 1.00 98.62 375 ILE A O 1
ATOM 2809 N N . GLY A 1 376 ? 7.610 7.927 -8.222 1.00 98.19 376 GLY A N 1
ATOM 2810 C CA . GLY A 1 376 ? 6.382 8.708 -8.286 1.00 98.19 376 GLY A CA 1
ATOM 2811 C C . GLY A 1 376 ? 5.723 8.646 -9.661 1.00 98.19 376 GLY A C 1
ATOM 2812 O O . GLY A 1 376 ? 6.326 8.211 -10.643 1.00 98.19 376 GLY A O 1
ATOM 2813 N N . ALA A 1 377 ? 4.478 9.105 -9.730 1.00 97.44 377 ALA A N 1
ATOM 2814 C CA . ALA A 1 377 ? 3.679 9.020 -10.944 1.00 97.44 377 ALA A CA 1
ATOM 2815 C C . ALA A 1 377 ? 4.288 9.823 -12.108 1.00 97.44 377 ALA A C 1
ATOM 2817 O O . ALA A 1 377 ? 4.963 10.834 -11.901 1.00 97.44 377 ALA A O 1
ATOM 2818 N N . HIS A 1 378 ? 4.032 9.395 -13.342 1.00 98.44 378 HIS A N 1
ATOM 2819 C CA . HIS A 1 378 ? 4.472 10.057 -14.577 1.00 98.44 378 HIS A CA 1
ATOM 2820 C C . HIS A 1 378 ? 5.998 10.150 -14.763 1.00 98.44 378 HIS A C 1
ATOM 2822 O O . HIS A 1 378 ? 6.475 10.898 -15.618 1.00 98.44 378 HIS A O 1
ATOM 2828 N N . ALA A 1 379 ? 6.790 9.404 -13.988 1.00 98.62 379 ALA A N 1
ATOM 2829 C CA . ALA A 1 379 ? 8.237 9.398 -14.153 1.00 98.62 379 ALA A CA 1
ATOM 2830 C C . ALA A 1 379 ? 8.674 8.625 -15.411 1.00 98.62 379 ALA A C 1
ATOM 2832 O O . ALA A 1 379 ? 8.001 7.694 -15.865 1.00 98.62 379 ALA A O 1
ATOM 2833 N N . ARG A 1 380 ? 9.816 9.000 -15.994 1.00 98.75 380 ARG A N 1
ATOM 2834 C CA . ARG A 1 380 ? 10.384 8.359 -17.192 1.00 98.75 380 ARG A CA 1
ATOM 2835 C C . ARG A 1 380 ? 11.859 8.033 -17.000 1.00 98.75 380 ARG A C 1
ATOM 2837 O O . ARG A 1 380 ? 12.611 8.849 -16.473 1.00 98.75 380 ARG A O 1
ATOM 2844 N N . THR A 1 381 ? 12.307 6.885 -17.493 1.00 98.81 381 THR A N 1
ATOM 2845 C CA . THR A 1 381 ? 13.745 6.598 -17.631 1.00 98.81 381 THR A CA 1
ATOM 2846 C C . THR A 1 381 ? 14.094 6.362 -19.094 1.00 98.81 381 THR A C 1
ATOM 2848 O O . THR A 1 381 ? 13.370 5.647 -19.783 1.00 98.81 381 THR A O 1
ATOM 2851 N N . GLY A 1 382 ? 15.216 6.903 -19.559 1.00 98.56 382 GLY A N 1
ATOM 2852 C CA . GLY A 1 382 ? 15.801 6.572 -20.854 1.00 98.56 382 GLY A CA 1
ATOM 2853 C C . GLY A 1 382 ? 16.333 5.140 -20.899 1.00 98.56 382 GLY A C 1
ATOM 2854 O O . GLY A 1 382 ? 16.229 4.392 -19.931 1.00 98.56 382 GLY A O 1
ATOM 2855 N N . ILE A 1 383 ? 16.915 4.756 -22.034 1.00 98.38 383 ILE A N 1
ATOM 2856 C CA . ILE A 1 383 ? 17.512 3.425 -22.198 1.00 98.38 383 ILE A CA 1
ATOM 2857 C C . ILE A 1 383 ? 18.737 3.235 -21.293 1.00 98.38 383 ILE A C 1
ATOM 2859 O O . ILE A 1 383 ? 19.476 4.187 -21.030 1.00 98.38 383 ILE A O 1
ATOM 2863 N N . ASN A 1 384 ? 18.989 1.996 -20.872 1.00 98.44 384 ASN A N 1
ATOM 2864 C CA . ASN A 1 384 ? 20.172 1.597 -20.099 1.00 98.44 384 ASN A CA 1
ATOM 2865 C C . ASN A 1 384 ? 20.392 2.401 -18.800 1.00 98.44 384 ASN A C 1
ATOM 2867 O O . ASN A 1 384 ? 21.527 2.731 -18.454 1.00 98.44 384 ASN A O 1
ATOM 2871 N N . VAL A 1 385 ? 19.322 2.745 -18.076 1.00 98.81 385 VAL A N 1
ATOM 2872 C CA . VAL A 1 385 ? 19.426 3.404 -16.763 1.00 98.81 385 VAL A CA 1
ATOM 2873 C C . VAL A 1 385 ? 19.604 2.365 -15.651 1.00 98.81 385 VAL A C 1
ATOM 2875 O O . VAL A 1 385 ? 18.843 1.410 -15.545 1.00 98.81 385 VAL A O 1
ATOM 2878 N N . SER A 1 386 ? 20.580 2.564 -14.768 1.00 98.69 386 SER A N 1
ATOM 2879 C CA . SER A 1 386 ? 20.781 1.712 -13.586 1.00 98.69 386 SER A CA 1
ATOM 2880 C C . SER A 1 386 ? 20.325 2.443 -12.327 1.00 98.69 386 SER A C 1
ATOM 2882 O O . SER A 1 386 ? 20.871 3.498 -12.003 1.00 98.69 386 SER A O 1
ATOM 2884 N N . LEU A 1 387 ? 19.334 1.902 -11.617 1.00 98.75 387 LEU A N 1
ATOM 2885 C CA . LEU A 1 387 ? 18.762 2.492 -10.402 1.00 98.75 387 LEU A CA 1
ATOM 2886 C C . LEU A 1 387 ? 19.254 1.732 -9.164 1.00 98.75 387 LEU A C 1
ATOM 2888 O O . LEU A 1 387 ? 19.028 0.528 -9.061 1.00 98.75 387 LEU A O 1
ATOM 2892 N N . MET A 1 388 ? 19.921 2.417 -8.231 1.00 98.31 388 MET A N 1
ATOM 2893 C CA . MET A 1 388 ? 20.464 1.783 -7.020 1.00 98.31 388 MET A CA 1
ATOM 2894 C C . MET A 1 388 ? 19.386 1.438 -5.972 1.00 98.31 388 MET A C 1
ATOM 2896 O O . MET A 1 388 ? 18.326 2.065 -5.960 1.00 98.31 388 MET A O 1
ATOM 2900 N N . PRO A 1 389 ? 19.651 0.494 -5.043 1.00 98.44 389 PRO A N 1
ATOM 2901 C CA . PRO A 1 389 ? 18.678 0.100 -4.027 1.00 98.44 389 PRO A CA 1
ATOM 2902 C C . PRO A 1 389 ? 18.209 1.279 -3.168 1.00 98.44 389 PRO A C 1
ATOM 2904 O O . PRO A 1 389 ? 19.021 2.015 -2.598 1.00 98.44 389 PRO A O 1
ATOM 2907 N N . GLY A 1 390 ? 16.893 1.434 -3.055 1.00 97.62 390 GLY A N 1
ATOM 2908 C CA . GLY A 1 390 ? 16.225 2.465 -2.267 1.00 97.62 390 GLY A CA 1
ATOM 2909 C C . GLY A 1 390 ? 16.210 3.866 -2.883 1.00 97.62 390 GLY A C 1
ATOM 2910 O O . GLY A 1 390 ? 15.762 4.789 -2.199 1.00 97.62 390 GLY A O 1
ATOM 2911 N N . VAL A 1 391 ? 16.682 4.062 -4.125 1.00 97.94 391 VAL A N 1
ATOM 2912 C CA . VAL A 1 391 ? 16.598 5.384 -4.773 1.00 97.94 391 VAL A CA 1
ATOM 2913 C C . VAL A 1 391 ? 15.152 5.777 -5.022 1.00 97.94 391 VAL A C 1
ATOM 2915 O O . VAL A 1 391 ? 14.303 4.942 -5.353 1.00 97.94 391 VAL A O 1
ATOM 2918 N N . ARG A 1 392 ? 14.884 7.074 -4.891 1.00 98.31 392 ARG A N 1
ATOM 2919 C CA . ARG A 1 392 ? 13.553 7.637 -5.078 1.00 98.31 392 ARG A CA 1
ATOM 2920 C C . ARG A 1 392 ? 13.521 8.608 -6.240 1.00 98.31 392 ARG A C 1
ATOM 2922 O O . ARG A 1 392 ? 14.327 9.535 -6.297 1.00 98.31 392 ARG A O 1
ATOM 2929 N N . ILE A 1 393 ? 12.572 8.426 -7.148 1.00 98.62 393 ILE A N 1
ATOM 2930 C CA . ILE A 1 393 ? 12.341 9.337 -8.272 1.00 98.62 393 ILE A CA 1
ATOM 2931 C C . ILE A 1 393 ? 10.988 10.006 -8.069 1.00 98.62 393 ILE A C 1
ATOM 2933 O O . ILE A 1 393 ? 9.976 9.329 -7.942 1.00 98.62 393 ILE A O 1
ATOM 2937 N N . GLY A 1 394 ? 10.975 11.333 -8.010 1.00 98.19 394 GLY A N 1
ATOM 2938 C CA . GLY A 1 394 ? 9.773 12.132 -7.822 1.00 98.19 394 GLY A CA 1
ATOM 2939 C C . GLY A 1 394 ? 8.810 12.069 -9.004 1.00 98.19 394 GLY A C 1
ATOM 2940 O O . GLY A 1 394 ? 9.170 11.673 -10.113 1.00 98.19 394 GLY A O 1
ATOM 2941 N N . SER A 1 395 ? 7.574 12.494 -8.758 1.00 97.62 395 SER A N 1
ATOM 2942 C CA . SER A 1 395 ? 6.534 12.508 -9.789 1.00 97.62 395 SER A CA 1
ATOM 2943 C C . SER A 1 395 ? 6.869 13.506 -10.906 1.00 97.62 395 SER A C 1
ATOM 2945 O O . SER A 1 395 ? 7.411 14.582 -10.636 1.00 97.62 395 SER A O 1
ATOM 2947 N N . GLY A 1 396 ? 6.560 13.149 -12.154 1.00 98.31 396 GLY A N 1
ATOM 2948 C CA . GLY A 1 396 ? 6.831 13.962 -13.346 1.00 98.31 396 GLY A CA 1
ATOM 2949 C C . GLY A 1 396 ? 8.319 14.153 -13.669 1.00 98.31 396 GLY A C 1
ATOM 2950 O O . GLY A 1 396 ? 8.671 15.068 -14.411 1.00 98.31 396 GLY A O 1
ATOM 2951 N N . SER A 1 397 ? 9.203 13.342 -13.085 1.00 98.75 397 SER A N 1
ATOM 2952 C CA . SER A 1 397 ? 10.651 13.439 -13.291 1.00 98.75 397 SER A CA 1
ATOM 2953 C C . SER A 1 397 ? 11.150 12.520 -14.402 1.00 98.75 397 SER A C 1
ATOM 2955 O O . SER A 1 397 ? 10.532 11.511 -14.733 1.00 98.75 397 SER A O 1
ATOM 2957 N N . ALA A 1 398 ? 12.314 12.840 -14.958 1.00 98.81 398 ALA A N 1
ATOM 2958 C CA . ALA A 1 398 ? 12.951 12.057 -16.003 1.00 98.81 398 ALA A CA 1
ATOM 2959 C C . ALA A 1 398 ? 14.419 11.754 -15.673 1.00 98.81 398 ALA A C 1
ATOM 2961 O O . ALA A 1 398 ? 15.153 12.596 -15.154 1.00 98.81 398 ALA A O 1
ATOM 2962 N N . VAL A 1 399 ? 14.864 10.550 -16.016 1.00 98.81 399 VAL A N 1
ATOM 2963 C CA . VAL A 1 399 ? 16.268 10.135 -15.952 1.00 98.81 399 VAL A CA 1
ATOM 2964 C C . VAL A 1 399 ? 16.726 9.826 -17.370 1.00 98.81 399 VAL A C 1
ATOM 2966 O O . VAL A 1 399 ? 16.133 8.987 -18.037 1.00 98.81 399 VAL A O 1
ATOM 2969 N N . GLY A 1 400 ? 17.743 10.529 -17.857 1.00 98.56 400 GLY A N 1
ATOM 2970 C CA . GLY A 1 400 ? 18.253 10.386 -19.216 1.00 98.56 400 GLY A CA 1
ATOM 2971 C C . GLY A 1 400 ? 18.955 9.045 -19.468 1.00 98.56 400 GLY A C 1
ATOM 2972 O O . GLY A 1 400 ? 19.267 8.325 -18.519 1.00 98.56 400 GLY A O 1
ATOM 2973 N N . PRO A 1 401 ? 19.225 8.704 -20.740 1.00 98.12 401 PRO A N 1
ATOM 2974 C CA . PRO A 1 401 ? 19.867 7.446 -21.112 1.00 98.12 401 PRO A CA 1
ATOM 2975 C C . PRO A 1 401 ? 21.232 7.232 -20.449 1.00 98.12 401 PRO A C 1
ATOM 2977 O O . PRO A 1 401 ? 21.989 8.183 -20.252 1.00 98.12 401 PRO A O 1
ATOM 2980 N N . GLY A 1 402 ? 21.560 5.976 -20.138 1.00 97.81 402 GLY A N 1
ATOM 2981 C CA . GLY A 1 402 ? 22.878 5.578 -19.630 1.00 97.81 402 GLY A CA 1
ATOM 2982 C C . GLY A 1 402 ? 23.220 6.088 -18.225 1.00 97.81 402 GLY A C 1
ATOM 2983 O O . GLY A 1 402 ? 24.364 5.963 -17.789 1.00 97.81 402 GLY A O 1
ATOM 2984 N N . VAL A 1 403 ? 22.268 6.689 -17.505 1.00 98.50 403 VAL A N 1
ATOM 2985 C CA . VAL A 1 403 ? 22.508 7.213 -16.156 1.00 98.50 403 VAL A CA 1
ATOM 2986 C C . VAL A 1 403 ? 22.597 6.071 -15.143 1.00 98.50 403 VAL A C 1
ATOM 2988 O O . VAL A 1 403 ? 21.701 5.235 -15.040 1.00 98.50 403 VAL A O 1
ATOM 2991 N N . HIS A 1 404 ? 23.642 6.102 -14.319 1.00 98.06 404 HIS A N 1
ATOM 2992 C CA . HIS A 1 404 ? 23.732 5.320 -13.089 1.00 98.06 404 HIS A CA 1
ATOM 2993 C C . HIS A 1 404 ? 23.273 6.172 -11.895 1.00 98.06 404 HIS A C 1
ATOM 2995 O O . HIS A 1 404 ? 24.018 7.001 -11.359 1.00 98.06 404 HIS A O 1
ATOM 3001 N N . LEU A 1 405 ? 22.016 5.992 -11.492 1.00 98.31 405 LEU A N 1
ATOM 3002 C CA . LEU A 1 405 ? 21.360 6.805 -10.479 1.00 98.31 405 LEU A CA 1
ATOM 3003 C C . LEU A 1 405 ? 21.544 6.210 -9.077 1.00 98.31 405 LEU A C 1
ATOM 3005 O O . LEU A 1 405 ? 21.022 5.145 -8.760 1.00 98.31 405 LEU A O 1
ATOM 3009 N N . HIS A 1 406 ? 22.243 6.952 -8.221 1.00 96.25 406 HIS A N 1
ATOM 3010 C CA . HIS A 1 406 ? 22.560 6.580 -6.835 1.00 96.25 406 HIS A CA 1
ATOM 3011 C C . HIS A 1 406 ? 22.096 7.629 -5.807 1.00 96.25 406 HIS A C 1
ATOM 3013 O O . HIS A 1 406 ? 22.501 7.595 -4.645 1.00 96.25 406 HIS A O 1
ATOM 3019 N N . ARG A 1 407 ? 21.261 8.582 -6.236 1.00 96.12 407 ARG A N 1
ATOM 3020 C CA . ARG A 1 407 ? 20.673 9.637 -5.402 1.00 96.12 407 ARG A CA 1
ATOM 3021 C C . ARG A 1 407 ? 19.228 9.891 -5.808 1.00 96.12 407 ARG A C 1
ATOM 3023 O O . ARG A 1 407 ? 18.861 9.642 -6.955 1.00 96.12 407 ARG A O 1
ATOM 3030 N N . ASP A 1 408 ? 18.453 10.434 -4.881 1.00 97.56 408 ASP A N 1
ATOM 3031 C CA . ASP A 1 408 ? 17.056 10.767 -5.128 1.00 97.56 408 ASP A CA 1
ATOM 3032 C C . ASP A 1 408 ? 16.905 11.902 -6.151 1.00 97.56 408 ASP A C 1
ATOM 3034 O O . ASP A 1 408 ? 17.738 12.810 -6.240 1.00 97.56 408 ASP A O 1
ATOM 3038 N N . VAL A 1 409 ? 15.808 11.862 -6.904 1.00 98.19 409 VAL A N 1
ATOM 3039 C CA . VAL A 1 409 ? 15.418 12.879 -7.885 1.00 98.19 409 VAL A CA 1
ATOM 3040 C C . VAL A 1 409 ? 14.143 13.556 -7.385 1.00 98.19 409 VAL A C 1
ATOM 3042 O O . VAL A 1 409 ? 13.128 12.877 -7.262 1.00 98.19 409 VAL A O 1
ATOM 3045 N N . PRO A 1 410 ? 14.144 14.870 -7.095 1.00 97.19 410 PRO A N 1
ATOM 3046 C CA . PRO A 1 410 ? 12.930 15.592 -6.704 1.00 97.19 410 PRO A CA 1
ATOM 3047 C C . PRO A 1 410 ? 11.857 15.571 -7.802 1.00 97.19 410 PRO A C 1
ATOM 3049 O O . PRO A 1 410 ? 12.166 15.261 -8.950 1.00 97.19 410 PRO A O 1
ATOM 3052 N N . ASN A 1 411 ? 10.616 15.939 -7.469 1.00 97.56 411 ASN A N 1
ATOM 3053 C CA . ASN A 1 411 ? 9.511 16.044 -8.436 1.00 97.56 411 ASN A CA 1
ATOM 3054 C C . ASN A 1 411 ? 9.841 17.019 -9.584 1.00 97.56 411 ASN A C 1
ATOM 3056 O O . ASN A 1 411 ? 10.464 18.058 -9.354 1.00 97.56 411 ASN A O 1
ATOM 3060 N N . GLY A 1 412 ? 9.394 16.702 -10.802 1.00 98.25 412 GLY A N 1
ATOM 3061 C CA . GLY A 1 412 ? 9.520 17.560 -11.985 1.00 98.25 412 GLY A CA 1
ATOM 3062 C C . GLY A 1 412 ? 10.958 17.833 -12.443 1.00 98.25 412 GLY A C 1
ATOM 3063 O O . GLY A 1 412 ? 11.223 18.872 -13.049 1.00 98.25 412 GLY A O 1
ATOM 3064 N N . ARG A 1 413 ? 11.921 16.962 -12.114 1.00 98.56 413 ARG A N 1
ATOM 3065 C CA . ARG A 1 413 ? 13.343 17.156 -12.454 1.00 98.56 413 ARG A CA 1
ATOM 3066 C C . ARG A 1 413 ? 13.809 16.204 -13.548 1.00 98.56 413 ARG A C 1
ATOM 3068 O O . ARG A 1 413 ? 13.415 15.046 -13.578 1.00 98.56 413 ARG A O 1
ATOM 3075 N N . LEU A 1 414 ? 14.723 16.686 -14.388 1.00 98.44 414 LEU A N 1
ATOM 3076 C CA . LEU A 1 414 ? 15.485 15.880 -15.340 1.00 98.44 414 LEU A CA 1
ATOM 3077 C C . LEU A 1 414 ? 16.908 15.661 -14.809 1.00 98.44 414 LEU A C 1
ATOM 3079 O O . LEU A 1 414 ? 17.579 16.620 -14.424 1.00 98.44 414 LEU A O 1
ATOM 3083 N N . VAL A 1 415 ? 17.381 14.415 -14.816 1.00 98.44 415 VAL A N 1
ATOM 3084 C CA . VAL A 1 415 ? 18.773 14.057 -14.508 1.00 98.44 415 VAL A CA 1
ATOM 3085 C C . VAL A 1 415 ? 19.400 13.378 -15.715 1.00 98.44 415 VAL A C 1
ATOM 3087 O O . VAL A 1 415 ? 18.928 12.332 -16.140 1.00 98.44 415 VAL A O 1
ATOM 3090 N N . THR A 1 416 ? 20.486 13.934 -16.242 1.00 97.94 416 THR A N 1
ATOM 3091 C CA . THR A 1 416 ? 21.244 13.373 -17.372 1.00 97.94 416 THR A CA 1
ATOM 3092 C C . THR A 1 416 ? 22.707 13.173 -16.993 1.00 97.94 416 THR A C 1
ATOM 3094 O O . THR A 1 416 ? 23.238 13.878 -16.133 1.00 97.94 416 THR A O 1
ATOM 3097 N N . ALA A 1 417 ? 23.375 12.230 -17.654 1.00 95.38 417 ALA A N 1
ATOM 3098 C CA . ALA A 1 417 ? 24.827 12.124 -17.623 1.00 95.38 417 ALA A CA 1
ATOM 3099 C C . ALA A 1 417 ? 25.419 13.003 -18.732 1.00 95.38 417 ALA A C 1
ATOM 3101 O O . ALA A 1 417 ? 24.896 13.034 -19.845 1.00 95.38 417 ALA A O 1
ATOM 3102 N N . ARG A 1 418 ? 26.512 13.710 -18.436 1.00 93.81 418 ARG A N 1
ATOM 3103 C CA . ARG A 1 418 ? 27.345 14.334 -19.467 1.00 93.81 418 ARG A CA 1
ATOM 3104 C C . ARG A 1 418 ? 28.372 13.301 -19.916 1.00 93.81 418 ARG A C 1
ATOM 3106 O O . ARG A 1 418 ? 29.057 12.731 -19.073 1.00 93.81 418 ARG A O 1
ATOM 3113 N N . GLN A 1 419 ? 28.436 13.053 -21.218 1.00 90.19 419 GLN A N 1
ATOM 3114 C CA . GLN A 1 419 ? 29.378 12.121 -21.825 1.00 90.19 419 GLN A CA 1
ATOM 3115 C C . GLN A 1 419 ? 30.319 12.904 -22.732 1.00 90.19 419 GLN A C 1
ATOM 3117 O O . GLN A 1 419 ? 29.854 13.680 -23.565 1.00 90.19 419 GLN A O 1
ATOM 3122 N N . ASP A 1 420 ? 31.617 12.679 -22.573 1.00 93.62 420 ASP A N 1
ATOM 3123 C CA . ASP A 1 420 ? 32.626 13.177 -23.498 1.00 93.62 420 ASP A CA 1
ATOM 3124 C C . ASP A 1 420 ? 32.984 12.021 -24.442 1.00 93.62 420 ASP A C 1
ATOM 3126 O O . ASP A 1 420 ? 33.424 10.957 -24.000 1.00 93.62 420 ASP A O 1
ATOM 3130 N N . LEU A 1 421 ? 32.701 12.195 -25.733 1.00 94.00 421 LEU A N 1
ATOM 3131 C CA . LEU A 1 421 ? 32.959 11.187 -26.762 1.00 94.00 421 LEU A CA 1
ATOM 3132 C C . LEU A 1 421 ? 34.332 11.442 -27.391 1.00 94.00 421 LEU A C 1
ATOM 3134 O O . LEU A 1 421 ? 34.629 12.566 -27.793 1.00 94.00 421 LEU A O 1
ATOM 3138 N N . GLU A 1 422 ? 35.151 10.398 -27.498 1.00 94.75 422 GLU A N 1
ATOM 3139 C CA . GLU A 1 422 ? 36.420 10.438 -28.230 1.00 94.75 422 GLU A CA 1
ATOM 3140 C C . GLU A 1 422 ? 36.179 9.976 -29.672 1.00 94.75 422 GLU A C 1
ATOM 3142 O O . GLU A 1 422 ? 35.869 8.807 -29.912 1.00 94.75 422 GLU A O 1
ATOM 3147 N N . ASP A 1 423 ? 36.318 10.896 -30.626 1.00 94.94 423 ASP A N 1
ATOM 3148 C CA . ASP A 1 423 ? 36.303 10.587 -32.056 1.00 94.94 423 ASP A CA 1
ATOM 3149 C C . ASP A 1 423 ? 37.745 10.436 -32.559 1.00 94.94 423 ASP A C 1
ATOM 3151 O O . ASP A 1 423 ? 38.535 11.383 -32.524 1.00 94.94 423 ASP A O 1
ATOM 3155 N N . ARG A 1 424 ? 38.109 9.223 -32.985 1.00 95.81 424 ARG A N 1
ATOM 3156 C CA . ARG A 1 424 ? 39.444 8.896 -33.496 1.00 95.81 424 ARG A CA 1
ATOM 3157 C C . ARG A 1 424 ? 39.361 7.919 -34.665 1.00 95.81 424 ARG A C 1
ATOM 3159 O O . ARG A 1 424 ? 38.442 7.095 -34.699 1.00 95.81 424 ARG A O 1
ATOM 3166 N N . PRO A 1 425 ? 40.351 7.921 -35.578 1.00 95.44 425 PRO A N 1
ATOM 3167 C CA . PRO A 1 425 ? 40.427 6.919 -36.630 1.00 95.44 425 PRO A CA 1
ATOM 3168 C C . PRO A 1 425 ? 40.379 5.506 -36.048 1.00 95.44 425 PRO A C 1
ATOM 3170 O O . PRO A 1 425 ? 41.117 5.173 -35.119 1.00 95.44 425 PRO A O 1
ATOM 3173 N N . ASN A 1 426 ? 39.504 4.671 -36.602 1.00 91.44 426 ASN A N 1
ATOM 3174 C CA . ASN A 1 426 ? 39.400 3.276 -36.209 1.00 91.44 426 ASN A CA 1
ATOM 3175 C C . ASN A 1 426 ? 40.678 2.521 -36.641 1.00 91.44 426 ASN A C 1
ATOM 3177 O O . ASN A 1 426 ? 40.914 2.412 -37.846 1.00 91.44 426 ASN A O 1
ATOM 3181 N N . PRO A 1 427 ? 41.491 1.972 -35.715 1.00 92.06 427 PRO A N 1
ATOM 3182 C CA . PRO A 1 427 ? 42.695 1.225 -36.082 1.00 92.06 427 PRO A CA 1
ATOM 3183 C C . PRO A 1 427 ? 42.376 -0.180 -36.619 1.00 92.06 427 PRO A C 1
ATOM 3185 O O . PRO A 1 427 ? 43.270 -0.873 -37.100 1.00 92.06 427 PRO A O 1
ATOM 3188 N N . PHE A 1 428 ? 41.121 -0.629 -36.515 1.00 88.50 428 PHE A N 1
ATOM 3189 C CA . PHE A 1 428 ? 40.683 -1.945 -36.962 1.00 88.50 428 PHE A CA 1
ATOM 3190 C C . PHE A 1 428 ? 40.168 -1.898 -38.402 1.00 88.50 428 PHE A C 1
ATOM 3192 O O . PHE A 1 428 ? 39.318 -1.078 -38.751 1.00 88.50 428 PHE A O 1
ATOM 3199 N N . THR A 1 429 ? 40.603 -2.848 -39.230 1.00 84.50 429 THR A N 1
ATOM 3200 C CA . THR A 1 429 ? 40.011 -3.074 -40.552 1.00 84.50 429 THR A CA 1
ATOM 3201 C C . THR A 1 429 ? 38.659 -3.773 -40.401 1.00 84.50 429 THR A C 1
ATOM 3203 O O . THR A 1 429 ? 38.590 -4.919 -39.958 1.00 84.50 429 THR A O 1
ATOM 3206 N N . ILE A 1 430 ? 37.578 -3.092 -40.783 1.00 86.06 430 ILE A N 1
ATOM 3207 C CA . ILE A 1 430 ? 36.226 -3.661 -40.850 1.00 86.06 430 ILE A CA 1
ATOM 3208 C C . ILE A 1 430 ? 35.805 -3.656 -42.322 1.00 86.06 430 ILE A C 1
ATOM 3210 O O . ILE A 1 430 ? 35.194 -2.710 -42.803 1.00 86.06 430 ILE A O 1
ATOM 3214 N N . ASP A 1 431 ? 36.186 -4.708 -43.046 1.00 83.62 431 ASP A N 1
ATOM 3215 C CA . ASP A 1 431 ? 36.028 -4.846 -44.503 1.00 83.62 431 ASP A CA 1
ATOM 3216 C C . ASP A 1 431 ? 34.776 -5.645 -44.921 1.00 83.62 431 ASP A C 1
ATOM 3218 O O . ASP A 1 431 ? 34.610 -5.975 -46.088 1.00 83.62 431 ASP A O 1
ATOM 3222 N N . GLY A 1 432 ? 33.898 -5.998 -43.974 1.00 79.81 432 GLY A N 1
ATOM 3223 C CA . GLY A 1 432 ? 32.701 -6.823 -44.212 1.00 79.81 432 GLY A CA 1
ATOM 3224 C C . GLY A 1 432 ? 32.986 -8.326 -44.359 1.00 79.81 432 GLY A C 1
ATOM 3225 O O . GLY A 1 432 ? 32.229 -9.145 -43.832 1.00 79.81 432 GLY A O 1
ATOM 3226 N N . ASP A 1 433 ? 34.119 -8.699 -44.953 1.00 80.69 433 ASP A N 1
ATOM 3227 C CA . ASP A 1 433 ? 34.509 -10.092 -45.209 1.00 80.69 433 ASP A CA 1
ATOM 3228 C C . ASP A 1 433 ? 35.200 -10.770 -44.019 1.00 80.69 433 ASP A C 1
ATOM 3230 O O . ASP A 1 433 ? 35.099 -11.991 -43.833 1.00 80.69 433 ASP A O 1
ATOM 3234 N N . GLY A 1 434 ? 35.879 -9.995 -43.166 1.00 82.56 434 GLY A N 1
ATOM 3235 C CA . GLY A 1 434 ? 36.590 -10.508 -41.994 1.00 82.56 434 GLY A CA 1
ATOM 3236 C C . GLY A 1 434 ? 35.699 -11.335 -41.063 1.00 82.56 434 GLY A C 1
ATOM 3237 O O . GLY A 1 434 ? 36.135 -12.348 -40.513 1.00 82.56 434 GLY A O 1
ATOM 3238 N N . ARG A 1 435 ? 34.409 -10.985 -40.960 1.00 83.31 435 ARG A N 1
ATOM 3239 C CA . ARG A 1 435 ? 33.442 -11.729 -40.139 1.00 83.31 435 ARG A CA 1
ATOM 3240 C C . ARG A 1 435 ? 33.082 -13.089 -40.738 1.00 83.31 435 ARG A C 1
ATOM 3242 O O . ARG A 1 435 ? 32.865 -14.039 -39.985 1.00 83.31 435 ARG A O 1
ATOM 3249 N N . GLY A 1 436 ? 33.037 -13.199 -42.066 1.00 84.56 436 GLY A N 1
ATOM 3250 C CA . GLY A 1 436 ? 32.841 -14.468 -42.769 1.00 84.56 436 GLY A CA 1
ATOM 3251 C C . GLY A 1 436 ? 34.039 -15.397 -42.590 1.00 84.56 436 GLY A C 1
ATOM 3252 O O . GLY A 1 436 ? 33.874 -16.545 -42.176 1.00 84.56 436 GLY A O 1
ATOM 3253 N N . ARG A 1 437 ? 35.254 -14.867 -42.793 1.00 84.12 437 ARG A N 1
ATOM 3254 C CA . ARG A 1 437 ? 36.510 -15.608 -42.582 1.00 84.12 437 ARG A CA 1
ATOM 3255 C C . ARG A 1 437 ? 36.629 -16.131 -41.148 1.00 84.12 437 ARG A C 1
ATOM 3257 O O . ARG A 1 437 ? 36.893 -17.314 -40.953 1.00 84.12 437 ARG A O 1
ATOM 3264 N N . PHE A 1 438 ? 36.340 -15.291 -40.155 1.00 83.94 438 PHE A N 1
ATOM 3265 C CA . PHE A 1 438 ? 36.350 -15.682 -38.743 1.00 83.94 438 PHE A CA 1
ATOM 3266 C C . PHE A 1 438 ? 35.317 -16.773 -38.412 1.00 83.94 438 PHE A C 1
ATOM 3268 O O . PHE A 1 438 ? 35.657 -17.774 -37.783 1.00 83.94 438 PHE A O 1
ATOM 3275 N N . ARG A 1 439 ? 34.063 -16.634 -38.874 1.00 85.94 439 ARG A N 1
ATOM 3276 C CA . ARG A 1 439 ? 33.013 -17.652 -38.662 1.00 85.94 439 ARG A CA 1
ATOM 3277 C C . ARG A 1 439 ? 33.385 -19.004 -39.275 1.00 85.94 439 ARG A C 1
ATOM 3279 O O . ARG A 1 439 ? 33.135 -20.035 -38.654 1.00 85.94 439 ARG A O 1
ATOM 3286 N N . ASN A 1 440 ? 33.988 -19.001 -40.463 1.00 86.31 440 ASN A N 1
ATOM 3287 C CA . ASN A 1 440 ? 34.447 -20.223 -41.122 1.00 86.31 440 ASN A CA 1
ATOM 3288 C C . ASN A 1 440 ? 35.627 -20.862 -40.378 1.00 86.31 440 ASN A C 1
ATOM 3290 O O . ASN A 1 440 ? 35.640 -22.076 -40.202 1.00 86.31 440 ASN A O 1
ATOM 3294 N N . ALA A 1 441 ? 36.570 -20.061 -39.875 1.00 86.25 441 ALA A N 1
ATOM 3295 C CA . ALA A 1 441 ? 37.685 -20.559 -39.071 1.00 86.25 441 ALA A CA 1
ATOM 3296 C C . ALA A 1 441 ? 37.212 -21.242 -37.774 1.00 86.25 441 ALA A C 1
ATOM 3298 O O . ALA A 1 441 ? 37.681 -22.335 -37.466 1.00 86.25 441 ALA A O 1
ATOM 3299 N N . ILE A 1 442 ? 36.234 -20.661 -37.062 1.00 86.62 442 ILE A N 1
ATOM 3300 C CA . ILE A 1 442 ? 35.636 -21.294 -35.872 1.00 86.62 442 ILE A CA 1
ATOM 3301 C C . ILE A 1 442 ? 34.948 -22.611 -36.239 1.00 86.62 442 ILE A C 1
ATOM 3303 O O . ILE A 1 442 ? 35.199 -23.623 -35.595 1.00 86.62 442 ILE A O 1
ATOM 3307 N N . ARG A 1 443 ? 34.108 -22.623 -37.284 1.00 82.81 443 ARG A N 1
ATOM 3308 C CA . ARG A 1 443 ? 33.410 -23.845 -37.726 1.00 82.81 443 ARG A CA 1
ATOM 3309 C C . ARG A 1 443 ? 34.389 -24.965 -38.076 1.00 82.81 443 ARG A C 1
ATOM 3311 O O . ARG A 1 443 ? 34.193 -26.100 -37.650 1.00 82.81 443 ARG A O 1
ATOM 3318 N N . ASN A 1 444 ? 35.462 -24.631 -38.788 1.00 78.62 444 ASN A N 1
ATOM 3319 C CA . ASN A 1 444 ? 36.496 -25.590 -39.165 1.00 78.62 444 ASN A CA 1
ATOM 3320 C C . ASN A 1 444 ? 37.269 -26.106 -37.939 1.00 78.62 444 ASN A C 1
ATOM 3322 O O . ASN A 1 444 ? 37.544 -27.302 -37.858 1.00 78.62 444 ASN A O 1
ATOM 3326 N N . ALA A 1 445 ? 37.553 -25.249 -36.953 1.00 73.06 445 ALA A N 1
ATOM 3327 C CA . ALA A 1 445 ? 38.192 -25.652 -35.701 1.00 73.06 445 ALA A CA 1
ATOM 3328 C C . ALA A 1 445 ? 37.298 -26.575 -34.849 1.00 73.06 445 ALA A C 1
ATOM 3330 O O . ALA A 1 445 ? 37.781 -27.587 -34.347 1.00 73.06 445 ALA A O 1
ATOM 3331 N N . SER A 1 446 ? 35.993 -26.300 -34.742 1.00 65.50 446 SER A N 1
ATOM 3332 C CA . SER A 1 446 ? 35.039 -27.176 -34.038 1.00 65.50 446 SER A CA 1
ATOM 3333 C C . SER A 1 446 ? 34.909 -28.553 -34.705 1.00 65.50 446 SER A C 1
ATOM 3335 O O . SER A 1 446 ? 34.912 -29.569 -34.018 1.00 65.50 446 SER A O 1
ATOM 3337 N N . SER A 1 447 ? 34.907 -28.607 -36.042 1.00 60.12 447 SER A N 1
ATOM 3338 C CA . SER A 1 447 ? 34.858 -29.871 -36.797 1.00 60.12 447 SER A CA 1
ATOM 3339 C C . SER A 1 447 ? 36.148 -30.709 -36.738 1.00 60.12 447 SER A C 1
ATOM 3341 O O . SER A 1 447 ? 36.131 -31.892 -37.074 1.00 60.12 447 SER A O 1
ATOM 3343 N N . ALA A 1 448 ? 37.276 -30.116 -36.328 1.00 58.94 448 ALA A N 1
ATOM 3344 C CA . ALA A 1 448 ? 38.534 -30.834 -36.117 1.00 58.94 448 ALA A CA 1
ATOM 3345 C C . ALA A 1 448 ? 38.589 -31.518 -34.738 1.00 58.94 448 ALA A C 1
ATOM 3347 O O . ALA A 1 448 ? 39.192 -32.581 -34.614 1.00 58.94 448 ALA A O 1
ATOM 3348 N N . VAL A 1 449 ? 37.915 -30.946 -33.732 1.00 58.38 449 VAL A N 1
ATOM 3349 C CA . VAL A 1 449 ? 37.813 -31.507 -32.373 1.00 58.38 449 VAL A CA 1
ATOM 3350 C C . VAL A 1 449 ? 36.856 -32.706 -32.331 1.00 58.38 449 VAL A C 1
ATOM 3352 O O . VAL A 1 449 ? 37.176 -33.707 -31.702 1.00 58.38 449 VAL A O 1
ATOM 3355 N N . GLU A 1 450 ? 35.746 -32.675 -33.078 1.00 54.44 450 GLU A N 1
ATOM 3356 C CA . GLU A 1 450 ? 34.822 -33.822 -33.205 1.00 54.44 450 GLU A CA 1
ATOM 3357 C C . GLU A 1 450 ? 35.407 -35.015 -33.981 1.00 54.44 450 GLU A C 1
ATOM 3359 O O . GLU A 1 450 ? 34.877 -36.114 -33.901 1.00 54.44 450 GLU A O 1
ATOM 3364 N N . LYS A 1 451 ? 36.506 -34.831 -34.726 1.00 53.81 451 LYS A N 1
ATOM 3365 C CA . LYS A 1 451 ? 37.201 -35.920 -35.440 1.00 53.81 451 LYS A CA 1
ATOM 3366 C C . LYS A 1 451 ? 38.278 -36.623 -34.603 1.00 53.81 451 LYS A C 1
ATOM 3368 O O . LYS A 1 451 ? 38.938 -37.517 -35.124 1.00 53.81 451 LYS A O 1
ATOM 3373 N N . HIS A 1 452 ? 38.515 -36.178 -33.368 1.00 53.62 452 HIS A N 1
ATOM 3374 C CA . HIS A 1 452 ? 39.503 -36.748 -32.436 1.00 53.62 452 HIS A CA 1
ATOM 3375 C C . HIS A 1 452 ? 38.873 -37.238 -31.113 1.00 53.62 452 HIS A C 1
ATOM 3377 O O . HIS A 1 452 ? 39.606 -37.598 -30.191 1.00 53.62 452 HIS A O 1
ATOM 3383 N N . ALA A 1 453 ? 37.540 -37.267 -31.034 1.00 44.06 453 ALA A N 1
ATOM 3384 C CA . ALA A 1 453 ? 36.753 -38.019 -30.055 1.00 44.06 453 ALA A CA 1
ATOM 3385 C C . ALA A 1 453 ? 36.090 -39.200 -30.775 1.00 44.06 453 ALA A C 1
ATOM 3387 O O . ALA A 1 453 ? 35.910 -40.252 -30.123 1.00 44.06 453 ALA A O 1
#

Secondary structure (DSSP, 8-state):
---PEEEEE-----GGGTT---STT-EETTEEHHHHHHHHHHHTT--EEEEEE-TTTHHHHHHHHHT-SS-EEEEE-SS---HHHHHHTTHHHHHTTTTTS-EEEEETTEEE-THHHHHHHHHHHH---SEEEEEEE-SS--SSEEEEEETTEEEEEEESPPTT--SSSEEEEEEEEES-HHHHHHHHHTS-SSSTTHHHHHHHHHHHHS-EEEEEE-S-EEE--STTHHHHHHHHHHHTSPSSEEE-TT-EE-TT-EEESSEEE-TT-EE-TT-EEES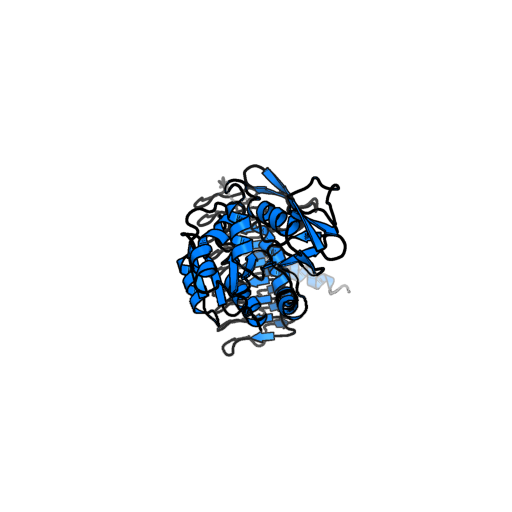SEEE-TT-EE-TT-EEES-EE-TT-EE-TT-EEES-EE-TT-EESS-EEES-EE-TT-EE-TT-EE--B-TT-PPPEEEETTEEEE-S-SB---EE-TT-EE-TT-EE-TT-EE-TT-EE-TT-EE-S-B-TT-EE------------S---SSHHHHHHHHHHHHHHHHTT--

Mean predicted aligned error: 5.75 Å

Radius of gyration: 26.66 Å; Cα contacts (8 Å, |Δi|>4): 1159; chains: 1; bounding box: 71×59×79 Å